Protein AF-A0A849MIK7-F1 (afdb_monomer)

Foldseek 3Di:
DDDCPWDLQAFPVCVLQVFRHQEEEDQAAQFQFLLLQLLCVVLGYAYEHNCEQNALVRVLVRLVSNVVRDPGAYEYEYEPQLYDPVRSVSNLVSCLVSVHQEYEYEDADDLVSLVVCVVSVHQYEYEAQAPVRLVSNVVSPHQEYEHADPLAWFFGRHPHGQLVHVLVSVVVDPRAYEYEHLDAAQLSQLVSVVSPHSHYHDYQNSSLAPSTQAAVVLNCLLQPDQAQQKDWDQQQCPSHPHPGIGIAHDFPQNPDDPDDDPPPPPPFDFQWDQQNHTDGQSHSDGHGNRIDGCNRRHGSIDGGPSNVNNHHYHSSVRVVRSNVSNRVNNCVVVVVDDDDDDDDDDDDDDDDDDPDPPPPDDPLLVVVLVLLLVLLLLLLLLLLLLVVLLVLDPDPVVNVLSVVSNVLSVVSNVVSCVVNVVSVHHHDSDNDCLNVVLVVPNDSLVSVVSSLVSLVVLLVSLVVCLVSHPDPVVSVSSVVSNVVSVVSSVVSVVVVVVD

pLDDT: mean 85.7, std 18.22, range [22.91, 98.88]

Radius of gyration: 25.74 Å; Cα contacts (8 Å, |Δi|>4): 883; chains: 1; bounding box: 71×44×76 Å

Secondary structure (DSSP, 8-state):
-----------HHHHHHT-SSSEEE---TTTS-HHHHHHHHHHT-EEEEE-TT--HHHHHHHHHHHHHH--S--EEEE-GGGS-HHHHHHHHHHHHHHT-SEEEEESS--HHHHHHHHHTT-EEEEEESSHHHHHHHHHHT-SEEEEE-TT-SEEE---S-HHHHHHHHHTT-SS-EEEESS--SHHHHHHHHHTT-SEEEE-HHHHTBSS--B-HHHHHHHHH--S---EEESS--BTS-TT-EEEE---TTTTS---S---TT----EEEEETTEEEETTB----BTTEEE-GGGS--B--TTGGG----B-HHHHHHHHHHHHHHHHHHHTT-------------------S----SS-HHHHHHHHHHHHHHHHHHHHHHHHHHHTTS---HHHHHHHHHHHHHHHHHHHHHHHHHHHTT--------HHHHHHHT---HHHHHHHHHHHHHHHHHHHHHHGGG---HHHHHHHHHHHHHHHHHHHHHHHHHS--

Sequence (499 aa):
MKNSTGVKLHTTACDLLGCKYPIVLAGMGGVSRSELVTAVLQAGGYAFLGMVREPPELMKSEIHKVRSNTSREFGVNIIPAATEPELLNSQIEVCIKEKVASVCLFWDVYPDLIKQLKDEGILVVHQVGSIKDAKEALAAGVHLLIAQGVEAGGHVRGILPLRELLPQILHLTDVPVLAAGGIVDGNDVAEILVSGAGGAVVGTAFLATKESFAHDFHKQRIVNTEQDDTVLTNLFHINWPFGALTRVLPNSVTHTTCTEEFQIDSKKEIIGKNDDDPVYLYSTDSPLRTTTGNVESMAIYSGCGVYRIKKVESAICRLNSMMSEAEIKLTELFGIQGYQSDNVQLYSSPCFSSIEDINESSGSDKKTIIFLEELLSAEYAGARVTLRSMLDIENSSFKEIFRSIYYDEVRWCDMLTNWLYRLGYEPSYKVGEFYMKAINIKDYKKRIDYLNKGQAWVVKKIKGMLTDIDNLALQEDLNDMLINHVANIALTKKSKDVA

Solvent-accessible surface area (backbone atoms only — not comparable to full-atom values): 26787 Å² total; per-residue (Å²): 132,84,82,83,83,66,56,79,67,62,38,72,38,13,67,76,61,72,26,60,32,36,41,29,44,41,43,40,47,67,25,24,37,35,57,30,36,42,36,29,40,74,60,26,24,31,26,20,35,10,46,48,77,54,56,55,67,58,50,52,52,37,54,51,54,26,57,76,75,41,93,72,66,44,28,38,19,44,36,64,74,51,27,60,69,72,59,41,53,48,43,53,50,48,42,60,76,69,60,42,55,26,39,37,37,37,85,67,82,53,48,68,60,49,45,53,41,44,77,73,70,27,41,36,33,39,43,24,33,46,70,67,50,45,52,52,37,52,72,41,59,52,62,30,39,30,39,32,8,47,32,23,38,34,74,41,73,14,83,43,54,35,88,64,46,44,55,60,51,56,73,73,47,90,60,39,35,26,39,26,34,46,47,66,48,11,61,47,46,31,52,44,44,76,65,65,34,27,25,35,38,33,46,55,52,54,48,28,19,68,45,23,34,38,17,66,69,56,35,48,54,44,34,68,32,82,55,75,64,55,41,80,38,56,73,44,37,51,77,46,56,88,82,46,31,28,16,18,48,72,40,79,59,73,68,55,78,86,72,81,80,84,63,93,77,65,76,85,45,72,43,31,25,49,75,88,47,79,34,42,62,39,24,64,58,56,59,28,66,60,47,46,70,52,65,71,58,43,51,44,58,26,23,42,55,40,36,74,43,70,62,76,41,49,46,40,58,53,52,54,48,25,51,52,41,17,33,52,49,44,30,64,73,71,62,66,75,76,74,94,76,83,88,78,83,92,75,82,90,80,81,91,82,75,100,77,84,86,82,83,72,56,79,66,55,58,54,49,48,57,52,43,52,56,48,34,26,49,26,53,24,49,26,51,49,28,58,58,47,51,76,79,47,85,52,66,70,63,34,50,54,36,49,53,51,24,54,50,26,49,53,48,30,53,54,38,48,54,51,31,47,75,72,75,39,85,80,72,92,56,71,54,72,64,36,63,59,44,69,69,41,81,50,66,75,60,29,51,55,53,50,42,52,51,42,52,47,51,41,52,51,46,71,74,41,51,88,76,52,90,51,64,69,59,40,52,54,52,48,52,52,36,53,49,41,55,49,52,49,49,53,58,54,58,55,58,79,76,108

Nearest PDB structures (foldseek):
  5gvj-assembly1_A-2  TM=9.289E-01  e=1.794E-21  Thermotoga maritima MSB8
  2z6i-assembly1_B  TM=8.901E-01  e=6.777E-22  Streptococcus pneumoniae
  5gvj-assembly2_B-3  TM=9.065E-01  e=2.317E-21  Thermotoga maritima MSB8
  7l00-assembly1_B  TM=8.949E-01  e=4.522E-20  Clostridioides difficile
  2z6j-assembly1_B  TM=9.024E-01  e=9.265E-20  Streptococcus pneumoniae

Mean predicted aligned error: 14.84 Å

Structure (mmCIF, N/CA/C/O backbone):
data_AF-A0A849MIK7-F1
#
_entry.id   AF-A0A849MIK7-F1
#
loop_
_atom_site.group_PDB
_atom_site.id
_atom_site.type_symbol
_atom_site.label_atom_id
_atom_site.label_alt_id
_atom_site.label_comp_id
_atom_site.label_asym_id
_atom_site.label_entity_id
_atom_site.label_seq_id
_atom_site.pdbx_PDB_ins_code
_atom_site.Cartn_x
_atom_site.Cartn_y
_atom_site.Cartn_z
_atom_site.occupancy
_atom_site.B_iso_or_equiv
_atom_site.auth_seq_id
_atom_site.auth_comp_id
_atom_site.auth_asym_id
_atom_site.auth_atom_id
_atom_site.pdbx_PDB_model_num
ATOM 1 N N . MET A 1 1 ? 1.963 2.844 37.548 1.00 31.20 1 MET A N 1
ATOM 2 C CA . MET A 1 1 ? 2.133 2.845 36.079 1.00 31.20 1 MET A CA 1
ATOM 3 C C . MET A 1 1 ? 1.252 3.949 35.521 1.00 31.20 1 MET A C 1
ATOM 5 O O . MET A 1 1 ? 0.114 4.053 35.953 1.00 31.20 1 MET A O 1
ATOM 9 N N . LYS A 1 2 ? 1.809 4.847 34.701 1.00 27.19 2 LYS A N 1
ATOM 10 C CA . LYS A 1 2 ? 1.098 6.015 34.159 1.00 27.19 2 LYS A CA 1
ATOM 11 C C . LYS A 1 2 ? -0.028 5.552 33.224 1.00 27.19 2 LYS A C 1
ATOM 13 O O . LYS A 1 2 ? 0.215 4.709 32.368 1.00 27.19 2 LYS A O 1
ATOM 18 N N . ASN A 1 3 ? -1.223 6.107 33.420 1.00 26.16 3 ASN A N 1
ATOM 19 C CA . ASN A 1 3 ? -2.413 5.912 32.592 1.00 26.16 3 ASN A CA 1
ATOM 20 C C . ASN A 1 3 ? -2.088 6.152 31.105 1.00 26.16 3 ASN A C 1
ATOM 22 O O . ASN A 1 3 ? -1.716 7.270 30.754 1.00 26.16 3 ASN A O 1
ATOM 26 N N . SER A 1 4 ? -2.239 5.151 30.229 1.00 33.47 4 SER A N 1
ATOM 27 C CA . SER A 1 4 ? -2.179 5.377 28.777 1.00 33.47 4 SER A CA 1
ATOM 28 C C . SER A 1 4 ? -3.532 5.899 28.288 1.00 33.47 4 SER A C 1
ATOM 30 O O . SER A 1 4 ? -4.393 5.145 27.844 1.00 33.47 4 SER A O 1
ATOM 32 N N . THR A 1 5 ? -3.731 7.207 28.393 1.00 36.88 5 THR A N 1
ATOM 33 C CA . THR A 1 5 ? -4.857 7.953 27.805 1.00 36.88 5 THR A CA 1
ATOM 34 C C . THR A 1 5 ? -4.645 8.221 26.304 1.00 36.88 5 THR A C 1
ATOM 36 O O . THR A 1 5 ? -4.976 9.298 25.819 1.00 36.88 5 THR A O 1
ATOM 39 N N . GLY A 1 6 ? -4.019 7.287 25.584 1.00 46.78 6 GLY A N 1
ATOM 40 C CA . GLY A 1 6 ? -3.603 7.460 24.191 1.00 46.78 6 GLY A CA 1
ATOM 41 C C . GLY A 1 6 ? -4.698 7.094 23.190 1.00 46.78 6 GLY A C 1
ATOM 42 O O . GLY A 1 6 ? -5.475 6.164 23.416 1.00 46.78 6 GLY A O 1
ATOM 43 N N . VAL A 1 7 ? -4.768 7.826 22.077 1.00 59.81 7 VAL A N 1
ATOM 44 C CA . VAL A 1 7 ? -5.671 7.515 20.958 1.00 59.81 7 VAL A CA 1
ATOM 45 C C . VAL A 1 7 ? -5.246 6.187 20.321 1.00 59.81 7 VAL A C 1
ATOM 47 O O . VAL A 1 7 ? -4.135 6.061 19.808 1.00 59.81 7 VAL A O 1
ATOM 50 N N . LYS A 1 8 ? -6.132 5.181 20.319 1.00 69.62 8 LYS A N 1
ATOM 51 C CA . LYS A 1 8 ? -5.842 3.874 19.710 1.00 69.62 8 LYS A CA 1
ATOM 52 C C . LYS A 1 8 ? -5.788 3.998 18.184 1.00 69.62 8 LYS A C 1
ATOM 54 O O . LYS A 1 8 ? -6.810 4.140 17.521 1.00 69.62 8 LYS A O 1
ATOM 59 N N . LEU A 1 9 ? -4.586 3.894 17.625 1.00 83.75 9 LEU A N 1
ATOM 60 C CA . LEU A 1 9 ? -4.336 3.930 16.184 1.00 83.75 9 LEU A CA 1
ATOM 61 C C . LEU A 1 9 ? -4.589 2.555 15.545 1.00 83.75 9 LEU A C 1
ATOM 63 O O . LEU A 1 9 ? -3.651 1.808 15.261 1.00 83.75 9 LEU A O 1
ATOM 67 N N . HIS A 1 10 ? -5.864 2.209 15.357 1.00 89.00 10 HIS A N 1
ATOM 68 C CA . HIS A 1 10 ? -6.315 0.978 14.706 1.00 89.00 10 HIS A CA 1
ATOM 69 C C . HIS A 1 10 ? -7.613 1.233 13.928 1.00 89.00 10 HIS A C 1
ATOM 71 O O . HIS A 1 10 ? -8.483 1.954 14.409 1.00 89.00 10 HIS A O 1
ATOM 77 N N . THR A 1 11 ? -7.748 0.660 12.732 1.00 92.06 11 THR A N 1
ATOM 78 C CA . THR A 1 11 ? -8.881 0.904 11.822 1.00 92.06 11 THR A CA 1
ATOM 79 C C . THR A 1 11 ? -9.422 -0.411 11.259 1.00 92.06 11 THR A C 1
ATOM 81 O O . THR A 1 11 ? -8.770 -1.448 11.346 1.00 92.06 11 THR A O 1
ATOM 84 N N . THR A 1 12 ? -10.569 -0.368 10.581 1.00 89.81 12 THR A N 1
ATOM 85 C CA . THR A 1 12 ? -11.121 -1.533 9.864 1.00 89.81 12 THR A CA 1
ATOM 86 C C . THR A 1 12 ? -10.196 -2.063 8.765 1.00 89.81 12 THR A C 1
ATOM 88 O O . THR A 1 12 ? -10.245 -3.246 8.430 1.00 89.81 12 THR A O 1
ATOM 91 N N . ALA A 1 13 ? -9.325 -1.216 8.204 1.00 93.12 13 ALA A N 1
ATOM 92 C CA . ALA A 1 13 ? -8.299 -1.670 7.272 1.00 93.12 13 ALA A CA 1
ATOM 93 C C . ALA A 1 13 ? -7.239 -2.527 7.979 1.00 93.12 13 ALA A C 1
ATOM 95 O O . ALA A 1 13 ? -6.757 -3.491 7.389 1.00 93.12 13 ALA A O 1
ATOM 96 N N . CYS A 1 14 ? -6.912 -2.220 9.240 1.00 95.12 14 CYS A N 1
ATOM 97 C CA . CYS A 1 14 ? -6.009 -3.041 10.042 1.00 95.12 14 CYS A CA 1
ATOM 98 C C . CYS A 1 14 ? -6.580 -4.440 10.283 1.00 95.12 14 CYS A C 1
ATOM 100 O O . CYS A 1 14 ? -5.862 -5.417 10.079 1.00 95.12 14 CYS A O 1
ATOM 102 N N . ASP A 1 15 ? -7.862 -4.541 10.647 1.00 93.88 15 ASP A N 1
ATOM 103 C CA . ASP A 1 15 ? -8.550 -5.827 10.826 1.00 93.88 15 ASP A CA 1
ATOM 104 C C . ASP A 1 15 ? -8.520 -6.662 9.542 1.00 93.88 15 ASP A C 1
ATOM 106 O O . ASP A 1 15 ? -8.221 -7.856 9.556 1.00 93.88 15 ASP A O 1
ATOM 110 N N . LEU A 1 16 ? -8.810 -6.012 8.413 1.00 94.12 16 LEU A N 1
ATOM 111 C CA . LEU A 1 16 ? -8.907 -6.661 7.114 1.00 94.12 16 LEU A CA 1
ATOM 112 C C . LEU A 1 16 ? -7.538 -7.120 6.578 1.00 94.12 16 LEU A C 1
ATOM 114 O O . LEU A 1 16 ? -7.453 -8.160 5.928 1.00 94.12 16 LEU A O 1
ATOM 118 N N . LEU A 1 17 ? -6.471 -6.372 6.870 1.00 95.06 17 LEU A N 1
ATOM 119 C CA . LEU A 1 17 ? -5.094 -6.713 6.496 1.00 95.06 17 LEU A CA 1
ATOM 120 C C . LEU A 1 17 ? -4.372 -7.572 7.550 1.00 95.06 17 LEU A C 1
ATOM 122 O O . LEU A 1 17 ? -3.307 -8.119 7.272 1.00 95.06 17 LEU A O 1
ATOM 126 N N . GLY A 1 18 ? -4.918 -7.698 8.761 1.00 94.69 18 GLY A N 1
ATOM 127 C CA . GLY A 1 18 ? -4.281 -8.402 9.876 1.00 94.69 18 GLY A CA 1
ATOM 128 C C . GLY A 1 18 ? -3.056 -7.679 10.455 1.00 94.69 18 GLY A C 1
ATOM 129 O O . GLY A 1 18 ? -2.142 -8.331 10.970 1.00 94.69 18 GLY A O 1
ATOM 130 N N . CYS A 1 19 ? -2.997 -6.345 10.368 1.00 94.38 19 CYS A N 1
ATOM 131 C CA . CYS A 1 19 ? -1.900 -5.544 10.922 1.00 94.38 19 CYS A CA 1
ATOM 132 C C . CYS A 1 19 ? -2.292 -4.820 12.220 1.00 94.38 19 CYS A C 1
ATOM 134 O O . CYS A 1 19 ? -3.462 -4.660 12.549 1.00 94.38 19 CYS A O 1
ATOM 136 N N . LYS A 1 20 ? -1.292 -4.405 13.006 1.00 94.44 20 LYS A N 1
ATOM 137 C CA . LYS A 1 20 ? -1.508 -3.699 14.279 1.00 94.44 20 LYS A CA 1
ATOM 138 C C . LYS A 1 20 ? -1.812 -2.223 14.039 1.00 94.44 20 LYS A C 1
ATOM 140 O O . LYS A 1 20 ? -2.715 -1.675 14.667 1.00 94.44 20 LYS A O 1
ATOM 145 N N . TYR A 1 21 ? -1.042 -1.607 13.148 1.00 97.25 21 TYR A N 1
ATOM 146 C CA . TYR A 1 21 ? -1.041 -0.174 12.896 1.00 97.25 21 TYR A CA 1
ATOM 147 C C . TYR A 1 21 ? -1.498 0.143 11.467 1.00 97.25 21 TYR A C 1
ATOM 149 O O . TYR A 1 21 ? -1.169 -0.621 10.555 1.00 97.25 21 TYR A O 1
ATOM 157 N N . PRO A 1 22 ? -2.188 1.279 11.243 1.00 97.62 22 PRO A N 1
ATOM 158 C CA . PRO A 1 22 ? -2.695 1.698 9.937 1.00 97.62 22 PRO A CA 1
ATOM 159 C C . PRO A 1 22 ? -1.586 2.318 9.069 1.00 97.62 22 PRO A C 1
ATOM 161 O O . PRO A 1 22 ? -1.771 3.364 8.451 1.00 97.62 22 PRO A O 1
ATOM 164 N N . ILE A 1 23 ? -0.413 1.683 9.039 1.00 98.50 23 ILE A N 1
ATOM 165 C CA . ILE A 1 23 ? 0.710 2.028 8.169 1.00 98.50 23 ILE A CA 1
ATOM 166 C C . ILE A 1 23 ? 1.002 0.825 7.284 1.00 98.50 23 ILE A C 1
ATOM 168 O O . ILE A 1 23 ? 1.236 -0.287 7.763 1.00 98.50 23 ILE A O 1
ATOM 172 N N . VAL A 1 24 ? 1.012 1.075 5.981 1.00 98.88 24 VAL A N 1
ATOM 173 C CA . VAL A 1 24 ? 1.234 0.081 4.944 1.00 98.88 24 VAL A CA 1
ATOM 174 C C . VAL A 1 24 ? 2.453 0.476 4.121 1.00 98.88 24 VAL A C 1
ATOM 176 O O . VAL A 1 24 ? 2.521 1.580 3.582 1.00 98.88 24 VAL A O 1
ATOM 179 N N . LEU A 1 25 ? 3.427 -0.422 3.994 1.00 98.88 25 LEU A N 1
ATOM 180 C CA . LEU A 1 25 ? 4.529 -0.246 3.052 1.00 98.88 25 LEU A CA 1
ATOM 181 C C . LEU A 1 25 ? 4.008 -0.365 1.617 1.00 98.88 25 LEU A C 1
ATOM 183 O O . LEU A 1 25 ? 3.453 -1.401 1.240 1.00 98.88 25 LEU A O 1
ATOM 187 N N . ALA A 1 26 ? 4.245 0.672 0.812 1.00 98.62 26 ALA A N 1
ATOM 188 C CA . ALA A 1 26 ? 3.954 0.658 -0.616 1.00 98.62 26 ALA A CA 1
ATOM 189 C C . ALA A 1 26 ? 4.754 -0.438 -1.339 1.00 98.62 26 ALA A C 1
ATOM 191 O O . ALA A 1 26 ? 5.950 -0.597 -1.100 1.00 98.62 26 ALA A O 1
ATOM 192 N N . GLY A 1 27 ? 4.131 -1.137 -2.289 1.00 97.88 27 GLY A N 1
ATOM 193 C CA . GLY A 1 27 ? 4.814 -2.124 -3.124 1.00 97.88 27 GLY A CA 1
ATOM 194 C C . GLY A 1 27 ? 5.692 -1.472 -4.191 1.00 97.88 27 GLY A C 1
ATOM 195 O O . GLY A 1 27 ? 5.304 -1.374 -5.351 1.00 97.88 27 GLY A O 1
ATOM 196 N N . MET A 1 28 ? 6.883 -1.012 -3.809 1.00 98.25 28 MET A N 1
ATOM 197 C CA . MET A 1 28 ? 7.808 -0.336 -4.724 1.00 98.25 28 MET A CA 1
ATOM 198 C C . MET A 1 28 ? 8.591 -1.365 -5.549 1.00 98.25 28 MET A C 1
ATOM 200 O O . MET A 1 28 ? 9.368 -2.132 -4.978 1.00 98.25 28 MET A O 1
ATOM 204 N N . GLY A 1 29 ? 8.390 -1.378 -6.873 1.00 95.12 29 GLY A N 1
ATOM 205 C CA . GLY A 1 29 ? 8.995 -2.342 -7.804 1.00 95.12 29 GLY A CA 1
ATOM 206 C C . GLY A 1 29 ? 10.512 -2.474 -7.637 1.00 95.12 29 GLY A C 1
ATOM 207 O O . GLY A 1 29 ? 11.235 -1.474 -7.692 1.00 95.12 29 GLY A O 1
ATOM 208 N N . GLY A 1 30 ? 10.973 -3.696 -7.359 1.00 93.12 30 GLY A N 1
ATOM 209 C CA . GLY A 1 30 ? 12.373 -4.047 -7.095 1.00 93.12 30 GLY A CA 1
ATOM 210 C C . GLY A 1 30 ? 12.921 -3.585 -5.736 1.00 93.12 30 GLY A C 1
ATOM 211 O O . GLY A 1 30 ? 13.798 -4.235 -5.176 1.00 93.12 30 GLY A O 1
ATOM 212 N N . VAL A 1 31 ? 12.385 -2.503 -5.164 1.00 97.44 31 VAL A N 1
ATOM 213 C CA . VAL A 1 31 ? 12.856 -1.879 -3.914 1.00 97.44 31 VAL A CA 1
ATOM 214 C C . VAL A 1 31 ? 12.281 -2.558 -2.666 1.00 97.44 31 VAL A C 1
ATOM 216 O O . VAL A 1 31 ? 12.997 -2.773 -1.684 1.00 97.44 31 VAL A O 1
ATOM 219 N N . SER A 1 32 ? 10.986 -2.888 -2.683 1.00 98.00 32 SER A N 1
ATOM 220 C CA . SER A 1 32 ? 10.276 -3.489 -1.542 1.00 98.00 32 SER A CA 1
ATOM 221 C C . SER A 1 32 ? 10.413 -5.008 -1.559 1.00 98.00 32 SER A C 1
ATOM 223 O O . SER A 1 32 ? 9.500 -5.721 -1.973 1.00 98.00 32 SER A O 1
ATOM 225 N N . ARG A 1 33 ? 11.588 -5.488 -1.145 1.00 98.44 33 ARG A N 1
ATOM 226 C CA . ARG A 1 33 ? 11.947 -6.913 -1.050 1.00 98.44 33 ARG A CA 1
ATOM 227 C C . ARG A 1 33 ? 11.793 -7.457 0.373 1.00 98.44 33 ARG A C 1
ATOM 229 O O . ARG A 1 33 ? 11.377 -6.732 1.282 1.00 98.44 33 ARG A O 1
ATOM 236 N N . SER A 1 34 ? 12.117 -8.735 0.564 1.00 98.75 34 SER A N 1
ATOM 237 C CA . SER A 1 34 ? 11.813 -9.493 1.778 1.00 98.75 34 SER A CA 1
ATOM 238 C C . SER A 1 34 ? 12.326 -8.849 3.064 1.00 98.75 34 SER A C 1
ATOM 240 O O . SER A 1 34 ? 11.629 -8.904 4.072 1.00 98.75 34 SER A O 1
ATOM 242 N N . GLU A 1 35 ? 13.508 -8.223 3.048 1.00 98.75 35 GLU A N 1
ATOM 243 C CA . GLU A 1 35 ? 14.084 -7.542 4.219 1.00 98.75 35 GLU A CA 1
ATOM 244 C C . GLU A 1 35 ? 13.188 -6.395 4.708 1.00 98.75 35 GLU A C 1
ATOM 246 O O . GLU A 1 35 ? 12.790 -6.368 5.873 1.00 98.75 35 GLU A O 1
ATOM 251 N N . LEU A 1 36 ? 12.825 -5.474 3.808 1.00 98.88 36 LEU A N 1
ATOM 252 C CA . LEU A 1 36 ? 11.992 -4.319 4.142 1.00 98.88 36 LEU A CA 1
ATOM 253 C C . LEU A 1 36 ? 10.578 -4.740 4.541 1.00 98.88 36 LEU A C 1
ATOM 255 O O . LEU A 1 36 ? 10.055 -4.265 5.548 1.00 98.88 36 LEU A O 1
ATOM 259 N N . VAL A 1 37 ? 9.981 -5.659 3.777 1.00 98.88 37 VAL A N 1
ATOM 260 C CA . VAL A 1 37 ? 8.651 -6.204 4.075 1.00 98.88 37 VAL A CA 1
ATOM 261 C C . VAL A 1 37 ? 8.636 -6.833 5.467 1.00 98.88 37 VAL A C 1
ATOM 263 O O . VAL A 1 37 ? 7.790 -6.485 6.286 1.00 98.88 37 VAL A O 1
ATOM 266 N N . THR A 1 38 ? 9.613 -7.687 5.779 1.00 98.81 38 THR A N 1
ATOM 267 C CA . THR A 1 38 ? 9.722 -8.339 7.092 1.00 98.81 38 THR A CA 1
ATOM 268 C C . THR A 1 38 ? 9.836 -7.316 8.220 1.00 98.81 38 THR A C 1
ATOM 270 O O . THR A 1 38 ? 9.122 -7.430 9.217 1.00 98.81 38 THR A O 1
ATOM 273 N N . ALA A 1 39 ? 10.685 -6.297 8.064 1.00 98.75 39 ALA A N 1
ATOM 274 C CA . ALA A 1 39 ? 10.894 -5.286 9.095 1.00 98.75 39 ALA A CA 1
ATOM 275 C C . ALA A 1 39 ? 9.622 -4.468 9.385 1.00 98.75 39 ALA A C 1
ATOM 277 O O . ALA A 1 39 ? 9.298 -4.221 10.547 1.00 98.75 39 ALA A O 1
ATOM 278 N N . VAL A 1 40 ? 8.857 -4.097 8.351 1.00 98.88 40 VAL A N 1
ATOM 279 C CA . VAL A 1 40 ? 7.583 -3.374 8.516 1.00 98.88 40 VAL A CA 1
ATOM 280 C C . VAL A 1 40 ? 6.524 -4.248 9.192 1.00 98.88 40 VAL A C 1
ATOM 282 O O . VAL A 1 40 ? 5.842 -3.785 10.109 1.00 98.88 40 VAL A O 1
ATOM 285 N N . LEU A 1 41 ? 6.422 -5.524 8.804 1.00 98.69 41 LEU A N 1
ATOM 286 C CA . LEU A 1 41 ? 5.503 -6.475 9.437 1.00 98.69 41 LEU A CA 1
ATOM 287 C C . LEU A 1 41 ? 5.837 -6.668 10.921 1.00 98.69 41 LEU A C 1
ATOM 289 O O . LEU A 1 41 ? 4.945 -6.643 11.768 1.00 98.69 41 LEU A O 1
ATOM 293 N N . GLN A 1 42 ? 7.120 -6.828 11.261 1.00 97.12 42 GLN A N 1
ATOM 294 C CA . GLN A 1 42 ? 7.578 -6.975 12.648 1.00 97.12 42 GLN A CA 1
ATOM 295 C C . GLN A 1 42 ? 7.308 -5.721 13.492 1.00 97.12 42 GLN A C 1
ATOM 297 O O . GLN A 1 42 ? 6.975 -5.845 14.670 1.00 97.12 42 GLN A O 1
ATOM 302 N N . ALA A 1 43 ? 7.370 -4.531 12.888 1.00 96.25 43 ALA A N 1
ATOM 303 C CA . ALA A 1 43 ? 6.981 -3.275 13.531 1.00 96.25 43 ALA A CA 1
ATOM 304 C C . ALA A 1 43 ? 5.458 -3.138 13.744 1.00 96.25 43 ALA A C 1
ATOM 306 O O . ALA A 1 43 ? 5.011 -2.277 14.498 1.00 96.25 43 ALA A O 1
ATOM 307 N N . GLY A 1 44 ? 4.651 -3.996 13.113 1.00 96.88 44 GLY A N 1
ATOM 308 C CA . GLY A 1 44 ? 3.197 -4.024 13.256 1.00 96.88 44 GLY A CA 1
ATOM 309 C C . GLY A 1 44 ? 2.423 -3.344 12.126 1.00 96.88 44 GLY A C 1
ATOM 310 O O . GLY A 1 44 ? 1.197 -3.278 12.216 1.00 96.88 44 GLY A O 1
ATOM 311 N N . GLY A 1 45 ? 3.091 -2.867 11.074 1.00 98.31 45 GLY A N 1
ATOM 312 C CA . GLY A 1 45 ? 2.429 -2.417 9.845 1.00 98.31 45 GLY A CA 1
ATOM 313 C C . GLY A 1 45 ? 2.010 -3.579 8.940 1.00 98.31 45 GLY A C 1
ATOM 314 O O . GLY A 1 45 ? 2.262 -4.746 9.249 1.00 98.31 45 GLY A O 1
ATOM 315 N N . TYR A 1 46 ? 1.388 -3.255 7.807 1.00 98.81 46 TYR A N 1
ATOM 316 C CA . TYR A 1 46 ? 1.216 -4.180 6.680 1.00 98.81 46 TYR A CA 1
ATOM 317 C C . TYR A 1 46 ? 2.223 -3.857 5.574 1.00 98.81 46 TYR A C 1
ATOM 319 O O . TYR A 1 46 ? 2.775 -2.757 5.530 1.00 98.81 46 TYR A O 1
ATOM 327 N N . ALA A 1 47 ? 2.482 -4.790 4.663 1.00 98.81 47 ALA A N 1
ATOM 328 C CA . ALA A 1 47 ? 3.473 -4.567 3.621 1.00 98.81 47 ALA A CA 1
ATOM 329 C C . ALA A 1 47 ? 3.168 -5.316 2.326 1.00 98.81 47 ALA A C 1
ATOM 331 O O . ALA A 1 47 ? 2.691 -6.452 2.349 1.00 98.81 47 ALA A O 1
ATOM 332 N N . PHE A 1 48 ? 3.509 -4.680 1.205 1.00 98.88 48 PHE A N 1
ATOM 333 C CA . PHE A 1 48 ? 3.486 -5.293 -0.116 1.00 98.88 48 PHE A CA 1
ATOM 334 C C . PHE A 1 48 ? 4.907 -5.544 -0.632 1.00 98.88 48 PHE A C 1
ATOM 336 O O . PHE A 1 48 ? 5.724 -4.624 -0.688 1.00 98.88 48 PHE A O 1
ATOM 343 N N . LEU A 1 49 ? 5.189 -6.771 -1.078 1.00 98.81 49 LEU A N 1
ATOM 344 C CA . LEU A 1 49 ? 6.361 -7.054 -1.910 1.00 98.81 49 LEU A CA 1
ATOM 345 C C . LEU A 1 49 ? 6.193 -6.377 -3.276 1.00 98.81 49 LEU A C 1
ATOM 347 O O . LEU A 1 49 ? 5.182 -6.570 -3.948 1.00 98.81 49 LEU A O 1
ATOM 351 N N . GLY A 1 50 ? 7.178 -5.594 -3.710 1.00 98.31 50 GLY A N 1
ATOM 352 C CA . GLY A 1 50 ? 7.142 -4.886 -4.990 1.00 98.31 50 GLY A CA 1
ATOM 353 C C . GLY A 1 50 ? 7.651 -5.746 -6.144 1.00 98.31 50 GLY A C 1
ATOM 354 O O . GLY A 1 50 ? 8.821 -5.637 -6.497 1.00 98.31 50 GLY A O 1
ATOM 355 N N . MET A 1 51 ? 6.779 -6.556 -6.753 1.00 97.62 51 MET A N 1
ATOM 356 C CA . MET A 1 51 ? 7.144 -7.556 -7.776 1.00 97.62 51 MET A CA 1
ATOM 357 C C . MET A 1 51 ? 6.770 -7.127 -9.201 1.00 97.62 51 MET A C 1
ATOM 359 O O . MET A 1 51 ? 6.435 -7.939 -10.057 1.00 97.62 51 MET A O 1
ATOM 363 N N . VAL A 1 52 ? 6.804 -5.825 -9.475 1.00 94.75 52 VAL A N 1
ATOM 364 C CA . VAL A 1 52 ? 6.442 -5.273 -10.787 1.00 94.75 52 VAL A CA 1
ATOM 365 C C . VAL A 1 52 ? 7.438 -5.747 -11.845 1.00 94.75 52 VAL A C 1
ATOM 367 O O . VAL A 1 52 ? 8.604 -5.373 -11.773 1.00 94.75 52 VAL A O 1
ATOM 370 N N . ARG A 1 53 ? 6.969 -6.535 -12.826 1.00 94.38 53 ARG A N 1
ATOM 371 C CA . ARG A 1 53 ? 7.783 -7.153 -13.895 1.00 94.38 53 ARG A CA 1
ATOM 372 C C . ARG A 1 53 ? 8.910 -8.085 -13.411 1.00 94.38 53 ARG A C 1
ATOM 374 O O . ARG A 1 53 ? 9.749 -8.479 -14.213 1.00 94.38 53 ARG A O 1
ATOM 381 N N . GLU A 1 54 ? 8.938 -8.449 -12.130 1.00 95.81 54 GLU A N 1
ATOM 382 C CA . GLU A 1 54 ? 9.963 -9.349 -11.591 1.00 95.81 54 GLU A CA 1
ATOM 383 C C . GLU A 1 54 ? 9.703 -10.807 -12.028 1.00 95.81 54 GLU A C 1
ATOM 385 O O . GLU A 1 54 ? 8.542 -11.237 -12.070 1.00 95.81 54 GLU A O 1
ATOM 390 N N . PRO A 1 55 ? 10.743 -11.610 -12.317 1.00 96.19 55 PRO A N 1
ATOM 391 C CA . PRO A 1 55 ? 10.567 -13.007 -12.701 1.00 96.19 55 PRO A CA 1
ATOM 392 C C . PRO A 1 55 ? 9.832 -13.840 -11.628 1.00 96.19 55 PRO A C 1
ATOM 394 O O . PRO A 1 55 ? 10.072 -13.644 -10.431 1.00 96.19 55 PRO A O 1
ATOM 397 N N . PRO A 1 56 ? 9.006 -14.836 -12.015 1.00 98.00 56 PRO A N 1
ATOM 398 C CA . PRO A 1 56 ? 8.252 -15.670 -11.071 1.00 98.00 56 PRO A CA 1
ATOM 399 C C . PRO A 1 56 ? 9.126 -16.372 -10.019 1.00 98.00 56 PRO A C 1
ATOM 401 O O . PRO A 1 56 ? 8.738 -16.475 -8.856 1.00 98.00 56 PRO A O 1
ATOM 404 N N . GLU A 1 57 ? 10.330 -16.809 -10.401 1.00 98.00 57 GLU A N 1
ATOM 405 C CA . GLU A 1 57 ? 11.272 -17.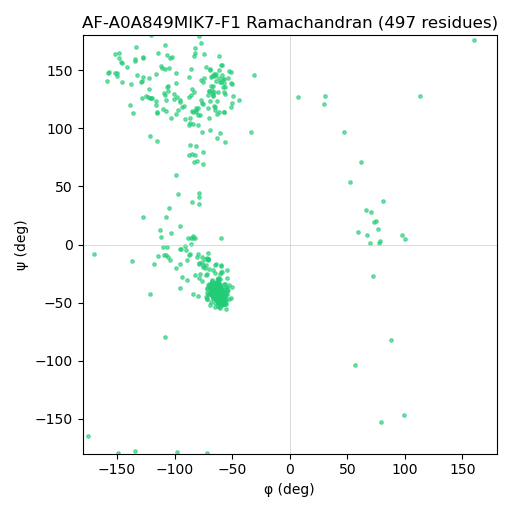468 -9.487 1.00 98.00 57 GLU A CA 1
ATOM 406 C C . GLU A 1 57 ? 11.810 -16.518 -8.411 1.00 98.00 57 GLU A C 1
ATOM 408 O O . GLU A 1 57 ? 11.904 -16.891 -7.239 1.00 98.00 57 GLU A O 1
ATOM 413 N N . LEU A 1 58 ? 12.101 -15.264 -8.777 1.00 97.06 58 LEU A N 1
ATOM 414 C CA . LEU A 1 58 ? 12.501 -14.250 -7.804 1.00 97.06 58 LEU A CA 1
ATOM 415 C C . LEU A 1 58 ? 11.345 -13.957 -6.846 1.00 97.06 58 LEU A C 1
ATOM 417 O O . LEU A 1 58 ? 11.538 -13.975 -5.632 1.00 97.06 58 LEU A O 1
ATOM 421 N N . MET A 1 59 ? 10.140 -13.758 -7.380 1.00 98.38 59 MET A N 1
ATOM 422 C CA . MET A 1 59 ? 8.938 -13.523 -6.583 1.00 98.38 59 MET A CA 1
ATOM 423 C C . MET A 1 59 ? 8.690 -14.651 -5.572 1.00 98.38 59 MET A C 1
ATOM 425 O O . MET A 1 59 ? 8.472 -14.378 -4.391 1.00 98.38 59 MET A O 1
ATOM 429 N N . LYS A 1 60 ? 8.796 -15.915 -5.997 1.00 98.62 60 LYS A N 1
ATOM 430 C CA . LYS A 1 60 ? 8.677 -17.083 -5.115 1.00 98.62 60 LYS A CA 1
ATOM 431 C C . LYS A 1 60 ? 9.748 -17.097 -4.023 1.00 98.62 60 LYS A C 1
ATOM 433 O O . LYS A 1 60 ? 9.429 -17.283 -2.849 1.00 98.62 60 LYS A O 1
ATOM 438 N N . SER A 1 61 ? 11.004 -16.845 -4.393 1.00 98.62 61 SER A N 1
ATOM 439 C CA . SER A 1 61 ? 12.114 -16.728 -3.441 1.00 98.62 61 SER A CA 1
ATOM 440 C C . SER A 1 61 ? 11.854 -15.637 -2.393 1.00 98.62 61 SER A C 1
ATOM 442 O O . SER A 1 61 ? 12.024 -15.874 -1.199 1.00 98.62 61 SER A O 1
ATOM 444 N N . GLU A 1 62 ? 11.406 -14.451 -2.806 1.00 98.75 62 GLU A N 1
ATOM 445 C CA . GLU A 1 62 ? 11.121 -13.338 -1.892 1.00 98.75 62 GLU A CA 1
ATOM 446 C C . GLU A 1 62 ? 9.933 -13.635 -0.961 1.00 98.75 62 GLU A C 1
ATOM 448 O O . GLU A 1 62 ? 10.021 -13.364 0.238 1.00 98.75 62 GLU A O 1
ATOM 453 N N . ILE A 1 63 ? 8.867 -14.276 -1.461 1.00 98.81 63 ILE A N 1
ATOM 454 C CA . ILE A 1 63 ? 7.742 -14.767 -0.642 1.00 98.81 63 ILE A CA 1
ATOM 455 C C . ILE A 1 63 ? 8.246 -15.731 0.441 1.00 98.81 63 ILE A C 1
ATOM 457 O O . ILE A 1 63 ? 7.888 -15.598 1.615 1.00 98.81 63 ILE A O 1
ATOM 461 N N . HIS A 1 64 ? 9.095 -16.696 0.073 1.00 98.69 64 HIS A N 1
ATOM 462 C CA . HIS A 1 64 ? 9.635 -17.684 1.014 1.00 98.69 64 HIS A CA 1
ATOM 463 C C . HIS A 1 64 ? 10.549 -17.045 2.060 1.00 98.69 64 HIS A C 1
ATOM 465 O O . HIS A 1 64 ? 10.442 -17.386 3.237 1.00 98.69 64 HIS A O 1
ATOM 471 N N . LYS A 1 65 ? 11.378 -16.069 1.670 1.00 98.81 65 LYS A N 1
ATOM 472 C CA . LYS A 1 65 ? 12.217 -15.306 2.608 1.00 98.81 65 LYS A CA 1
ATOM 473 C C . LYS A 1 65 ? 11.397 -14.497 3.613 1.00 98.81 65 LYS A C 1
ATOM 475 O O . LYS A 1 65 ? 11.797 -14.405 4.770 1.00 98.81 65 LYS A O 1
ATOM 480 N N . VAL A 1 66 ? 10.262 -13.909 3.222 1.00 98.69 66 VAL A N 1
ATOM 481 C CA . VAL A 1 66 ? 9.383 -13.231 4.195 1.00 98.69 66 VAL A CA 1
ATOM 482 C C . VAL A 1 66 ? 8.819 -14.255 5.183 1.00 98.69 66 VAL A C 1
ATOM 484 O O . VAL A 1 66 ? 8.973 -14.097 6.394 1.00 98.69 66 VAL A O 1
ATOM 487 N N . ARG A 1 67 ? 8.255 -15.361 4.681 1.00 98.38 67 ARG A N 1
ATOM 488 C CA . ARG A 1 67 ? 7.649 -16.419 5.512 1.00 98.38 67 ARG A CA 1
ATOM 489 C C . ARG A 1 67 ? 8.632 -17.112 6.452 1.00 98.38 67 ARG A C 1
ATOM 491 O O . ARG A 1 67 ? 8.231 -17.568 7.517 1.00 98.38 67 ARG A O 1
ATOM 498 N N . SER A 1 68 ? 9.915 -17.183 6.096 1.00 98.25 68 SER A N 1
ATOM 499 C CA . SER A 1 68 ? 10.937 -17.739 6.987 1.00 98.25 68 SER A CA 1
ATOM 500 C C . SER A 1 68 ? 11.287 -16.820 8.161 1.00 98.25 68 SER A C 1
ATOM 502 O O . SER A 1 68 ? 11.888 -17.286 9.123 1.00 98.25 68 SER A O 1
ATOM 504 N N . ASN A 1 69 ? 10.943 -15.528 8.094 1.00 97.06 69 ASN A N 1
ATOM 505 C CA . ASN A 1 69 ? 11.309 -14.527 9.103 1.00 97.06 69 ASN A CA 1
ATOM 506 C C . ASN A 1 69 ? 10.110 -13.946 9.875 1.00 97.06 69 ASN A C 1
ATOM 508 O O . ASN A 1 69 ? 10.298 -13.222 10.857 1.00 97.06 69 ASN A O 1
ATOM 512 N N . THR A 1 70 ? 8.877 -14.230 9.452 1.00 94.19 70 THR A N 1
ATOM 513 C CA . THR A 1 70 ? 7.659 -13.797 10.145 1.00 94.19 70 THR A CA 1
ATOM 514 C C . THR A 1 70 ? 6.465 -14.683 9.790 1.00 94.19 70 THR A C 1
ATOM 516 O O . THR A 1 70 ? 6.353 -15.175 8.671 1.00 94.19 70 THR A O 1
ATOM 519 N N . SER A 1 71 ? 5.549 -14.858 10.745 1.00 93.44 71 SER A N 1
ATOM 520 C CA . SER A 1 71 ? 4.247 -15.509 10.541 1.00 93.44 71 SER A CA 1
ATOM 521 C C . SER A 1 71 ? 3.132 -14.530 10.157 1.00 93.44 71 SER A C 1
ATOM 523 O O . SER A 1 71 ? 1.988 -14.944 9.989 1.00 93.44 71 SER A O 1
ATOM 525 N N . ARG A 1 72 ? 3.435 -13.229 10.066 1.00 95.50 72 ARG A N 1
ATOM 526 C CA . ARG A 1 72 ? 2.460 -12.203 9.681 1.00 95.50 72 ARG A CA 1
ATOM 527 C C . ARG A 1 72 ? 2.196 -12.251 8.181 1.00 95.50 72 ARG A C 1
ATOM 529 O O . ARG A 1 72 ? 3.126 -12.382 7.387 1.00 95.50 72 ARG A O 1
ATOM 536 N N . GLU A 1 73 ? 0.931 -12.080 7.825 1.00 97.00 73 GLU A N 1
ATOM 537 C CA . GLU A 1 73 ? 0.497 -12.011 6.437 1.00 97.00 73 GLU A CA 1
ATOM 538 C C . GLU A 1 73 ? 0.981 -10.732 5.747 1.00 97.00 73 GLU A C 1
ATOM 540 O O . GLU A 1 73 ? 1.161 -9.688 6.374 1.00 97.00 73 GLU A O 1
ATOM 545 N N . PHE A 1 74 ? 1.175 -10.823 4.435 1.00 98.81 74 PHE A N 1
ATOM 546 C CA . PHE A 1 74 ? 1.651 -9.737 3.584 1.00 98.81 74 PHE A CA 1
ATOM 547 C C . PHE A 1 74 ? 1.056 -9.855 2.186 1.00 98.81 74 PHE A C 1
ATOM 549 O O . PHE A 1 74 ? 0.512 -10.897 1.806 1.00 98.81 74 PHE A O 1
ATOM 556 N N . GLY A 1 75 ? 1.155 -8.773 1.423 1.00 98.81 75 GLY A N 1
ATOM 557 C CA . GLY A 1 75 ? 0.663 -8.731 0.059 1.00 98.81 75 GLY A CA 1
ATOM 558 C C . GLY A 1 75 ? 1.771 -8.716 -0.983 1.00 98.81 75 GLY A C 1
ATOM 559 O O . GLY A 1 75 ? 2.950 -8.523 -0.679 1.00 98.81 75 GLY A O 1
ATOM 560 N N . VAL A 1 76 ? 1.380 -8.845 -2.246 1.00 98.88 76 VAL A N 1
ATOM 561 C CA . VAL A 1 76 ? 2.264 -8.619 -3.396 1.00 98.88 76 VAL A CA 1
ATOM 562 C C . VAL A 1 76 ? 1.681 -7.536 -4.293 1.00 98.88 76 VAL A C 1
ATOM 564 O O . VAL A 1 76 ? 0.495 -7.548 -4.601 1.00 98.88 76 VAL A O 1
ATOM 567 N N . ASN A 1 77 ? 2.507 -6.588 -4.719 1.00 98.75 77 ASN A N 1
ATOM 568 C CA . ASN A 1 77 ? 2.126 -5.556 -5.672 1.00 98.75 77 ASN A CA 1
ATOM 569 C C . ASN A 1 77 ? 2.516 -5.956 -7.098 1.00 98.75 77 ASN A C 1
ATOM 571 O O . ASN A 1 77 ? 3.701 -6.164 -7.375 1.00 98.75 77 ASN A O 1
ATOM 575 N N . ILE A 1 78 ? 1.524 -5.990 -7.988 1.00 98.25 78 ILE A N 1
ATOM 576 C CA . ILE A 1 78 ? 1.637 -6.345 -9.407 1.00 98.25 78 ILE A CA 1
ATOM 577 C C . ILE A 1 78 ? 0.978 -5.240 -10.237 1.00 98.25 78 ILE A C 1
ATOM 579 O O . ILE A 1 78 ? -0.067 -4.715 -9.863 1.00 98.25 78 ILE A O 1
ATOM 583 N N . ILE A 1 79 ? 1.572 -4.878 -11.377 1.00 97.50 79 ILE A N 1
ATOM 584 C CA . ILE A 1 79 ? 1.040 -3.827 -12.261 1.00 97.50 79 ILE A CA 1
ATOM 585 C C . ILE A 1 79 ? 0.779 -4.434 -13.639 1.00 97.50 79 ILE A C 1
ATOM 587 O O . ILE A 1 79 ? 1.698 -4.475 -14.461 1.00 97.50 79 ILE A O 1
ATOM 591 N N . PRO A 1 80 ? -0.454 -4.902 -13.910 1.00 96.75 80 PRO A N 1
ATOM 592 C CA . PRO A 1 80 ? -0.806 -5.506 -15.193 1.00 96.75 80 PRO A CA 1
ATOM 593 C C . PRO A 1 80 ? -0.507 -4.597 -16.390 1.00 96.75 80 PRO A C 1
ATOM 595 O O . PRO A 1 80 ? 0.066 -5.050 -17.369 1.00 96.75 80 PRO A O 1
ATOM 598 N N . ALA A 1 81 ? -0.792 -3.296 -16.278 1.00 93.94 81 ALA A N 1
ATOM 599 C CA . ALA A 1 81 ? -0.596 -2.337 -17.370 1.00 93.94 81 ALA A CA 1
ATOM 600 C C . ALA A 1 81 ? 0.874 -2.137 -17.791 1.00 93.94 81 ALA A C 1
ATOM 602 O O . ALA A 1 81 ? 1.137 -1.602 -18.863 1.00 93.94 81 ALA A O 1
ATOM 603 N N . ALA A 1 82 ? 1.825 -2.541 -16.946 1.00 92.88 82 ALA A N 1
ATOM 604 C CA . ALA A 1 82 ? 3.257 -2.462 -17.218 1.00 92.88 82 ALA A CA 1
ATOM 605 C C . ALA A 1 82 ? 3.896 -3.852 -17.383 1.00 92.88 82 ALA A C 1
ATOM 607 O O . ALA A 1 82 ? 5.116 -3.953 -17.450 1.00 92.88 82 ALA A O 1
ATOM 608 N N . THR A 1 83 ? 3.109 -4.932 -17.393 1.00 95.19 83 THR A N 1
ATOM 609 C CA . THR A 1 83 ? 3.623 -6.306 -17.387 1.00 95.19 83 THR A CA 1
ATOM 610 C C . THR A 1 83 ? 3.082 -7.072 -18.585 1.00 95.19 83 THR A C 1
ATOM 612 O O . THR A 1 83 ? 1.872 -7.148 -18.778 1.00 95.19 83 THR A O 1
ATOM 615 N N . GLU A 1 84 ? 3.979 -7.676 -19.366 1.00 95.12 84 GLU A N 1
ATOM 616 C CA . GLU A 1 84 ? 3.595 -8.496 -20.518 1.00 95.12 84 GLU A CA 1
ATOM 617 C C . GLU A 1 84 ? 2.652 -9.644 -20.110 1.00 95.12 84 GLU A C 1
ATOM 619 O O . GLU A 1 84 ? 2.864 -10.250 -19.052 1.00 95.12 84 GLU A O 1
ATOM 624 N N . PRO A 1 85 ? 1.638 -9.995 -20.928 1.00 96.00 85 PRO A N 1
ATOM 625 C CA . PRO A 1 85 ? 0.580 -10.928 -20.530 1.00 96.00 85 PRO A CA 1
ATOM 626 C C . PRO A 1 85 ? 1.065 -12.295 -20.025 1.00 96.00 85 PRO A C 1
ATOM 628 O O . PRO A 1 85 ? 0.531 -12.815 -19.047 1.00 96.00 85 PRO A O 1
ATOM 631 N N . GLU A 1 86 ? 2.087 -12.882 -20.653 1.00 97.69 86 GLU A N 1
ATOM 632 C CA . GLU A 1 86 ? 2.634 -14.186 -20.241 1.00 97.69 86 GLU A CA 1
ATOM 633 C C . GLU A 1 86 ? 3.307 -14.122 -18.863 1.00 97.69 86 GLU A C 1
ATOM 635 O O . GLU A 1 86 ? 3.110 -14.998 -18.012 1.00 97.69 86 GLU A O 1
ATOM 640 N N . LEU A 1 87 ? 4.068 -13.051 -18.620 1.00 97.62 87 LEU A N 1
ATOM 641 C CA . LEU A 1 87 ? 4.704 -12.806 -17.332 1.00 97.62 87 LEU A CA 1
ATOM 642 C C . LEU A 1 87 ? 3.651 -12.513 -16.262 1.00 97.62 87 LEU A C 1
ATOM 644 O O . LEU A 1 87 ? 3.717 -13.090 -15.180 1.00 97.62 87 LEU A O 1
ATOM 648 N N . LEU A 1 88 ? 2.656 -11.680 -16.578 1.00 98.31 88 LEU A N 1
ATOM 649 C CA . LEU A 1 88 ? 1.547 -11.376 -15.680 1.00 98.31 88 LEU A CA 1
ATOM 650 C C . LEU A 1 88 ? 0.836 -12.661 -15.246 1.00 98.31 88 LEU A C 1
ATOM 652 O O . LEU A 1 88 ? 0.703 -12.902 -14.049 1.00 98.31 88 LEU A O 1
ATOM 656 N N . ASN A 1 89 ? 0.447 -13.518 -16.192 1.00 98.25 89 ASN A N 1
ATOM 657 C CA . ASN A 1 89 ? -0.193 -14.798 -15.883 1.00 98.25 89 ASN A CA 1
ATOM 658 C C . ASN A 1 89 ? 0.674 -15.649 -14.947 1.00 98.25 89 ASN A C 1
ATOM 660 O O . ASN A 1 89 ? 0.181 -16.169 -13.947 1.00 98.25 89 ASN A O 1
ATOM 664 N N . SER A 1 90 ? 1.980 -15.717 -15.211 1.00 98.56 90 SER A N 1
ATOM 665 C CA . SER A 1 90 ? 2.924 -16.460 -14.371 1.00 98.56 90 SER A CA 1
ATOM 666 C C . SER A 1 90 ? 3.031 -15.883 -12.951 1.00 98.56 90 SER A C 1
ATOM 668 O O . SER A 1 90 ? 3.063 -16.636 -11.979 1.00 98.56 90 SER A O 1
ATOM 670 N N . GLN A 1 91 ? 3.045 -14.555 -12.798 1.00 98.56 91 GLN A N 1
ATOM 671 C CA . GLN A 1 91 ? 3.055 -13.894 -11.487 1.00 98.56 91 GLN A CA 1
ATOM 672 C C . GLN A 1 91 ? 1.754 -14.141 -10.708 1.00 98.56 91 GLN A C 1
ATOM 674 O O . GLN A 1 91 ? 1.791 -14.421 -9.508 1.00 98.56 91 GLN A O 1
ATOM 679 N N . ILE A 1 92 ? 0.603 -14.091 -11.384 1.00 98.62 92 ILE A N 1
ATOM 680 C CA . ILE A 1 92 ? -0.702 -14.380 -10.775 1.00 98.62 92 ILE A CA 1
ATOM 681 C C . ILE A 1 92 ? -0.794 -15.846 -10.344 1.00 98.62 92 ILE A C 1
ATOM 683 O O . ILE A 1 92 ? -1.251 -16.129 -9.235 1.00 98.62 92 ILE A O 1
ATOM 687 N N . GLU A 1 93 ? -0.286 -16.781 -11.148 1.00 98.62 93 GLU A N 1
ATOM 688 C CA . GLU A 1 93 ? -0.177 -18.183 -10.742 1.00 98.62 93 GLU A CA 1
ATOM 689 C C . GLU A 1 93 ? 0.676 -18.364 -9.483 1.00 98.62 93 GLU A C 1
ATOM 691 O O . GLU A 1 93 ? 0.321 -19.175 -8.627 1.00 98.62 93 GLU A O 1
ATOM 696 N N . VAL A 1 94 ? 1.781 -17.622 -9.343 1.00 98.75 94 VAL A N 1
ATOM 697 C CA . VAL A 1 94 ? 2.594 -17.647 -8.118 1.00 98.75 94 VAL A CA 1
ATOM 698 C C . VAL A 1 94 ? 1.789 -17.129 -6.928 1.00 98.75 94 VAL A C 1
ATOM 700 O O . VAL A 1 94 ? 1.755 -17.813 -5.908 1.00 98.75 94 VAL A O 1
ATOM 703 N N . CYS A 1 95 ? 1.086 -15.996 -7.050 1.00 98.69 95 CYS A N 1
ATOM 704 C CA . CYS A 1 95 ? 0.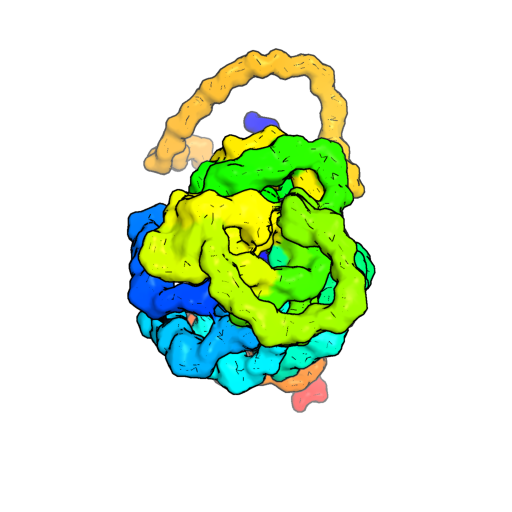210 -15.483 -5.986 1.00 98.69 95 CYS A CA 1
ATOM 705 C C . CYS A 1 95 ? -0.797 -16.539 -5.500 1.00 98.69 95 CYS A C 1
ATOM 707 O O . CYS A 1 95 ? -0.947 -16.737 -4.293 1.00 98.69 95 CYS A O 1
ATOM 709 N N . ILE A 1 96 ? -1.456 -17.230 -6.435 1.00 98.62 96 ILE A N 1
ATOM 710 C CA . ILE A 1 96 ? -2.476 -18.249 -6.147 1.00 98.62 96 ILE A CA 1
ATOM 711 C C . ILE A 1 96 ? -1.847 -19.492 -5.510 1.00 98.62 96 ILE A C 1
ATOM 713 O O . ILE A 1 96 ? -2.270 -19.918 -4.435 1.00 98.62 96 ILE A O 1
ATOM 717 N N . LYS A 1 97 ? -0.799 -20.058 -6.125 1.00 98.50 97 LYS A N 1
ATOM 718 C CA . LYS A 1 97 ? -0.123 -21.270 -5.623 1.00 98.50 97 LYS A CA 1
ATOM 719 C C . LYS A 1 97 ? 0.486 -21.049 -4.244 1.00 98.50 97 LYS A C 1
ATOM 721 O O . LYS A 1 97 ? 0.375 -21.914 -3.377 1.00 98.50 97 LYS A O 1
ATOM 726 N N . GLU A 1 98 ? 1.104 -19.890 -4.036 1.00 98.19 98 GLU A N 1
ATOM 727 C CA . GLU A 1 98 ? 1.693 -19.519 -2.755 1.00 98.19 98 GLU A CA 1
ATOM 728 C C . GLU A 1 98 ? 0.646 -19.026 -1.751 1.00 98.19 98 GLU A C 1
ATOM 730 O O . GLU A 1 98 ? 0.995 -18.875 -0.585 1.00 98.19 98 GLU A O 1
ATOM 735 N N . LYS A 1 99 ? -0.620 -18.808 -2.137 1.00 97.25 99 LYS A N 1
ATOM 736 C CA . LYS A 1 99 ? -1.693 -18.292 -1.267 1.00 97.25 99 LYS A CA 1
ATOM 737 C C . LYS A 1 99 ? -1.286 -17.003 -0.551 1.00 97.25 99 LYS A C 1
ATOM 739 O O . LYS A 1 99 ? -1.277 -16.939 0.678 1.00 97.25 99 LYS A O 1
ATOM 744 N N . VAL A 1 100 ? -0.849 -16.002 -1.311 1.00 97.75 100 VAL A N 1
ATOM 745 C CA . VAL A 1 100 ? -0.539 -14.681 -0.740 1.00 97.75 100 VAL A CA 1
ATOM 746 C C . VAL A 1 100 ? -1.817 -14.050 -0.185 1.00 97.75 100 VAL A C 1
ATOM 748 O O . VAL A 1 100 ? -2.881 -14.180 -0.787 1.00 97.75 100 VAL A O 1
ATOM 751 N N . ALA A 1 101 ? -1.733 -13.372 0.960 1.00 98.25 101 ALA A N 1
ATOM 752 C CA . ALA A 1 101 ? -2.930 -12.865 1.630 1.00 98.25 101 ALA A CA 1
ATOM 753 C C . ALA A 1 101 ? -3.630 -11.764 0.830 1.00 98.25 101 ALA A C 1
ATOM 755 O O . ALA A 1 101 ? -4.859 -11.686 0.827 1.00 98.25 101 ALA A O 1
ATOM 756 N N . SER A 1 102 ? -2.857 -10.920 0.141 1.00 98.81 102 SER A N 1
ATOM 757 C CA . SER A 1 102 ? -3.412 -9.884 -0.721 1.00 98.81 102 SER A CA 1
ATOM 758 C C . SER A 1 102 ? -2.574 -9.605 -1.966 1.00 98.81 102 SER A C 1
ATOM 760 O O . SER A 1 102 ? -1.364 -9.835 -2.003 1.00 98.81 102 SER A O 1
ATOM 762 N N . VAL A 1 103 ? -3.227 -9.068 -2.993 1.00 98.88 103 VAL A N 1
ATOM 763 C CA . VAL A 1 103 ? -2.584 -8.515 -4.185 1.00 98.88 103 VAL A CA 1
ATOM 764 C C . VAL A 1 103 ? -2.988 -7.053 -4.336 1.00 98.88 103 VAL A C 1
ATOM 766 O O . VAL A 1 103 ? -4.177 -6.731 -4.357 1.00 98.88 103 VAL A O 1
ATOM 769 N N . CYS A 1 104 ? -1.991 -6.174 -4.435 1.00 98.81 104 CYS A N 1
ATOM 770 C CA . CYS A 1 104 ? -2.167 -4.762 -4.757 1.00 98.81 104 CYS A CA 1
ATOM 771 C C . CYS A 1 104 ? -1.973 -4.548 -6.259 1.00 98.81 104 CYS A C 1
ATOM 773 O O . CYS A 1 104 ? -0.937 -4.912 -6.815 1.00 98.81 104 CYS A O 1
ATOM 775 N N . LEU A 1 105 ? -2.982 -3.968 -6.900 1.00 98.75 105 LEU A N 1
ATOM 776 C CA . LEU A 1 105 ? -3.003 -3.636 -8.320 1.00 98.75 105 LEU A CA 1
ATOM 777 C C . LEU A 1 105 ? -2.968 -2.118 -8.508 1.00 98.75 105 LEU A C 1
ATOM 779 O O . LEU A 1 105 ? -3.462 -1.365 -7.666 1.00 98.75 105 LEU A O 1
ATOM 783 N N . PHE A 1 106 ? -2.413 -1.667 -9.629 1.00 98.00 106 PHE A N 1
ATOM 784 C CA . PHE A 1 106 ? -2.325 -0.247 -9.955 1.00 98.00 106 PHE A CA 1
ATOM 785 C C . PHE A 1 106 ? -2.408 0.002 -11.467 1.00 98.00 106 PHE A C 1
ATOM 787 O O . PHE A 1 106 ? -2.108 -0.879 -12.276 1.00 98.00 106 PHE A O 1
ATOM 794 N N . TRP A 1 107 ? -2.745 1.250 -11.795 1.00 95.50 107 TRP A N 1
ATOM 795 C CA . TRP A 1 107 ? -2.905 1.865 -13.109 1.00 95.50 107 TRP A CA 1
ATOM 796 C C . TRP A 1 107 ? -4.296 1.727 -13.721 1.00 95.50 107 TRP A C 1
ATOM 798 O O . TRP A 1 107 ? -5.087 2.660 -13.596 1.00 95.50 107 TRP A O 1
ATOM 808 N N . ASP A 1 108 ? -4.594 0.594 -14.354 1.00 94.69 108 ASP A N 1
ATOM 809 C CA . ASP A 1 108 ? -5.903 0.324 -14.954 1.00 94.69 108 ASP A CA 1
ATOM 810 C C . ASP A 1 108 ? -6.624 -0.793 -14.190 1.00 94.69 108 ASP A C 1
ATOM 812 O O . ASP A 1 108 ? -5.994 -1.659 -13.575 1.00 94.69 108 ASP A O 1
ATOM 816 N N . VAL A 1 109 ? -7.956 -0.786 -14.238 1.00 97.19 109 VAL A N 1
ATOM 817 C CA . VAL A 1 109 ? -8.798 -1.784 -13.568 1.00 97.19 109 VAL A CA 1
ATOM 818 C C . VAL A 1 109 ? -9.013 -2.983 -14.492 1.00 97.19 109 VAL A C 1
ATOM 820 O O . VAL A 1 109 ? -9.487 -2.828 -15.614 1.00 97.19 109 VAL A O 1
ATOM 823 N N . TYR A 1 110 ? -8.719 -4.189 -13.997 1.00 97.81 110 TYR A N 1
ATOM 824 C CA . TYR A 1 110 ? -8.889 -5.455 -14.723 1.00 97.81 110 TYR A CA 1
ATOM 825 C C . TYR A 1 110 ? -9.948 -6.323 -14.021 1.00 97.81 110 TYR A C 1
ATOM 827 O O . TYR A 1 110 ? -9.590 -7.108 -13.139 1.00 97.81 110 TYR A O 1
ATOM 835 N N . PRO A 1 111 ? -11.249 -6.199 -14.360 1.00 98.25 111 PRO A N 1
ATOM 836 C CA . PRO A 1 111 ? -12.324 -6.876 -13.632 1.00 98.25 111 PRO A CA 1
ATOM 837 C C . PRO A 1 111 ? -12.191 -8.401 -13.592 1.00 98.25 111 PRO A C 1
ATOM 839 O O . PRO A 1 111 ? -12.403 -8.995 -12.538 1.00 98.25 111 PRO A O 1
ATOM 842 N N . ASP A 1 112 ? -11.783 -9.027 -14.699 1.00 98.19 112 ASP A N 1
ATOM 843 C CA . ASP A 1 112 ? -11.624 -10.486 -14.771 1.00 98.19 112 ASP A CA 1
ATOM 844 C C . ASP A 1 112 ? -10.487 -10.984 -13.873 1.00 98.19 112 ASP A C 1
ATOM 846 O O . ASP A 1 112 ? -10.652 -11.972 -13.157 1.00 98.19 112 ASP A O 1
ATOM 850 N N . LEU A 1 113 ? -9.367 -10.255 -13.831 1.00 98.38 113 LEU A N 1
ATOM 851 C CA . LEU A 1 113 ? -8.251 -10.560 -12.934 1.00 98.38 113 LEU A CA 1
ATOM 852 C C . LEU A 1 113 ? -8.646 -10.366 -11.464 1.00 98.38 113 LEU A C 1
ATOM 854 O O . LEU A 1 113 ? -8.338 -11.203 -10.617 1.00 98.38 113 LEU A O 1
ATOM 858 N N . ILE A 1 114 ? -9.353 -9.275 -11.154 1.00 98.69 114 ILE A N 1
ATOM 859 C CA . ILE A 1 114 ? -9.864 -9.015 -9.802 1.00 98.69 114 ILE A CA 1
ATOM 860 C C . ILE A 1 114 ? -10.800 -10.150 -9.382 1.00 98.69 114 ILE A C 1
ATOM 862 O O . ILE A 1 114 ? -10.667 -10.674 -8.278 1.00 98.69 114 ILE A O 1
ATOM 866 N N . LYS A 1 115 ? -11.711 -10.575 -10.263 1.00 98.44 115 LYS A N 1
ATOM 867 C CA . LYS A 1 115 ? -12.603 -11.708 -10.012 1.00 98.44 115 LYS A CA 1
ATOM 868 C C . LYS A 1 115 ? -11.819 -13.000 -9.772 1.00 98.44 115 LYS A C 1
ATOM 870 O O . LYS A 1 115 ? -12.089 -13.674 -8.785 1.00 98.44 115 LYS A O 1
ATOM 875 N N . GLN A 1 116 ? -10.841 -13.315 -10.619 1.00 98.50 116 GLN A N 1
ATOM 876 C CA . GLN A 1 116 ? -10.005 -14.510 -10.483 1.00 98.50 116 GLN A CA 1
ATOM 877 C C . GLN A 1 116 ? -9.298 -14.564 -9.122 1.00 98.50 116 GLN A C 1
ATOM 879 O O . GLN A 1 116 ? -9.399 -15.563 -8.419 1.00 98.50 116 GLN A O 1
ATOM 884 N N . LEU A 1 117 ? -8.622 -13.484 -8.719 1.00 98.62 117 LEU A N 1
ATOM 885 C CA . LEU A 1 117 ? -7.928 -13.415 -7.426 1.00 98.62 117 LEU A CA 1
ATOM 886 C C . LEU A 1 117 ? -8.897 -13.615 -6.252 1.00 98.62 117 LEU A C 1
ATOM 888 O O . LEU A 1 117 ? -8.595 -14.339 -5.304 1.00 98.62 117 LEU A O 1
ATOM 892 N N . LYS A 1 118 ? -10.085 -13.011 -6.331 1.00 98.19 118 LYS A N 1
ATOM 893 C CA . LYS A 1 118 ? -11.118 -13.144 -5.299 1.00 98.19 118 LYS A CA 1
ATOM 894 C C . LYS A 1 118 ? -11.688 -14.553 -5.200 1.00 98.19 118 LYS A C 1
ATOM 896 O O . LYS A 1 118 ? -11.927 -15.017 -4.087 1.00 98.19 118 LYS A O 1
ATOM 901 N N . ASP A 1 119 ? -11.920 -15.213 -6.332 1.00 98.25 119 ASP A N 1
ATOM 902 C CA . ASP A 1 119 ? -12.418 -16.592 -6.370 1.00 98.25 119 ASP A CA 1
ATOM 903 C C . ASP A 1 119 ? -11.420 -17.559 -5.700 1.00 98.25 119 ASP A C 1
ATOM 905 O O . ASP A 1 119 ? -11.832 -18.526 -5.063 1.00 98.25 119 ASP A O 1
ATOM 909 N N . GLU A 1 120 ? -10.123 -17.233 -5.743 1.00 98.25 120 GLU A N 1
ATOM 910 C CA . GLU A 1 120 ? -9.037 -17.944 -5.049 1.00 98.25 120 GLU A CA 1
ATOM 911 C C . GLU A 1 120 ? -8.844 -17.507 -3.580 1.00 98.25 120 GLU A C 1
ATOM 913 O O . GLU A 1 120 ? -7.921 -17.954 -2.897 1.00 98.25 120 GLU A O 1
ATOM 918 N N . GLY A 1 121 ? -9.716 -16.637 -3.059 1.00 97.50 121 GLY A N 1
ATOM 919 C CA . GLY A 1 121 ? -9.683 -16.167 -1.672 1.00 97.50 121 GLY A CA 1
ATOM 920 C C . GLY A 1 121 ? -8.603 -15.124 -1.372 1.00 97.50 121 GLY A C 1
ATOM 921 O O . GLY A 1 121 ? -8.349 -14.842 -0.202 1.00 97.50 121 GLY A O 1
ATOM 922 N N . ILE A 1 122 ? -7.980 -14.541 -2.399 1.00 98.56 122 ILE A N 1
ATOM 923 C CA . ILE A 1 122 ? -6.969 -13.493 -2.247 1.00 98.56 122 ILE A CA 1
ATOM 924 C C . ILE A 1 122 ? -7.668 -12.144 -2.071 1.00 98.56 122 ILE A C 1
ATOM 926 O O . ILE A 1 122 ? -8.549 -11.756 -2.847 1.00 98.56 122 ILE A O 1
ATOM 930 N N . LEU A 1 123 ? -7.251 -11.393 -1.052 1.00 98.69 123 LEU A N 1
ATOM 931 C CA . LEU A 1 123 ? -7.701 -10.022 -0.872 1.00 98.69 123 LEU A CA 1
ATOM 932 C C . LEU A 1 123 ? -7.151 -9.155 -2.013 1.00 98.69 123 LEU A C 1
ATOM 934 O O . LEU A 1 123 ? -5.973 -9.213 -2.345 1.00 98.69 123 LEU A O 1
ATOM 938 N N . VAL A 1 124 ? -7.977 -8.283 -2.582 1.00 98.81 124 VAL A N 1
ATOM 939 C CA . VAL A 1 124 ? -7.567 -7.428 -3.704 1.00 98.81 124 VAL A CA 1
ATOM 940 C C . VAL A 1 124 ? -7.619 -5.979 -3.264 1.00 98.81 124 VAL A C 1
ATOM 942 O O . VAL A 1 124 ? -8.684 -5.483 -2.891 1.00 98.81 124 VAL A O 1
ATOM 945 N N . VAL A 1 125 ? -6.467 -5.321 -3.321 1.00 98.81 125 VAL A N 1
ATOM 946 C CA . VAL A 1 125 ? -6.302 -3.886 -3.093 1.00 98.81 125 VAL A CA 1
ATOM 947 C C . VAL A 1 125 ? -6.065 -3.220 -4.440 1.00 98.81 125 VAL A C 1
ATOM 949 O O . VAL A 1 125 ? -5.304 -3.739 -5.254 1.00 98.81 125 VAL A O 1
ATOM 952 N N . HIS A 1 126 ? -6.707 -2.084 -4.700 1.00 98.81 126 HIS A N 1
ATOM 953 C CA . HIS A 1 126 ? -6.482 -1.350 -5.945 1.00 98.81 126 HIS A CA 1
ATOM 954 C C . HIS A 1 126 ? -6.157 0.115 -5.679 1.00 98.81 126 HIS A C 1
ATOM 956 O O . HIS A 1 126 ? -6.908 0.818 -5.000 1.00 98.81 126 HIS A O 1
ATOM 962 N N . GLN A 1 127 ? -5.035 0.576 -6.224 1.00 98.81 127 GLN A N 1
ATOM 963 C CA . GLN A 1 127 ? -4.629 1.970 -6.147 1.00 98.81 127 GLN A CA 1
ATOM 964 C C . GLN A 1 127 ? -5.258 2.784 -7.280 1.00 98.81 127 GLN A C 1
ATOM 966 O O . GLN A 1 127 ? -5.153 2.426 -8.449 1.00 98.81 127 GLN A O 1
ATOM 971 N N . VAL A 1 128 ? -5.896 3.895 -6.922 1.00 98.56 128 VAL A N 1
ATOM 972 C CA . VAL A 1 128 ? -6.703 4.746 -7.801 1.00 98.56 128 VAL A CA 1
ATOM 973 C C . VAL A 1 128 ? -6.242 6.200 -7.719 1.00 98.56 128 VAL A C 1
ATOM 975 O O . VAL A 1 128 ? -5.862 6.677 -6.651 1.00 98.56 128 VAL A O 1
ATOM 978 N N . GLY A 1 129 ? -6.284 6.913 -8.847 1.00 94.94 129 GLY A N 1
ATOM 979 C CA . GLY A 1 129 ? -5.920 8.337 -8.926 1.00 94.94 129 GLY A CA 1
ATOM 980 C C . GLY A 1 129 ? -7.104 9.272 -9.180 1.00 94.94 129 GLY A C 1
ATOM 981 O O . GLY A 1 129 ? -6.937 10.488 -9.250 1.00 94.94 129 GLY A O 1
ATOM 982 N N . SER A 1 130 ? -8.308 8.724 -9.353 1.00 93.44 130 SER A N 1
ATOM 983 C CA . SER A 1 130 ? -9.500 9.495 -9.692 1.00 93.44 130 SER A CA 1
ATOM 984 C C . SER A 1 130 ? -10.780 8.836 -9.180 1.00 93.44 130 SER A C 1
ATOM 986 O O . SER A 1 130 ? -10.827 7.643 -8.878 1.00 93.44 130 SER A O 1
ATOM 988 N N . ILE A 1 131 ? -11.863 9.615 -9.153 1.00 95.56 131 ILE A N 1
ATOM 989 C CA . ILE A 1 131 ? -13.212 9.122 -8.847 1.00 95.56 131 ILE A CA 1
ATOM 990 C C . ILE A 1 131 ? -13.694 8.090 -9.870 1.00 95.56 131 ILE A C 1
ATOM 992 O O . ILE A 1 131 ? -14.430 7.167 -9.519 1.00 95.56 131 ILE A O 1
ATOM 996 N N . LYS A 1 132 ? -13.277 8.231 -11.132 1.00 93.38 132 LYS A N 1
ATOM 997 C CA . LYS A 1 132 ? -13.592 7.263 -12.182 1.00 93.38 132 LYS A CA 1
ATOM 998 C C . LYS A 1 132 ? -12.939 5.913 -11.877 1.00 93.38 132 LYS A C 1
ATOM 1000 O O . LYS A 1 132 ? -13.660 4.924 -11.775 1.00 93.38 132 LYS A O 1
ATOM 1005 N N . ASP A 1 133 ? -11.624 5.901 -11.649 1.00 95.38 133 ASP A N 1
ATOM 1006 C CA . ASP A 1 133 ? -10.883 4.673 -11.328 1.00 95.38 133 ASP A CA 1
ATOM 1007 C C . ASP A 1 133 ? -11.447 4.016 -10.050 1.00 95.38 133 ASP A C 1
ATOM 1009 O O . ASP A 1 133 ? -11.630 2.802 -9.997 1.00 95.38 133 ASP A O 1
ATOM 1013 N N . ALA A 1 134 ? -11.801 4.819 -9.034 1.00 97.81 134 ALA A N 1
ATOM 1014 C CA . ALA A 1 134 ? -12.430 4.331 -7.805 1.00 97.81 134 ALA A CA 1
ATOM 1015 C C . ALA A 1 134 ? -13.757 3.608 -8.075 1.00 97.81 134 ALA A C 1
ATOM 1017 O O . ALA A 1 134 ? -13.960 2.497 -7.590 1.00 97.81 134 ALA A O 1
ATOM 1018 N N . LYS A 1 135 ? -14.652 4.196 -8.879 1.00 97.81 135 LYS A N 1
ATOM 1019 C CA . LYS A 1 135 ? -15.929 3.562 -9.245 1.00 97.81 135 LYS A CA 1
ATOM 1020 C C . LYS A 1 135 ? -15.727 2.263 -10.022 1.00 97.81 135 LYS A C 1
ATOM 1022 O O . LYS A 1 135 ? -16.431 1.294 -9.757 1.00 97.81 135 LYS A O 1
ATOM 1027 N N . GLU A 1 136 ? -14.774 2.234 -10.948 1.00 98.25 136 GLU A N 1
ATOM 1028 C CA . GLU A 1 136 ? -14.452 1.038 -11.735 1.00 98.25 136 GLU A CA 1
ATOM 1029 C C . GLU A 1 136 ? -13.894 -0.085 -10.848 1.00 98.25 136 GLU A C 1
ATOM 1031 O O . GLU A 1 136 ? -14.370 -1.220 -10.913 1.00 98.25 136 GLU A O 1
ATOM 1036 N N . ALA A 1 137 ? -12.956 0.232 -9.954 1.00 98.50 137 ALA A N 1
ATOM 1037 C CA . ALA A 1 137 ? -12.389 -0.728 -9.012 1.00 98.50 137 ALA A CA 1
ATOM 1038 C C . ALA A 1 137 ? -13.450 -1.271 -8.035 1.00 98.50 137 ALA A C 1
ATOM 1040 O O . ALA A 1 137 ? -13.515 -2.477 -7.784 1.00 98.50 137 ALA A O 1
ATOM 1041 N N . LEU A 1 138 ? -14.335 -0.409 -7.523 1.00 98.44 138 LEU A N 1
ATOM 1042 C CA . LEU A 1 138 ? -15.454 -0.818 -6.668 1.00 98.44 138 LEU A CA 1
ATOM 1043 C C . LEU A 1 138 ? -16.447 -1.716 -7.410 1.00 98.44 138 LEU A C 1
ATOM 1045 O O . LEU A 1 138 ? -16.886 -2.717 -6.849 1.00 98.44 138 LEU A O 1
ATOM 1049 N N . ALA A 1 139 ? -16.762 -1.409 -8.671 1.00 97.88 139 ALA A N 1
ATOM 1050 C CA . ALA A 1 139 ? -17.624 -2.247 -9.503 1.00 97.88 139 ALA A CA 1
ATOM 1051 C C . ALA A 1 139 ? -17.004 -3.629 -9.777 1.00 97.88 139 ALA A C 1
ATOM 1053 O O . ALA A 1 139 ? -17.720 -4.629 -9.800 1.00 97.88 139 ALA A O 1
ATOM 1054 N N . ALA A 1 140 ? -15.675 -3.709 -9.905 1.00 98.06 140 ALA A N 1
ATOM 1055 C CA . ALA A 1 140 ? -14.944 -4.978 -9.963 1.00 98.06 140 ALA A CA 1
ATOM 1056 C C . ALA A 1 140 ? -14.909 -5.721 -8.607 1.00 98.06 140 ALA A C 1
ATOM 1058 O O . ALA A 1 140 ? -14.578 -6.908 -8.534 1.00 98.06 140 ALA A O 1
ATOM 1059 N N . GLY A 1 141 ? -15.292 -5.047 -7.520 1.00 97.69 141 GLY A N 1
ATOM 1060 C CA . GLY A 1 141 ? -15.465 -5.627 -6.195 1.00 97.69 141 GLY A CA 1
ATOM 1061 C C . GLY A 1 141 ? -14.165 -5.787 -5.415 1.00 97.69 141 GLY A C 1
ATOM 1062 O O . GLY A 1 141 ? -14.004 -6.800 -4.734 1.00 97.69 141 GLY A O 1
ATOM 1063 N N . VAL A 1 142 ? -13.242 -4.831 -5.528 1.00 98.38 142 VAL A N 1
ATOM 1064 C CA . VAL A 1 142 ? -12.028 -4.774 -4.695 1.00 98.38 142 VAL A CA 1
ATOM 1065 C C . VAL A 1 142 ? -12.369 -4.698 -3.201 1.00 98.38 142 VAL A C 1
ATOM 1067 O O . VAL A 1 142 ? -13.440 -4.234 -2.814 1.00 98.38 142 VAL A O 1
ATOM 1070 N N . HIS A 1 143 ? -11.448 -5.162 -2.359 1.00 98.50 143 HIS A N 1
ATOM 1071 C CA . HIS A 1 143 ? -11.627 -5.233 -0.908 1.00 98.50 143 HIS A CA 1
ATOM 1072 C C . HIS A 1 143 ? -11.088 -4.004 -0.167 1.00 98.50 143 HIS A C 1
ATOM 1074 O O . HIS A 1 143 ? -11.576 -3.697 0.916 1.00 98.50 143 HIS A O 1
ATOM 1080 N N . LEU A 1 144 ? -10.082 -3.326 -0.729 1.00 98.56 144 LEU A N 1
ATOM 1081 C CA . LEU A 1 144 ? -9.591 -2.024 -0.271 1.00 98.56 144 LEU A CA 1
ATOM 1082 C C . LEU A 1 144 ? -9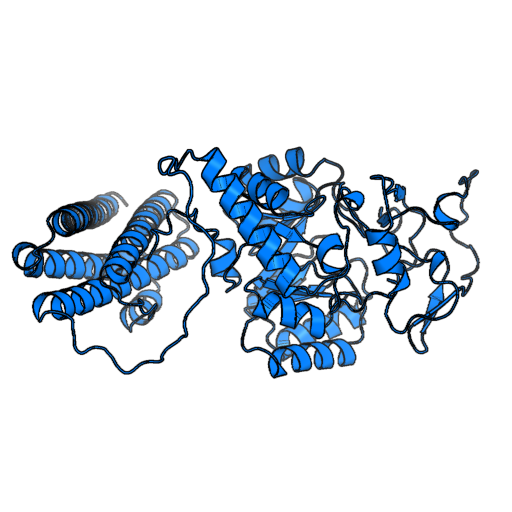.230 -1.151 -1.476 1.00 98.56 144 LEU A C 1
ATOM 1084 O O . LEU A 1 144 ? -8.818 -1.655 -2.526 1.00 98.56 144 LEU A O 1
ATOM 1088 N N . LEU A 1 145 ? -9.315 0.163 -1.288 1.00 98.88 145 LEU A N 1
ATOM 1089 C CA . LEU A 1 145 ? -8.768 1.149 -2.216 1.00 98.88 145 LEU A CA 1
ATOM 1090 C C . LEU A 1 145 ? -7.529 1.820 -1.626 1.00 98.88 145 LEU A C 1
ATOM 1092 O O . LEU A 1 145 ? -7.431 1.997 -0.415 1.00 98.88 145 LEU A O 1
ATOM 1096 N N . ILE A 1 146 ? -6.616 2.254 -2.491 1.00 98.88 146 ILE A N 1
ATOM 1097 C CA . ILE A 1 146 ? -5.567 3.219 -2.146 1.00 98.88 146 ILE A CA 1
ATOM 1098 C C . ILE A 1 146 ? -5.813 4.482 -2.974 1.00 98.88 146 ILE A C 1
ATOM 1100 O O . ILE A 1 146 ? -5.676 4.450 -4.192 1.00 98.88 146 ILE A O 1
ATOM 1104 N N . ALA A 1 147 ? -6.171 5.593 -2.338 1.00 98.81 147 ALA A N 1
ATOM 1105 C CA . ALA A 1 147 ? -6.270 6.898 -2.984 1.00 98.81 147 ALA A CA 1
ATOM 1106 C C . ALA A 1 147 ? -4.867 7.509 -3.121 1.00 98.81 147 ALA A C 1
ATOM 1108 O O . ALA A 1 147 ? -4.249 7.865 -2.117 1.00 98.81 147 ALA A O 1
ATOM 1109 N N . GLN A 1 148 ? -4.361 7.617 -4.352 1.00 98.75 148 GLN A N 1
ATOM 1110 C CA . GLN A 1 148 ? -3.046 8.188 -4.642 1.00 98.75 148 GLN A CA 1
ATOM 1111 C C . GLN A 1 148 ? -3.180 9.648 -5.089 1.00 98.75 148 GLN A C 1
ATOM 1113 O O . GLN A 1 148 ? -3.681 9.920 -6.180 1.00 98.75 148 GLN A O 1
ATOM 1118 N N . GLY A 1 149 ? -2.699 10.578 -4.266 1.00 97.50 149 GLY A N 1
ATOM 1119 C CA . GLY A 1 149 ? -2.569 11.984 -4.647 1.00 97.50 149 GLY A CA 1
ATOM 1120 C C . GLY A 1 149 ? -1.397 12.239 -5.597 1.00 97.50 149 GLY A C 1
ATOM 1121 O O . GLY A 1 149 ? -0.485 11.417 -5.740 1.00 97.50 149 GLY A O 1
ATOM 1122 N N . VAL A 1 150 ? -1.406 13.410 -6.237 1.00 94.88 150 VAL A N 1
ATOM 1123 C CA . VAL A 1 150 ? -0.355 13.863 -7.169 1.00 94.88 150 VAL A CA 1
ATOM 1124 C C . VAL A 1 150 ? 1.035 13.956 -6.514 1.00 94.88 150 VAL A C 1
ATOM 1126 O O . VAL A 1 150 ? 2.059 13.967 -7.199 1.00 94.88 150 VAL A O 1
ATOM 1129 N N . GLU A 1 151 ? 1.090 14.004 -5.184 1.00 97.31 151 GLU A N 1
ATOM 1130 C CA . GLU A 1 151 ? 2.288 14.086 -4.346 1.00 97.31 151 GLU A CA 1
ATOM 1131 C C . GLU A 1 151 ? 3.084 12.772 -4.276 1.00 97.31 151 GLU A C 1
ATOM 1133 O O . GLU A 1 151 ? 4.207 12.755 -3.768 1.00 97.31 151 GLU A O 1
ATOM 1138 N N . ALA A 1 152 ? 2.519 11.650 -4.730 1.00 98.00 152 ALA A N 1
ATOM 1139 C CA . ALA A 1 152 ? 3.177 10.348 -4.667 1.00 98.00 152 ALA A CA 1
ATOM 1140 C C . ALA A 1 152 ? 4.450 10.278 -5.526 1.00 98.00 152 ALA A C 1
ATOM 1142 O O . ALA A 1 152 ? 4.535 10.891 -6.585 1.00 98.00 152 ALA A O 1
ATOM 1143 N N . GLY A 1 153 ? 5.436 9.505 -5.062 1.00 96.88 153 GLY A N 1
ATOM 1144 C CA . GLY A 1 153 ? 6.634 9.161 -5.830 1.00 96.88 153 GLY A CA 1
ATOM 1145 C C . GLY A 1 153 ? 6.396 7.985 -6.775 1.00 96.88 153 GLY A C 1
ATOM 1146 O O . GLY A 1 153 ? 5.469 7.202 -6.566 1.00 96.88 153 GLY A O 1
ATOM 1147 N N . GLY A 1 154 ? 7.265 7.809 -7.773 1.00 96.38 154 GLY A N 1
ATOM 1148 C CA . GLY A 1 154 ? 7.065 6.750 -8.767 1.00 96.38 154 GLY A CA 1
ATOM 1149 C C . GLY A 1 154 ? 6.038 7.162 -9.811 1.00 96.38 154 GLY A C 1
ATOM 1150 O O . GLY A 1 154 ? 5.872 8.349 -10.068 1.00 96.38 154 GLY A O 1
ATOM 1151 N N . HIS A 1 155 ? 5.348 6.197 -10.414 1.00 96.38 155 HIS A N 1
ATOM 1152 C CA . HIS A 1 155 ? 4.266 6.499 -11.348 1.00 96.38 155 HIS A CA 1
ATOM 1153 C C . HIS A 1 155 ? 3.051 7.081 -10.623 1.00 96.38 155 HIS A C 1
ATOM 1155 O O 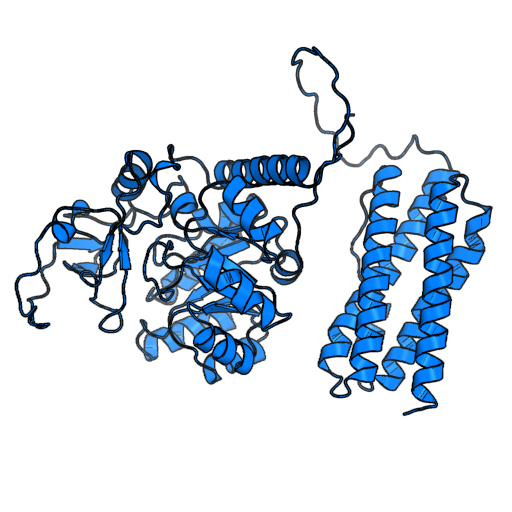. HIS A 1 155 ? 2.583 6.533 -9.620 1.00 96.38 155 HIS A O 1
ATOM 1161 N N . VAL A 1 156 ? 2.530 8.182 -11.156 1.00 93.62 156 VAL A N 1
ATOM 1162 C CA . VAL A 1 156 ? 1.465 8.977 -10.549 1.00 93.62 156 VAL A CA 1
ATOM 1163 C C . VAL A 1 156 ? 0.231 8.926 -11.441 1.00 93.62 156 VAL A C 1
ATOM 1165 O O . VAL A 1 156 ? 0.237 9.432 -12.561 1.00 93.62 156 VAL A O 1
ATOM 1168 N N . ARG A 1 157 ? -0.838 8.303 -10.936 1.00 91.88 157 ARG A N 1
ATOM 1169 C CA . ARG A 1 157 ? -2.159 8.276 -11.586 1.00 91.88 157 ARG A CA 1
ATOM 1170 C C . ARG A 1 157 ? -3.018 9.464 -11.153 1.00 91.88 157 ARG A C 1
ATOM 1172 O O . ARG A 1 157 ? -3.863 9.920 -11.917 1.00 91.88 157 ARG A O 1
ATOM 1179 N N . GLY A 1 158 ? -2.818 9.941 -9.923 1.00 86.19 158 GLY A N 1
ATOM 1180 C CA . GLY A 1 158 ? -3.541 11.075 -9.357 1.00 86.19 158 GLY A CA 1
ATOM 1181 C C . GLY A 1 158 ? -3.165 12.405 -10.001 1.00 86.19 158 GLY A C 1
ATOM 1182 O O . GLY A 1 158 ? -1.990 12.733 -10.124 1.00 86.19 158 GLY A O 1
ATOM 1183 N N . ILE A 1 159 ? -4.169 13.201 -10.369 1.00 82.75 159 ILE A N 1
ATOM 1184 C CA . ILE A 1 159 ? -3.976 14.577 -10.870 1.00 82.75 159 ILE A CA 1
ATOM 1185 C C . ILE A 1 159 ? -4.359 15.645 -9.838 1.00 82.75 159 ILE A C 1
ATOM 1187 O O . ILE A 1 159 ? -4.084 16.824 -10.039 1.00 82.75 159 ILE A O 1
ATOM 1191 N N . LEU A 1 160 ? -5.010 15.233 -8.747 1.00 83.88 160 LEU A N 1
ATOM 1192 C CA . LEU A 1 160 ? -5.419 16.098 -7.646 1.00 83.88 160 LEU A CA 1
ATOM 1193 C C . LEU A 1 160 ? -4.509 15.884 -6.430 1.00 83.88 160 LEU A C 1
ATOM 1195 O O . LEU A 1 160 ? -4.019 14.766 -6.231 1.00 83.88 160 LEU A O 1
ATOM 1199 N N . PRO A 1 161 ? -4.328 16.913 -5.586 1.00 93.12 161 PRO A N 1
ATOM 1200 C CA . PRO A 1 161 ? -3.747 16.748 -4.260 1.00 93.12 161 PRO A CA 1
ATOM 1201 C C . PRO A 1 161 ? -4.482 15.685 -3.438 1.00 93.12 161 PRO A C 1
ATOM 1203 O O . PRO A 1 161 ? -5.714 15.600 -3.488 1.00 93.12 161 PRO A O 1
ATOM 1206 N N . LEU A 1 162 ? -3.753 14.904 -2.637 1.00 97.19 162 LEU A N 1
ATOM 1207 C CA . LEU A 1 162 ? -4.330 13.840 -1.804 1.00 97.19 162 LEU A CA 1
ATOM 1208 C C . LEU A 1 162 ? -5.453 14.368 -0.902 1.00 97.19 162 LEU A C 1
ATOM 1210 O O . LEU A 1 162 ? -6.514 13.753 -0.819 1.00 97.19 162 LEU A O 1
ATOM 1214 N N . ARG A 1 163 ? -5.250 15.543 -0.295 1.00 90.12 163 ARG A N 1
ATOM 1215 C CA . ARG A 1 163 ? -6.234 16.212 0.575 1.00 90.12 163 ARG A CA 1
ATOM 1216 C C . ARG A 1 163 ? -7.561 16.539 -0.126 1.00 90.12 163 ARG A C 1
ATOM 1218 O O . ARG A 1 163 ? -8.579 16.700 0.535 1.00 90.12 163 ARG A O 1
ATOM 1225 N N . GLU A 1 164 ? -7.553 16.657 -1.454 1.00 88.62 164 GLU A N 1
ATOM 1226 C CA . GLU A 1 164 ? -8.745 16.926 -2.268 1.00 88.62 164 GLU A CA 1
ATOM 1227 C C . GLU A 1 164 ? -9.352 15.635 -2.821 1.00 88.62 164 GLU A C 1
ATOM 1229 O O . GLU A 1 164 ? -10.575 15.512 -2.896 1.00 88.62 164 GLU A O 1
ATOM 1234 N N . LEU A 1 165 ? -8.516 14.663 -3.199 1.00 93.44 165 LEU A N 1
ATOM 1235 C CA . LEU A 1 165 ? -8.956 13.381 -3.747 1.00 93.44 165 LEU A CA 1
ATOM 1236 C C . LEU A 1 165 ? -9.574 12.472 -2.676 1.00 93.44 165 LEU A C 1
ATOM 1238 O O . LEU A 1 165 ? -10.626 11.871 -2.905 1.00 93.44 165 LEU A O 1
ATOM 1242 N N . LEU A 1 166 ? -8.924 12.366 -1.515 1.00 96.81 166 LEU A N 1
ATOM 1243 C CA . LEU A 1 166 ? -9.287 11.425 -0.457 1.00 96.81 166 LEU A CA 1
ATOM 1244 C C . LEU A 1 166 ? -10.735 11.621 0.035 1.00 96.81 166 LEU A C 1
ATOM 1246 O O . LEU A 1 166 ? -11.481 10.638 -0.001 1.00 96.81 166 LEU A O 1
ATOM 1250 N N . PRO A 1 167 ? -11.200 12.837 0.402 1.00 90.88 167 PRO A N 1
ATOM 1251 C CA . PRO A 1 167 ? -12.578 13.025 0.861 1.00 90.88 167 PRO A CA 1
ATOM 1252 C C . PRO A 1 167 ? -13.621 12.661 -0.199 1.00 90.88 167 PRO A C 1
ATOM 1254 O O . PRO A 1 167 ? -14.683 12.136 0.131 1.00 90.88 167 PRO A O 1
ATOM 1257 N N . GLN A 1 168 ? -13.318 12.902 -1.479 1.00 91.12 168 GLN A N 1
ATOM 1258 C CA . GLN A 1 168 ? -14.231 12.564 -2.568 1.00 91.12 168 GLN A CA 1
ATOM 1259 C C . GLN A 1 168 ? -14.378 11.048 -2.726 1.00 91.12 168 GLN A C 1
ATOM 1261 O O . GLN A 1 168 ? -15.490 10.581 -2.937 1.00 91.12 168 GLN A O 1
ATOM 1266 N N . ILE A 1 169 ? -13.291 10.275 -2.607 1.00 96.56 169 ILE A N 1
ATOM 1267 C CA . ILE A 1 169 ? -13.352 8.806 -2.683 1.00 96.56 169 ILE A CA 1
ATOM 1268 C C . ILE A 1 169 ? -14.038 8.223 -1.444 1.00 96.56 169 ILE A C 1
ATOM 1270 O O . ILE A 1 169 ? -14.880 7.338 -1.589 1.00 96.56 169 ILE A O 1
ATOM 1274 N N . LEU A 1 170 ? -13.740 8.743 -0.249 1.00 95.25 170 LEU A N 1
ATOM 1275 C CA . LEU A 1 170 ? -14.388 8.316 0.998 1.00 95.25 170 LEU A CA 1
ATOM 1276 C C . LEU A 1 170 ? -15.914 8.483 0.948 1.00 95.25 170 LEU A C 1
ATOM 1278 O O . LEU A 1 170 ? -16.640 7.652 1.477 1.00 95.25 170 LEU A O 1
ATOM 1282 N N . HIS A 1 171 ? -16.423 9.508 0.256 1.00 91.62 171 HIS A N 1
ATOM 1283 C CA . HIS A 1 171 ? -17.867 9.723 0.101 1.00 91.62 171 HIS A CA 1
ATOM 1284 C C . HIS A 1 171 ? -18.568 8.718 -0.831 1.00 91.62 171 HIS A C 1
ATOM 1286 O O . HIS A 1 171 ? -19.797 8.705 -0.906 1.00 91.62 171 HIS A O 1
ATOM 1292 N N . LEU A 1 172 ? -17.818 7.909 -1.586 1.00 89.06 172 LEU A N 1
ATOM 1293 C CA . LEU A 1 172 ? -18.376 6.982 -2.575 1.00 89.06 172 LEU A CA 1
ATOM 1294 C C . LEU A 1 172 ? -18.582 5.569 -2.043 1.00 89.06 172 LEU A C 1
ATOM 1296 O O . LEU A 1 172 ? -19.249 4.779 -2.713 1.00 89.06 172 LEU A O 1
ATOM 1300 N N . THR A 1 173 ? -17.956 5.207 -0.922 1.00 92.62 173 THR A N 1
ATOM 1301 C CA . THR A 1 173 ? -17.841 3.803 -0.534 1.00 92.62 173 THR A CA 1
ATOM 1302 C C . THR A 1 173 ? -17.621 3.596 0.957 1.00 92.62 173 THR A C 1
ATOM 1304 O O . THR A 1 173 ? -16.945 4.378 1.612 1.00 92.62 173 THR A O 1
ATOM 1307 N N . ASP A 1 174 ? -18.137 2.471 1.454 1.00 90.19 174 ASP A N 1
ATOM 1308 C CA . ASP A 1 174 ? -17.831 1.935 2.785 1.00 90.19 174 ASP A CA 1
ATOM 1309 C C . ASP A 1 174 ? -16.580 1.026 2.766 1.00 90.19 174 ASP A C 1
ATOM 1311 O O . ASP A 1 174 ? -16.106 0.584 3.814 1.00 90.19 174 ASP A O 1
ATOM 1315 N N . VAL A 1 175 ? -16.054 0.692 1.578 1.00 95.81 175 VAL A N 1
ATOM 1316 C CA . VAL A 1 175 ? -14.799 -0.064 1.435 1.00 95.81 175 VAL A CA 1
ATOM 1317 C C . VAL A 1 175 ? -13.658 0.760 2.040 1.00 95.81 175 VAL A C 1
ATOM 1319 O O . VAL A 1 175 ? -13.532 1.931 1.679 1.00 95.81 175 VAL A O 1
ATOM 1322 N N . PRO A 1 176 ? -12.793 0.189 2.904 1.00 97.88 176 PRO A N 1
ATOM 1323 C CA . PRO A 1 176 ? -11.692 0.942 3.489 1.00 97.88 176 PRO A CA 1
ATOM 1324 C C . PRO A 1 176 ? -10.789 1.574 2.420 1.00 97.88 176 PRO A C 1
ATOM 1326 O O . PRO A 1 176 ? -10.318 0.897 1.500 1.00 97.88 176 PRO A O 1
ATOM 1329 N N . VAL A 1 177 ? -10.533 2.877 2.566 1.00 98.81 177 VAL A N 1
ATOM 1330 C CA . VAL A 1 177 ? -9.675 3.660 1.667 1.00 98.81 177 VAL A CA 1
ATOM 1331 C C . VAL A 1 177 ? -8.397 4.027 2.402 1.00 98.81 177 VAL A C 1
ATOM 1333 O O . VAL A 1 177 ? -8.431 4.749 3.396 1.00 98.81 177 VAL A O 1
ATOM 1336 N N . LEU A 1 178 ? -7.263 3.540 1.919 1.00 98.88 178 LEU A N 1
ATOM 1337 C CA . LEU A 1 178 ? -5.947 3.973 2.371 1.00 98.88 178 LEU A CA 1
ATOM 1338 C C . LEU A 1 178 ? -5.509 5.213 1.584 1.00 98.88 178 LEU A C 1
ATOM 1340 O O . LEU A 1 178 ? -5.881 5.382 0.425 1.00 98.88 178 LEU A O 1
ATOM 1344 N N . ALA A 1 179 ? -4.701 6.069 2.193 1.00 98.88 179 ALA A N 1
ATOM 1345 C CA . ALA A 1 179 ? -4.217 7.309 1.601 1.00 98.88 179 ALA A CA 1
ATOM 1346 C C . ALA A 1 179 ? -2.736 7.183 1.213 1.00 98.88 179 ALA A C 1
ATOM 1348 O O . ALA A 1 179 ? -1.941 6.661 1.993 1.00 98.88 179 ALA A O 1
ATOM 1349 N N . ALA A 1 180 ? -2.355 7.650 0.022 1.00 98.75 180 ALA A N 1
ATOM 1350 C CA . ALA A 1 180 ? -0.986 7.582 -0.486 1.00 98.75 180 ALA A CA 1
ATOM 1351 C C . ALA A 1 180 ? -0.563 8.886 -1.174 1.00 98.75 180 ALA A C 1
ATOM 1353 O O . ALA A 1 180 ? -1.304 9.444 -1.981 1.00 98.75 180 ALA A O 1
ATOM 1354 N N . GLY A 1 181 ? 0.675 9.312 -0.921 1.00 97.88 181 GLY A N 1
ATOM 1355 C CA . GLY A 1 181 ? 1.281 10.503 -1.526 1.00 97.88 181 GLY A CA 1
ATOM 1356 C C . GLY A 1 181 ? 1.532 11.615 -0.511 1.00 97.88 181 GLY A C 1
ATOM 1357 O O . GLY A 1 181 ? 0.646 11.976 0.248 1.00 97.88 181 GLY A O 1
ATOM 1358 N N . GLY A 1 182 ? 2.765 12.127 -0.459 1.00 95.62 182 GLY A N 1
ATOM 1359 C CA . GLY A 1 182 ? 3.147 13.203 0.468 1.00 95.62 182 GLY A CA 1
ATOM 1360 C C . GLY A 1 182 ? 3.198 12.832 1.959 1.00 95.62 182 GLY A C 1
ATOM 1361 O O . GLY A 1 182 ? 3.508 13.698 2.769 1.00 95.62 182 GLY A O 1
ATOM 1362 N N . ILE A 1 183 ? 2.931 11.571 2.324 1.00 98.44 183 ILE A N 1
ATOM 1363 C CA . ILE A 1 183 ? 2.966 11.088 3.713 1.00 98.44 183 ILE A CA 1
ATOM 1364 C C . ILE A 1 183 ? 4.400 10.714 4.088 1.00 98.44 183 ILE A C 1
ATOM 1366 O O . ILE A 1 183 ? 4.969 9.762 3.538 1.00 98.44 183 ILE A O 1
ATOM 1370 N N . VAL A 1 184 ? 4.976 11.453 5.032 1.00 96.69 184 VAL A N 1
ATOM 1371 C CA . VAL A 1 184 ? 6.386 11.347 5.416 1.00 96.69 184 VAL A CA 1
ATOM 1372 C C . VAL A 1 184 ? 6.559 10.998 6.888 1.00 96.69 184 VAL A C 1
ATOM 1374 O O . VAL A 1 184 ? 7.403 10.159 7.209 1.00 96.69 184 VAL A O 1
ATOM 1377 N N . ASP A 1 185 ? 5.773 11.623 7.761 1.00 97.31 185 ASP A N 1
ATOM 1378 C CA . ASP A 1 185 ? 5.906 11.521 9.215 1.00 97.31 185 ASP A CA 1
ATOM 1379 C C . ASP A 1 185 ? 4.551 11.288 9.909 1.00 97.31 185 ASP A C 1
ATOM 1381 O O . ASP A 1 185 ? 3.524 11.084 9.253 1.00 97.31 185 ASP A O 1
ATOM 1385 N N . GLY A 1 186 ? 4.536 11.227 11.244 1.00 95.88 186 GLY A N 1
ATOM 1386 C CA . GLY A 1 186 ? 3.309 10.920 11.976 1.00 95.88 186 GLY A CA 1
ATOM 1387 C C . GLY A 1 186 ? 2.253 12.021 11.950 1.00 95.88 186 GLY A C 1
ATOM 1388 O O . GLY A 1 186 ? 1.075 11.719 12.136 1.00 95.88 186 GLY A O 1
ATOM 1389 N N . ASN A 1 187 ? 2.618 13.277 11.669 1.00 95.44 187 ASN A N 1
ATOM 1390 C CA . ASN A 1 187 ? 1.620 14.337 11.508 1.00 95.44 187 ASN A CA 1
ATOM 1391 C C . ASN A 1 187 ? 0.780 14.095 10.256 1.00 95.44 187 ASN A C 1
ATOM 1393 O O . ASN A 1 187 ? -0.444 14.206 10.313 1.00 95.44 187 ASN A O 1
ATOM 1397 N N . ASP A 1 188 ? 1.430 13.691 9.161 1.00 97.81 188 ASP A N 1
ATOM 1398 C CA . ASP A 1 188 ? 0.749 13.341 7.914 1.00 97.81 188 ASP A CA 1
ATOM 1399 C C . ASP A 1 188 ? -0.177 12.125 8.121 1.00 97.81 188 ASP A C 1
ATOM 1401 O O . ASP A 1 188 ? -1.304 12.090 7.624 1.00 97.81 188 ASP A O 1
ATOM 1405 N N . VAL A 1 189 ? 0.270 11.132 8.907 1.00 97.94 189 VAL A N 1
ATOM 1406 C CA . VAL A 1 189 ? -0.557 9.972 9.288 1.00 97.94 189 VAL A CA 1
ATOM 1407 C C . VAL A 1 189 ? -1.770 10.407 10.114 1.00 97.94 189 VAL A C 1
ATOM 1409 O O . VAL A 1 189 ? -2.881 9.947 9.860 1.00 97.94 189 VAL A O 1
ATOM 1412 N N . ALA A 1 190 ? -1.599 11.302 11.085 1.00 94.94 190 ALA A N 1
ATOM 1413 C CA . ALA A 1 190 ? -2.720 11.820 11.861 1.00 94.94 190 ALA A CA 1
ATOM 1414 C C . ALA A 1 190 ? -3.732 12.571 10.977 1.00 94.94 190 ALA A C 1
ATOM 1416 O O . ALA A 1 190 ? -4.935 12.361 11.118 1.00 94.94 190 ALA A O 1
ATOM 1417 N N . GLU A 1 191 ? -3.267 13.397 10.035 1.00 91.75 191 GLU A N 1
ATOM 1418 C CA . GLU A 1 191 ? -4.129 14.177 9.139 1.00 91.75 191 GLU A CA 1
ATOM 1419 C C . GLU A 1 191 ? -5.014 13.290 8.251 1.00 91.75 191 GLU A C 1
ATOM 1421 O O . GLU A 1 191 ? -6.228 13.510 8.156 1.00 91.75 191 GLU A O 1
ATOM 1426 N N . ILE A 1 192 ? -4.444 12.248 7.637 1.00 95.38 192 ILE A N 1
ATOM 1427 C CA . ILE A 1 192 ? -5.228 11.336 6.791 1.00 95.38 192 ILE A CA 1
ATOM 1428 C C . ILE A 1 192 ? -6.212 10.501 7.614 1.00 95.38 192 ILE A C 1
ATOM 1430 O O . ILE A 1 192 ? -7.319 10.236 7.143 1.00 95.38 192 ILE A O 1
ATOM 1434 N N . LEU A 1 193 ? -5.857 10.135 8.853 1.00 94.94 193 LEU A N 1
ATOM 1435 C CA . LEU A 1 193 ? -6.753 9.391 9.741 1.00 94.94 193 LEU A CA 1
ATOM 1436 C C . LEU A 1 193 ? -7.930 10.268 10.187 1.00 94.94 193 LEU A C 1
ATOM 1438 O O . LEU A 1 193 ? -9.072 9.819 10.139 1.00 94.94 193 LEU A O 1
ATOM 1442 N N . VAL A 1 194 ? -7.679 11.536 10.535 1.00 89.44 194 VAL A N 1
ATOM 1443 C CA . VAL A 1 194 ? -8.738 12.525 10.828 1.00 89.44 194 VAL A CA 1
ATOM 1444 C C . VAL A 1 194 ? -9.645 12.739 9.618 1.00 89.44 194 VAL A C 1
ATOM 1446 O O . VAL A 1 194 ? -10.854 12.894 9.774 1.00 89.44 194 VAL A O 1
ATOM 1449 N N . SER A 1 195 ? -9.082 12.694 8.410 1.00 84.56 195 SER A N 1
ATOM 1450 C CA . SER A 1 195 ? -9.841 12.802 7.161 1.00 84.56 195 SER A CA 1
ATOM 1451 C C . SER A 1 195 ? -10.698 11.565 6.856 1.00 84.56 195 SER A C 1
ATOM 1453 O O . SER A 1 195 ? -11.481 11.604 5.912 1.00 84.56 195 SER A O 1
ATOM 1455 N N . GLY A 1 196 ? -10.573 10.486 7.640 1.00 91.31 196 GLY A N 1
ATOM 1456 C CA . GLY A 1 196 ? -11.360 9.258 7.516 1.00 91.31 196 GLY A CA 1
ATOM 1457 C C . GLY A 1 196 ? -10.680 8.129 6.737 1.00 91.31 196 GLY A C 1
ATOM 1458 O O . GLY A 1 196 ? -11.326 7.121 6.455 1.00 91.31 196 GLY A O 1
ATOM 1459 N N . ALA A 1 197 ? -9.397 8.260 6.379 1.00 97.31 197 ALA A N 1
ATOM 1460 C CA . ALA A 1 197 ? -8.668 7.162 5.750 1.00 97.31 197 ALA A CA 1
ATOM 1461 C C . ALA A 1 197 ? -8.525 5.970 6.710 1.00 97.31 197 ALA A C 1
ATOM 1463 O O . ALA A 1 197 ? -8.288 6.125 7.905 1.00 97.31 197 ALA A O 1
ATOM 1464 N N . GLY A 1 198 ? -8.571 4.758 6.160 1.00 97.38 198 GLY A N 1
ATOM 1465 C CA . GLY A 1 198 ? -8.269 3.526 6.888 1.00 97.38 198 GLY A CA 1
ATOM 1466 C C . GLY A 1 198 ? -6.782 3.370 7.224 1.00 97.38 198 GLY A C 1
ATOM 1467 O O . GLY A 1 198 ? -6.427 2.506 8.017 1.00 97.38 198 GLY A O 1
ATOM 1468 N N . GLY A 1 199 ? -5.901 4.182 6.645 1.00 98.25 199 GLY A N 1
ATOM 1469 C CA . GLY A 1 199 ? -4.476 4.171 6.950 1.00 98.25 199 GLY A CA 1
ATOM 1470 C C . GLY A 1 199 ? -3.621 4.802 5.867 1.00 98.25 199 GLY A C 1
ATOM 1471 O O . GLY A 1 199 ? -4.121 5.209 4.819 1.00 98.25 199 GLY A O 1
ATOM 1472 N N . ALA A 1 200 ? -2.325 4.884 6.134 1.00 98.69 200 ALA A N 1
ATOM 1473 C CA . ALA A 1 200 ? -1.334 5.488 5.260 1.00 98.69 200 ALA A CA 1
ATOM 1474 C C . ALA A 1 200 ? -0.564 4.424 4.472 1.00 98.69 200 ALA A C 1
ATOM 1476 O O . ALA A 1 200 ? 0.002 3.503 5.060 1.00 98.69 200 ALA A O 1
ATOM 1477 N N . VAL A 1 201 ? -0.470 4.589 3.154 1.00 98.88 201 VAL A N 1
ATOM 1478 C CA . VAL A 1 201 ? 0.464 3.846 2.302 1.00 98.88 201 VAL A CA 1
ATOM 1479 C C . VAL A 1 201 ? 1.702 4.703 2.079 1.00 98.88 201 VAL A C 1
ATOM 1481 O O . VAL A 1 201 ? 1.644 5.777 1.480 1.00 98.88 201 VAL A O 1
ATOM 1484 N N . VAL A 1 202 ? 2.839 4.220 2.569 1.00 98.81 202 VAL A N 1
ATOM 1485 C CA . VAL A 1 202 ? 4.070 5.001 2.679 1.00 98.81 202 VAL A CA 1
ATOM 1486 C C . VAL A 1 202 ? 5.148 4.387 1.785 1.00 98.81 202 VAL A C 1
ATOM 1488 O O . VAL A 1 202 ? 5.475 3.206 1.898 1.00 98.81 202 VAL A O 1
ATOM 1491 N N . GLY A 1 203 ? 5.696 5.201 0.878 1.00 98.44 203 GLY A N 1
ATOM 1492 C CA . GLY A 1 203 ? 6.745 4.805 -0.071 1.00 98.44 203 GLY A CA 1
ATOM 1493 C C . GLY A 1 203 ? 8.101 5.418 0.270 1.00 98.44 203 GLY A C 1
ATOM 1494 O O . GLY A 1 203 ? 8.949 4.769 0.876 1.00 98.44 203 GLY A O 1
ATOM 1495 N N . THR A 1 204 ? 8.306 6.688 -0.094 1.00 98.25 204 THR A N 1
ATOM 1496 C CA . THR A 1 204 ? 9.603 7.390 -0.015 1.00 98.25 204 THR A CA 1
ATOM 1497 C C . THR A 1 204 ? 10.255 7.341 1.365 1.00 98.25 204 THR A C 1
ATOM 1499 O O . THR A 1 204 ? 11.462 7.116 1.447 1.00 98.25 204 THR A O 1
ATOM 1502 N N . ALA A 1 205 ? 9.484 7.464 2.452 1.00 98.25 205 ALA A N 1
ATOM 1503 C CA . ALA A 1 205 ? 10.036 7.284 3.791 1.00 98.25 205 ALA A CA 1
ATOM 1504 C C . ALA A 1 205 ? 10.618 5.865 3.952 1.00 98.25 205 ALA A C 1
ATOM 1506 O O . ALA A 1 205 ? 11.811 5.718 4.210 1.00 98.25 205 ALA A O 1
ATOM 1507 N N . PHE A 1 206 ? 9.858 4.801 3.693 1.00 98.75 206 PHE A N 1
ATOM 1508 C CA . PHE A 1 206 ? 10.399 3.442 3.795 1.00 98.75 206 PHE A CA 1
ATOM 1509 C C . PHE A 1 206 ? 11.501 3.118 2.777 1.00 98.75 206 PHE A C 1
ATOM 1511 O O . PHE A 1 206 ? 12.360 2.290 3.073 1.00 98.75 206 PHE A O 1
ATOM 1518 N N . LEU A 1 207 ? 11.552 3.794 1.625 1.00 98.50 207 LEU A N 1
ATOM 1519 C CA . LEU A 1 207 ? 12.657 3.650 0.674 1.00 98.50 207 LEU A CA 1
ATOM 1520 C C . LEU A 1 207 ? 13.991 4.062 1.313 1.00 98.50 207 LEU A C 1
ATOM 1522 O O . LEU A 1 207 ? 14.986 3.351 1.167 1.00 98.50 207 LEU A O 1
ATOM 1526 N N . ALA A 1 208 ? 13.998 5.151 2.083 1.00 97.75 208 ALA A N 1
ATOM 1527 C CA . ALA A 1 208 ? 15.161 5.642 2.819 1.00 97.75 208 ALA A CA 1
ATOM 1528 C C . ALA A 1 208 ? 15.416 4.868 4.129 1.00 97.75 208 ALA A C 1
ATOM 1530 O O . ALA A 1 208 ? 15.721 5.468 5.158 1.00 97.75 208 ALA A O 1
ATOM 1531 N N . THR A 1 209 ? 15.271 3.542 4.128 1.00 98.75 209 THR A N 1
ATOM 1532 C CA . THR A 1 209 ? 15.592 2.674 5.275 1.00 98.75 209 THR A CA 1
ATOM 1533 C C . THR A 1 209 ? 16.752 1.729 4.971 1.00 98.75 209 THR A C 1
ATOM 1535 O O . THR A 1 209 ? 17.149 1.540 3.816 1.00 98.75 209 THR A O 1
ATOM 1538 N N . LYS A 1 210 ? 17.327 1.125 6.015 1.00 98.44 210 LYS A N 1
ATOM 1539 C CA . LYS A 1 210 ? 18.430 0.162 5.876 1.00 98.44 210 LYS A CA 1
ATOM 1540 C C . LYS A 1 210 ? 17.992 -1.068 5.074 1.00 98.44 210 LYS A C 1
ATOM 1542 O O . LYS A 1 210 ? 18.686 -1.465 4.144 1.00 98.44 210 LYS A O 1
ATOM 1547 N N . GLU A 1 211 ? 16.808 -1.586 5.372 1.00 98.69 211 GLU A N 1
ATOM 1548 C CA . GLU A 1 211 ? 16.236 -2.824 4.839 1.00 98.69 211 GLU A CA 1
ATOM 1549 C C . GLU A 1 211 ? 15.727 -2.686 3.396 1.00 98.69 211 GLU A C 1
ATOM 1551 O O . GLU A 1 211 ? 15.599 -3.676 2.680 1.00 98.69 211 GLU A O 1
ATOM 1556 N N . SER A 1 212 ? 15.481 -1.460 2.930 1.00 98.69 212 SER A N 1
ATOM 1557 C CA . SER A 1 212 ? 15.137 -1.181 1.532 1.00 98.69 212 SER A CA 1
ATOM 1558 C C . SER A 1 212 ? 16.202 -1.704 0.564 1.00 98.69 212 SER A C 1
ATOM 1560 O O . SER A 1 212 ? 17.407 -1.505 0.781 1.00 98.69 212 SER A O 1
ATOM 1562 N N . PHE A 1 213 ? 15.764 -2.345 -0.524 1.00 98.50 213 PHE A N 1
ATOM 1563 C CA . PHE A 1 213 ? 16.646 -2.839 -1.586 1.00 98.50 213 PHE A CA 1
ATOM 1564 C C . PHE A 1 213 ? 17.037 -1.750 -2.599 1.00 98.50 213 PHE A C 1
ATOM 1566 O O . PHE A 1 213 ? 17.716 -2.032 -3.583 1.00 98.50 213 PHE A O 1
ATOM 1573 N N . ALA A 1 214 ? 16.646 -0.495 -2.355 1.00 98.50 214 ALA A N 1
ATOM 1574 C CA . ALA A 1 214 ? 17.121 0.636 -3.143 1.00 98.50 214 ALA A CA 1
ATOM 1575 C C . ALA A 1 214 ? 18.647 0.791 -3.044 1.00 98.50 214 ALA A C 1
ATOM 1577 O O . ALA A 1 214 ? 19.252 0.484 -2.012 1.00 98.50 214 ALA A O 1
ATOM 1578 N N . HIS A 1 215 ? 19.250 1.318 -4.107 1.00 98.62 215 HIS A N 1
ATOM 1579 C CA . HIS A 1 215 ? 20.663 1.675 -4.141 1.00 98.62 215 HIS A CA 1
ATOM 1580 C C . HIS A 1 215 ? 20.982 2.747 -3.084 1.00 98.62 215 HIS A C 1
ATOM 1582 O O . HIS A 1 215 ? 20.202 3.684 -2.881 1.00 98.62 215 HIS A O 1
ATOM 1588 N N . ASP A 1 216 ? 22.153 2.674 -2.446 1.00 98.25 216 ASP A N 1
ATOM 1589 C CA . ASP A 1 216 ? 22.532 3.624 -1.391 1.00 98.25 216 ASP A CA 1
ATOM 1590 C C . ASP A 1 216 ? 22.590 5.069 -1.900 1.00 98.25 216 ASP A C 1
ATOM 1592 O O . ASP A 1 216 ? 22.149 5.978 -1.205 1.00 98.25 216 ASP A O 1
ATOM 1596 N N . PHE A 1 217 ? 23.027 5.284 -3.146 1.00 98.19 217 PHE A N 1
ATOM 1597 C CA . PHE A 1 217 ? 22.936 6.590 -3.819 1.00 98.19 217 PHE A CA 1
ATOM 1598 C C . PHE A 1 217 ? 21.522 7.192 -3.758 1.00 98.19 217 PHE A C 1
ATOM 1600 O O . PHE A 1 217 ? 21.371 8.362 -3.418 1.00 98.19 217 PHE A O 1
ATOM 1607 N N . HIS A 1 218 ? 20.478 6.403 -4.036 1.00 98.19 218 HIS A N 1
ATOM 1608 C CA . HIS A 1 218 ? 19.090 6.878 -4.014 1.00 98.19 218 HIS A CA 1
ATOM 1609 C C . HIS A 1 218 ? 18.660 7.237 -2.589 1.00 98.19 218 HIS A C 1
ATOM 1611 O O . HIS A 1 218 ? 18.127 8.322 -2.355 1.00 98.19 218 HIS A O 1
ATOM 1617 N N . LYS A 1 219 ? 18.982 6.382 -1.612 1.00 98.38 219 LYS A N 1
ATOM 1618 C CA . LYS A 1 219 ? 18.723 6.667 -0.191 1.00 98.38 219 LYS A CA 1
ATOM 1619 C C . LYS A 1 219 ? 19.416 7.955 0.260 1.00 98.38 219 LYS A C 1
ATOM 1621 O O . LYS A 1 219 ? 18.802 8.767 0.948 1.00 98.38 219 LYS A O 1
ATOM 1626 N N . GLN A 1 220 ? 20.668 8.163 -0.154 1.00 97.81 220 GLN A N 1
ATOM 1627 C CA . GLN A 1 220 ? 21.434 9.365 0.177 1.00 97.81 220 GLN A CA 1
ATOM 1628 C C . GLN A 1 220 ? 20.884 10.619 -0.513 1.00 97.81 220 GLN A C 1
ATOM 1630 O O . GLN A 1 220 ? 20.817 11.675 0.108 1.00 97.81 220 GLN A O 1
ATOM 1635 N N . ARG A 1 221 ? 20.423 10.518 -1.768 1.00 96.62 221 ARG A N 1
ATOM 1636 C CA . ARG A 1 221 ? 19.745 11.632 -2.452 1.00 96.62 221 ARG A CA 1
ATOM 1637 C C . ARG A 1 221 ? 18.506 12.094 -1.689 1.00 96.62 221 ARG A C 1
ATOM 1639 O O . ARG A 1 221 ? 18.347 13.294 -1.523 1.00 96.62 221 ARG A O 1
ATOM 1646 N N . ILE A 1 222 ? 17.695 11.165 -1.175 1.00 96.50 222 ILE A N 1
ATOM 1647 C CA . ILE A 1 222 ? 16.517 11.495 -0.359 1.00 96.50 222 ILE A CA 1
ATOM 1648 C C . ILE A 1 222 ? 16.908 12.270 0.903 1.00 96.50 222 ILE A C 1
ATOM 1650 O O . ILE A 1 222 ? 16.348 13.332 1.151 1.00 96.50 222 ILE A O 1
ATOM 1654 N N . VAL A 1 223 ? 17.879 11.779 1.681 1.00 96.69 223 VAL A N 1
ATOM 1655 C CA . VAL A 1 223 ? 18.215 12.413 2.973 1.00 96.69 223 VAL A CA 1
ATOM 1656 C C . VAL A 1 223 ? 18.957 13.742 2.838 1.00 96.69 223 VAL A C 1
ATOM 1658 O O . VAL A 1 223 ? 18.857 14.590 3.724 1.00 96.69 223 VAL A O 1
ATOM 1661 N N . ASN A 1 224 ? 19.683 13.928 1.733 1.00 95.06 224 ASN A N 1
ATOM 1662 C CA . ASN A 1 224 ? 20.464 15.136 1.468 1.00 95.06 224 ASN A CA 1
ATOM 1663 C C . ASN A 1 224 ? 19.646 16.246 0.796 1.00 95.06 224 ASN A C 1
ATOM 1665 O O . ASN A 1 224 ? 20.149 17.355 0.641 1.00 95.06 224 ASN A O 1
ATOM 1669 N N . THR A 1 225 ? 18.408 15.975 0.381 1.00 91.31 225 THR A N 1
ATOM 1670 C CA . THR A 1 225 ? 17.545 17.002 -0.201 1.00 91.31 225 THR A CA 1
ATOM 1671 C C . THR A 1 225 ? 17.080 17.995 0.877 1.00 91.31 225 THR A C 1
ATOM 1673 O O . THR A 1 225 ? 16.561 17.631 1.939 1.00 91.31 225 THR A O 1
ATOM 1676 N N . GLU A 1 226 ? 17.273 19.288 0.602 1.00 87.06 226 GLU A N 1
ATOM 1677 C CA . GLU A 1 226 ? 16.922 20.387 1.514 1.00 87.06 226 GLU A CA 1
ATOM 1678 C C . GLU A 1 226 ? 15.579 21.056 1.187 1.00 87.06 226 GLU A C 1
ATOM 1680 O O . GLU A 1 226 ? 14.991 21.685 2.063 1.00 87.06 226 GLU A O 1
ATOM 1685 N N . GLN A 1 227 ? 15.076 20.901 -0.040 1.00 82.44 227 GLN A N 1
ATOM 1686 C CA . GLN A 1 227 ? 13.844 21.526 -0.535 1.00 82.44 227 GLN A CA 1
ATOM 1687 C C . GLN A 1 227 ? 12.901 20.480 -1.131 1.00 82.44 227 GLN A C 1
ATOM 1689 O O . GLN A 1 227 ? 13.324 19.381 -1.463 1.00 82.44 227 GLN A O 1
ATOM 1694 N N . ASP A 1 228 ? 11.618 20.798 -1.280 1.00 75.06 228 ASP A N 1
ATOM 1695 C CA . ASP A 1 228 ? 10.686 19.909 -1.981 1.00 75.06 228 ASP A CA 1
ATOM 1696 C C . ASP A 1 228 ? 10.771 20.117 -3.501 1.00 75.06 228 ASP A C 1
ATOM 1698 O O . ASP A 1 228 ? 9.900 20.727 -4.116 1.00 75.06 228 ASP A O 1
ATOM 1702 N N . ASP A 1 229 ? 11.875 19.671 -4.098 1.00 77.50 229 ASP A N 1
ATOM 1703 C CA . ASP A 1 229 ? 12.237 19.923 -5.497 1.00 77.50 229 ASP A CA 1
ATOM 1704 C C . ASP A 1 229 ? 11.826 18.795 -6.455 1.00 77.50 229 ASP A C 1
ATOM 1706 O O . ASP A 1 229 ? 12.300 18.739 -7.591 1.00 77.50 229 ASP A O 1
ATOM 1710 N N . THR A 1 230 ? 10.935 17.894 -6.026 1.00 92.25 230 THR A N 1
ATOM 1711 C CA . THR A 1 230 ? 10.497 16.782 -6.880 1.00 92.25 230 THR A CA 1
ATOM 1712 C C . THR A 1 230 ? 9.846 17.267 -8.175 1.00 92.25 230 THR A C 1
ATOM 1714 O O . THR A 1 230 ? 9.033 18.192 -8.193 1.00 92.25 230 THR A O 1
ATOM 1717 N N . VAL A 1 231 ? 10.156 16.580 -9.271 1.00 90.62 231 VAL A N 1
ATOM 1718 C CA . VAL A 1 231 ? 9.646 16.887 -10.608 1.00 90.62 231 VAL A CA 1
ATOM 1719 C C . VAL A 1 231 ? 8.658 15.806 -11.024 1.00 90.62 231 VAL A C 1
ATOM 1721 O O . VAL A 1 231 ? 8.964 14.618 -10.931 1.00 90.62 231 VAL A O 1
ATOM 1724 N N . LEU A 1 232 ? 7.480 16.219 -11.498 1.00 88.81 232 LEU A N 1
ATOM 1725 C CA . LEU A 1 232 ? 6.524 15.346 -12.179 1.00 88.81 232 LEU A CA 1
ATOM 1726 C C . LEU A 1 232 ? 6.803 15.401 -13.686 1.00 88.81 232 LEU A C 1
ATOM 1728 O O . LEU A 1 232 ? 6.750 16.475 -14.281 1.00 88.81 232 LEU A O 1
ATOM 1732 N N . THR A 1 233 ? 7.131 14.266 -14.296 1.00 85.69 233 THR A N 1
ATOM 1733 C CA . THR A 1 233 ? 7.656 14.199 -15.665 1.00 85.69 233 THR A CA 1
ATOM 1734 C C . THR A 1 233 ? 7.214 12.933 -16.398 1.00 85.69 233 THR A C 1
ATOM 1736 O O . THR A 1 233 ? 6.903 11.924 -15.776 1.00 85.69 233 THR A O 1
ATOM 1739 N N . ASN A 1 234 ? 7.208 12.963 -17.728 1.00 84.62 234 ASN A N 1
ATOM 1740 C CA . ASN A 1 234 ? 7.033 11.794 -18.598 1.00 84.62 234 ASN A CA 1
ATOM 1741 C C . ASN A 1 234 ? 8.360 11.312 -19.220 1.00 84.62 234 ASN A C 1
ATOM 1743 O O . ASN A 1 234 ? 8.336 10.480 -20.123 1.00 84.62 234 ASN A O 1
ATOM 1747 N N . LEU A 1 235 ? 9.508 11.838 -18.770 1.00 87.25 235 LEU A N 1
ATOM 1748 C CA . LEU A 1 235 ? 10.823 11.480 -19.316 1.00 87.25 235 LEU A CA 1
ATOM 1749 C C . LEU A 1 235 ? 11.127 9.984 -19.172 1.00 87.25 235 LEU A C 1
ATOM 1751 O O . LEU A 1 235 ? 11.604 9.367 -20.120 1.00 87.25 235 LEU A O 1
ATOM 1755 N N . PHE A 1 236 ? 10.845 9.397 -18.008 1.00 90.00 236 PHE A N 1
ATOM 1756 C CA . PHE A 1 236 ? 11.050 7.970 -17.751 1.00 90.00 236 PHE A CA 1
ATOM 1757 C C . PHE A 1 236 ? 9.814 7.183 -18.194 1.00 90.00 236 PHE A C 1
ATOM 1759 O O . PHE A 1 236 ? 8.787 7.229 -17.525 1.00 90.00 236 PHE A O 1
ATOM 1766 N N . HIS A 1 237 ? 9.907 6.495 -19.332 1.00 85.75 237 HIS A N 1
ATOM 1767 C CA . HIS A 1 237 ? 8.753 5.898 -20.015 1.00 85.75 237 HIS A CA 1
ATOM 1768 C C . HIS A 1 237 ? 8.998 4.482 -20.555 1.00 85.75 237 HIS A C 1
ATOM 1770 O O . HIS A 1 237 ? 8.042 3.794 -20.912 1.00 85.75 237 HIS A O 1
ATOM 1776 N N . ILE A 1 238 ? 10.250 4.012 -20.640 1.00 87.94 238 ILE A N 1
ATOM 1777 C CA . ILE A 1 238 ? 10.513 2.671 -21.182 1.00 87.94 238 ILE A CA 1
ATOM 1778 C C . ILE A 1 238 ? 9.947 1.626 -20.214 1.00 87.94 238 ILE A C 1
ATOM 1780 O O . ILE A 1 238 ? 10.279 1.642 -19.029 1.00 87.94 238 ILE A O 1
ATOM 1784 N N . ASN A 1 239 ? 9.169 0.683 -20.761 1.00 86.12 239 ASN A N 1
ATOM 1785 C CA . ASN A 1 239 ? 8.449 -0.392 -20.061 1.00 86.12 239 ASN A CA 1
ATOM 1786 C C . ASN A 1 239 ? 7.195 0.050 -19.289 1.00 86.12 239 ASN A C 1
ATOM 1788 O O . ASN A 1 239 ? 6.729 -0.671 -18.405 1.00 86.12 239 ASN A O 1
ATOM 1792 N N . TRP A 1 240 ? 6.642 1.212 -19.632 1.00 87.38 240 TRP A N 1
ATOM 1793 C CA . TRP A 1 240 ? 5.378 1.705 -19.098 1.00 87.38 240 TRP A CA 1
ATOM 1794 C C . TRP A 1 240 ? 4.478 2.267 -20.206 1.00 87.38 240 TRP A C 1
ATOM 1796 O O . TRP A 1 240 ? 4.976 2.648 -21.269 1.00 87.38 240 TRP A O 1
ATOM 1806 N N . PRO A 1 241 ? 3.150 2.334 -19.985 1.00 79.75 241 PRO A N 1
ATOM 1807 C CA . PRO A 1 241 ? 2.234 3.006 -20.896 1.00 79.75 241 PRO A CA 1
ATOM 1808 C C . PRO A 1 241 ? 2.687 4.423 -21.261 1.00 79.75 241 PRO A C 1
ATOM 1810 O O . PRO A 1 241 ? 3.118 5.203 -20.409 1.00 79.75 241 PRO A O 1
ATOM 1813 N N . PHE A 1 242 ? 2.540 4.775 -22.538 1.00 74.81 242 PHE A N 1
ATOM 1814 C CA . PHE A 1 242 ? 2.902 6.099 -23.031 1.00 74.81 242 PHE A CA 1
ATOM 1815 C C . PHE A 1 242 ? 2.142 7.206 -22.284 1.00 74.81 242 PHE A C 1
ATOM 1817 O O . PHE A 1 242 ? 0.933 7.112 -22.068 1.00 74.81 242 PHE A O 1
ATOM 1824 N N . GLY A 1 243 ? 2.853 8.271 -21.910 1.00 72.69 243 GLY A N 1
ATOM 1825 C CA . GLY A 1 243 ? 2.281 9.405 -21.179 1.00 72.69 243 GLY A CA 1
ATOM 1826 C C . GLY A 1 243 ? 2.083 9.166 -19.680 1.00 72.69 243 GLY A C 1
ATOM 1827 O O . GLY A 1 243 ? 1.579 10.059 -18.999 1.00 72.69 243 GLY A O 1
ATOM 1828 N N . ALA A 1 244 ? 2.487 8.009 -19.146 1.00 84.69 244 ALA A N 1
ATOM 1829 C CA . ALA A 1 244 ? 2.478 7.778 -17.711 1.00 84.69 244 ALA A CA 1
ATOM 1830 C C . ALA A 1 244 ? 3.464 8.720 -17.004 1.00 84.69 244 ALA A C 1
ATOM 1832 O O . ALA A 1 244 ? 4.668 8.697 -17.257 1.00 84.69 244 ALA A O 1
ATOM 1833 N N . LEU A 1 245 ? 2.938 9.572 -16.125 1.00 89.00 245 LEU A N 1
ATOM 1834 C CA . LEU A 1 245 ? 3.753 10.514 -15.369 1.00 89.00 245 LEU A CA 1
ATOM 1835 C C . LEU A 1 245 ? 4.464 9.802 -14.222 1.00 89.00 245 LEU A C 1
ATOM 1837 O O . LEU A 1 245 ? 3.884 8.962 -13.534 1.00 89.00 245 LEU A O 1
ATOM 1841 N N . THR A 1 246 ? 5.706 10.199 -13.981 1.00 93.94 246 THR A N 1
ATOM 1842 C CA . THR A 1 246 ? 6.535 9.766 -12.862 1.00 93.94 246 THR A CA 1
ATOM 1843 C C . THR A 1 246 ? 6.983 10.960 -12.037 1.00 93.94 246 THR A C 1
ATOM 1845 O O . THR A 1 246 ? 7.276 12.025 -12.578 1.00 93.94 246 THR A O 1
ATOM 1848 N N . ARG A 1 247 ? 7.059 10.789 -10.716 1.00 96.12 247 ARG A N 1
ATOM 1849 C CA . ARG A 1 247 ? 7.646 11.770 -9.807 1.00 96.12 247 ARG A CA 1
ATOM 1850 C C . ARG A 1 247 ? 8.987 11.288 -9.273 1.00 96.12 247 ARG A C 1
ATOM 1852 O O . ARG A 1 247 ? 9.097 10.205 -8.682 1.00 96.12 247 ARG A O 1
ATOM 1859 N N . VAL A 1 248 ? 9.997 12.122 -9.479 1.00 96.94 248 VAL A N 1
ATOM 1860 C CA . VAL A 1 248 ? 11.400 11.854 -9.153 1.00 96.94 248 VAL A CA 1
ATOM 1861 C C . VAL A 1 248 ? 12.035 13.057 -8.459 1.00 96.94 248 VAL A C 1
ATOM 1863 O O . VAL A 1 248 ? 11.559 14.184 -8.587 1.00 96.94 248 VAL A O 1
ATOM 1866 N N . LEU A 1 249 ? 13.132 12.824 -7.745 1.00 95.56 249 LEU A N 1
ATOM 1867 C CA . LEU A 1 249 ? 14.090 13.881 -7.440 1.00 95.56 249 LEU A CA 1
ATOM 1868 C C . LEU A 1 249 ? 14.778 14.332 -8.733 1.00 95.56 249 LEU A C 1
ATOM 1870 O O . LEU A 1 249 ? 15.062 13.492 -9.594 1.00 95.56 249 LEU A O 1
ATOM 1874 N N . PRO A 1 250 ? 15.098 15.627 -8.858 1.00 92.88 250 PRO A N 1
ATOM 1875 C CA . PRO A 1 250 ? 15.816 16.122 -10.011 1.00 92.88 250 PRO A CA 1
ATOM 1876 C C . PRO A 1 250 ? 17.240 15.550 -10.057 1.00 92.88 250 PRO A C 1
ATOM 1878 O O . PRO A 1 250 ? 17.893 15.299 -9.035 1.00 92.88 250 PRO A O 1
ATOM 1881 N N . ASN A 1 251 ? 17.698 15.327 -11.279 1.00 92.38 251 ASN A N 1
ATOM 1882 C CA . ASN A 1 251 ? 19.023 14.859 -11.665 1.00 92.38 251 ASN A CA 1
ATOM 1883 C C . ASN A 1 251 ? 19.409 15.440 -13.039 1.00 92.38 251 ASN A C 1
ATOM 1885 O O . ASN A 1 251 ? 18.626 16.167 -13.665 1.00 92.38 251 ASN A O 1
ATOM 1889 N N . SER A 1 252 ? 20.597 15.090 -13.532 1.00 91.12 252 SER A N 1
ATOM 1890 C CA . SER A 1 252 ? 21.122 15.542 -14.826 1.00 91.12 252 SER A CA 1
ATOM 1891 C C . SER A 1 252 ? 20.145 15.351 -15.996 1.00 91.12 252 SER A C 1
ATOM 1893 O O . SER A 1 252 ? 20.045 16.226 -16.855 1.00 91.12 252 SER A O 1
ATOM 1895 N N . VAL A 1 253 ? 19.364 14.265 -15.994 1.00 89.81 253 VAL A N 1
ATOM 1896 C CA . VAL A 1 253 ? 18.382 13.945 -17.040 1.00 89.81 253 VAL A CA 1
ATOM 1897 C C . VAL A 1 253 ? 17.176 14.877 -16.968 1.00 89.81 253 VAL A C 1
ATOM 1899 O O . VAL A 1 253 ? 16.778 15.451 -17.979 1.00 89.81 253 VAL A O 1
ATOM 1902 N N . THR A 1 254 ? 16.616 15.099 -15.779 1.00 86.00 254 THR A N 1
ATOM 1903 C CA . THR A 1 254 ? 15.433 15.967 -15.610 1.00 86.00 254 THR A CA 1
ATOM 1904 C C . THR A 1 254 ? 15.691 17.447 -15.913 1.00 86.00 254 THR A C 1
ATOM 1906 O O . THR A 1 254 ? 14.748 18.175 -16.211 1.00 86.00 254 THR A O 1
ATOM 1909 N N . HIS A 1 255 ? 16.948 17.901 -15.853 1.00 78.56 255 HIS A N 1
ATOM 1910 C CA . HIS A 1 255 ? 17.328 19.284 -16.162 1.00 78.56 255 HIS A CA 1
ATOM 1911 C C . HIS A 1 255 ? 17.466 19.567 -17.661 1.00 78.56 255 HIS A C 1
ATOM 1913 O O . HIS A 1 255 ? 17.576 20.729 -18.056 1.00 78.56 255 HIS A O 1
ATOM 1919 N N . THR A 1 256 ? 17.459 18.535 -18.506 1.00 63.50 256 THR A N 1
ATOM 1920 C CA . THR A 1 256 ? 17.492 18.739 -19.954 1.00 63.50 256 THR A CA 1
ATOM 1921 C C . THR A 1 256 ? 16.151 19.300 -20.434 1.00 63.50 256 THR A C 1
ATOM 1923 O O . THR A 1 256 ? 15.096 18.684 -20.286 1.00 63.50 256 THR A O 1
ATOM 1926 N N . THR A 1 257 ? 16.174 20.514 -20.992 1.00 48.06 257 THR A N 1
ATOM 1927 C CA . THR A 1 257 ? 15.011 21.119 -21.651 1.00 48.06 257 THR A CA 1
ATOM 1928 C C . THR A 1 257 ? 14.599 20.248 -22.831 1.00 48.06 257 THR A C 1
ATOM 1930 O O . THR A 1 257 ? 15.342 20.148 -23.806 1.00 48.06 257 THR A O 1
ATOM 1933 N N . CYS A 1 258 ? 13.415 19.639 -22.756 1.00 46.03 258 CYS A N 1
ATOM 1934 C CA . CYS A 1 258 ? 12.762 19.017 -23.903 1.00 46.03 258 CYS A CA 1
ATOM 1935 C C . CYS A 1 258 ? 12.443 20.095 -24.950 1.00 46.03 258 CYS A C 1
ATOM 1937 O O . CYS A 1 258 ? 11.392 20.730 -24.894 1.00 46.03 258 CYS A O 1
ATOM 1939 N N . THR A 1 259 ? 13.352 20.332 -25.891 1.00 39.31 259 THR A N 1
ATOM 1940 C CA . THR A 1 259 ? 13.035 21.029 -27.139 1.00 39.31 259 THR A CA 1
ATOM 1941 C C . THR A 1 259 ? 12.372 20.027 -28.078 1.00 39.31 259 THR A C 1
ATOM 1943 O O . THR A 1 259 ? 12.992 19.020 -28.391 1.00 39.31 259 THR A O 1
ATOM 1946 N N . GLU A 1 260 ? 11.114 20.309 -28.427 1.00 38.91 260 GLU A N 1
ATOM 1947 C CA . GLU A 1 260 ? 10.322 19.850 -29.584 1.00 38.91 260 GLU A CA 1
ATOM 1948 C C . GLU A 1 260 ? 10.628 18.456 -30.180 1.00 38.91 260 GLU A C 1
ATOM 1950 O O . GLU A 1 260 ? 11.707 18.187 -30.693 1.00 38.91 260 GLU A O 1
ATOM 1955 N N . GLU A 1 261 ? 9.596 17.600 -30.183 1.00 42.00 261 GLU A N 1
ATOM 1956 C CA . GLU A 1 261 ? 9.547 16.292 -30.856 1.00 42.00 261 GLU A CA 1
ATOM 1957 C C . GLU A 1 261 ? 10.585 15.267 -30.363 1.00 42.00 261 GLU A C 1
ATOM 1959 O O . GLU A 1 261 ? 11.494 14.857 -31.084 1.00 42.00 261 GLU A O 1
ATOM 1964 N N . PHE A 1 262 ? 10.391 14.750 -29.141 1.00 48.44 262 PHE A N 1
ATOM 1965 C CA . PHE A 1 262 ? 10.990 13.469 -28.754 1.00 48.44 262 PHE A CA 1
ATOM 1966 C C . PHE A 1 262 ? 10.459 12.383 -29.700 1.00 48.44 262 PHE A C 1
ATOM 1968 O O . PHE A 1 262 ? 9.368 11.840 -29.513 1.00 48.44 262 PHE A O 1
ATOM 1975 N N . GLN A 1 263 ? 11.228 12.080 -30.746 1.00 46.16 263 GLN A N 1
ATOM 1976 C CA . GLN A 1 263 ? 11.067 10.850 -31.501 1.00 46.16 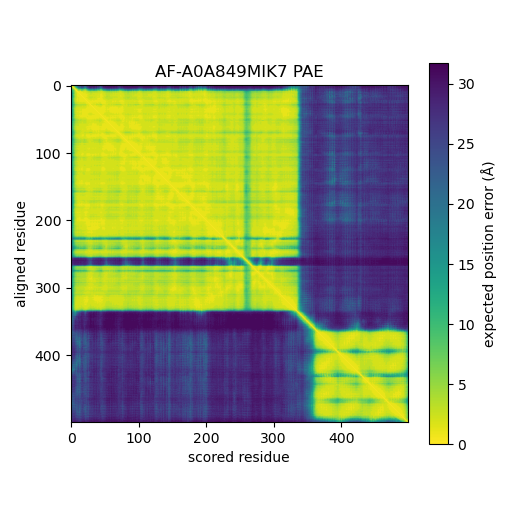263 GLN A CA 1
ATOM 1977 C C . GLN A 1 263 ? 11.218 9.700 -30.502 1.00 46.16 263 GLN A C 1
ATOM 1979 O O . GLN A 1 263 ? 12.293 9.476 -29.951 1.00 46.16 263 GLN A O 1
ATOM 1984 N N . ILE A 1 264 ? 10.124 8.968 -30.295 1.00 50.69 264 ILE A N 1
ATOM 1985 C CA . ILE A 1 264 ? 9.977 7.753 -29.466 1.00 50.69 264 ILE A CA 1
ATOM 1986 C C . ILE A 1 264 ? 10.912 6.605 -29.940 1.00 50.69 264 ILE A C 1
ATOM 1988 O O . ILE A 1 264 ? 10.884 5.497 -29.420 1.00 50.69 264 ILE A O 1
ATOM 1992 N N . ASP A 1 265 ? 11.784 6.885 -30.909 1.00 46.81 265 ASP A N 1
ATOM 1993 C CA . ASP A 1 265 ? 12.753 5.983 -31.527 1.00 46.81 265 ASP A CA 1
ATOM 1994 C C . ASP A 1 265 ? 14.202 6.287 -31.086 1.00 46.81 265 ASP A C 1
ATOM 1996 O O . ASP A 1 265 ? 15.175 6.005 -31.793 1.00 46.81 265 ASP A O 1
ATOM 2000 N N . SER A 1 266 ? 14.382 6.913 -29.916 1.00 54.72 266 SER A N 1
ATOM 2001 C CA . SER A 1 266 ? 15.714 7.119 -29.353 1.00 54.72 266 SER A CA 1
ATOM 2002 C C . SER A 1 266 ? 16.353 5.758 -29.057 1.00 54.72 266 SER A C 1
ATOM 2004 O O . SER A 1 266 ? 15.801 4.905 -28.360 1.00 54.72 266 SER A O 1
ATOM 2006 N N . LYS A 1 267 ? 17.534 5.526 -29.647 1.00 60.69 267 LYS A N 1
ATOM 2007 C CA . LYS A 1 267 ? 18.356 4.333 -29.412 1.00 60.69 267 LYS A CA 1
ATOM 2008 C C . LYS A 1 267 ? 18.396 4.043 -27.915 1.00 60.69 267 LYS A C 1
ATOM 2010 O O . LYS A 1 267 ? 18.810 4.906 -27.149 1.00 60.69 267 LYS A O 1
ATOM 2015 N N . LYS A 1 268 ? 18.000 2.827 -27.526 1.00 82.06 268 LYS A N 1
ATOM 2016 C CA . LYS A 1 268 ? 18.106 2.311 -26.157 1.00 82.06 268 LYS A CA 1
ATOM 2017 C C . LYS A 1 268 ? 19.562 2.386 -25.679 1.00 82.06 268 LYS A C 1
ATOM 2019 O O . LYS A 1 268 ? 20.339 1.453 -25.876 1.00 82.06 268 LYS A O 1
ATOM 2024 N N . GLU A 1 269 ? 19.938 3.516 -25.093 1.00 91.88 269 GLU A N 1
ATOM 2025 C CA . GLU A 1 269 ? 21.262 3.745 -24.530 1.00 91.88 269 GLU A CA 1
ATOM 2026 C C . GLU A 1 269 ? 21.363 3.007 -23.200 1.00 91.88 269 GLU A C 1
ATOM 2028 O O . GLU A 1 269 ? 20.564 3.239 -22.295 1.00 91.88 269 GLU A O 1
ATOM 2033 N N . ILE A 1 270 ? 22.333 2.102 -23.087 1.00 95.50 270 ILE A N 1
ATOM 2034 C CA . ILE A 1 270 ? 22.608 1.383 -21.844 1.00 95.50 270 ILE A CA 1
ATOM 2035 C C . ILE A 1 270 ? 23.447 2.294 -20.952 1.00 95.50 270 ILE A C 1
ATOM 2037 O O . ILE A 1 270 ? 24.578 2.627 -21.298 1.00 95.50 270 ILE A O 1
ATOM 2041 N N . ILE A 1 271 ? 22.904 2.657 -19.793 1.00 95.75 271 ILE A N 1
ATOM 2042 C CA . ILE A 1 271 ? 23.583 3.501 -18.797 1.00 95.75 271 ILE A CA 1
ATOM 2043 C C . ILE A 1 271 ? 24.097 2.696 -17.606 1.00 95.75 271 ILE A C 1
ATOM 2045 O O . ILE A 1 271 ? 24.903 3.189 -16.820 1.00 95.75 271 ILE A O 1
ATOM 2049 N N . GLY A 1 272 ? 23.651 1.451 -17.468 1.00 96.31 272 GLY A N 1
ATOM 2050 C CA . GLY A 1 272 ? 24.022 0.591 -16.361 1.00 96.31 272 GLY A CA 1
ATOM 2051 C C . GLY A 1 272 ? 23.469 -0.814 -16.511 1.00 96.31 272 GLY A C 1
ATOM 2052 O O . GLY A 1 272 ? 23.030 -1.215 -17.590 1.00 96.31 272 GLY A O 1
ATOM 2053 N N . LYS A 1 273 ? 23.486 -1.559 -15.412 1.00 96.44 273 LYS A N 1
ATOM 2054 C CA . LYS A 1 273 ? 22.895 -2.894 -15.327 1.00 96.44 273 LYS A CA 1
ATOM 2055 C C . LYS A 1 273 ? 22.408 -3.201 -13.919 1.00 96.44 273 LYS A C 1
ATOM 2057 O O . LYS A 1 273 ? 23.038 -2.758 -12.957 1.00 96.44 273 LYS A O 1
ATOM 2062 N N . ASN A 1 274 ? 21.336 -3.976 -13.822 1.00 92.56 274 ASN A N 1
ATOM 2063 C CA . ASN A 1 274 ? 20.851 -4.600 -12.597 1.00 92.56 274 ASN A CA 1
ATOM 2064 C C . ASN A 1 274 ? 21.244 -6.068 -12.658 1.00 92.56 274 ASN A C 1
ATOM 2066 O O . ASN A 1 274 ? 20.706 -6.807 -13.476 1.00 92.56 274 ASN A O 1
ATOM 2070 N N . ASP A 1 275 ? 22.216 -6.467 -11.838 1.00 89.19 275 ASP A N 1
ATOM 2071 C CA . ASP A 1 275 ? 22.861 -7.774 -11.969 1.00 89.19 275 ASP A CA 1
ATOM 2072 C C . ASP A 1 275 ? 23.470 -7.950 -13.381 1.00 89.19 275 ASP A C 1
ATOM 2074 O O . ASP A 1 275 ? 24.507 -7.337 -13.685 1.00 89.19 275 ASP A O 1
ATOM 2078 N N . ASP A 1 276 ? 22.815 -8.725 -14.248 1.00 88.06 276 ASP A N 1
ATOM 2079 C CA . ASP A 1 276 ? 23.210 -8.952 -15.644 1.00 88.06 276 ASP A CA 1
ATOM 2080 C C . ASP A 1 276 ? 22.277 -8.276 -16.668 1.00 88.06 276 ASP A C 1
ATOM 2082 O O . ASP A 1 276 ? 22.630 -8.188 -17.847 1.00 88.06 276 ASP A O 1
ATOM 2086 N N . ASP A 1 277 ? 21.134 -7.734 -16.235 1.00 91.94 277 ASP A N 1
ATOM 2087 C CA . ASP A 1 277 ? 20.150 -7.108 -17.119 1.00 91.94 277 ASP A CA 1
ATOM 2088 C C . ASP A 1 277 ? 20.494 -5.637 -17.402 1.00 91.94 277 ASP A C 1
ATOM 2090 O O . ASP A 1 277 ? 20.806 -4.881 -16.474 1.00 91.94 277 ASP A O 1
ATOM 2094 N N . PRO A 1 278 ? 20.432 -5.179 -18.666 1.00 95.19 278 PRO A N 1
ATOM 2095 C CA . PRO A 1 278 ? 20.768 -3.806 -19.020 1.00 95.19 278 PRO A CA 1
ATOM 2096 C C . PRO A 1 278 ? 19.742 -2.808 -18.473 1.00 95.19 278 PRO A C 1
ATOM 2098 O O . PRO A 1 278 ? 18.535 -2.981 -18.624 1.00 95.19 278 PRO A O 1
ATOM 2101 N N . VAL A 1 279 ? 20.240 -1.705 -17.916 1.00 95.25 279 VAL A N 1
ATOM 2102 C CA . VAL A 1 279 ? 19.441 -0.533 -17.541 1.00 95.25 279 VAL A CA 1
ATOM 2103 C C . VAL A 1 279 ? 19.604 0.527 -18.618 1.00 95.25 279 VAL A C 1
ATOM 2105 O O . VAL A 1 279 ? 20.724 0.944 -18.934 1.00 95.25 279 VAL A O 1
ATOM 2108 N N . TYR A 1 280 ? 18.479 0.984 -19.161 1.00 94.56 280 TYR A N 1
ATOM 2109 C CA . TYR A 1 280 ? 18.455 1.967 -20.239 1.00 94.56 280 TYR A CA 1
ATOM 2110 C C . TYR A 1 280 ? 18.192 3.383 -19.721 1.00 94.56 280 TYR A C 1
ATOM 2112 O O . TYR A 1 280 ? 17.442 3.572 -18.758 1.00 94.56 280 TYR A O 1
ATOM 2120 N N . LEU A 1 281 ? 18.762 4.391 -20.382 1.00 92.75 281 LEU A N 1
ATOM 2121 C CA . LEU A 1 281 ? 18.360 5.782 -20.178 1.00 92.75 281 LEU A CA 1
ATOM 2122 C C . LEU A 1 281 ? 16.856 5.916 -20.456 1.00 92.75 281 LEU A C 1
ATOM 2124 O O . LEU A 1 281 ? 16.352 5.299 -21.391 1.00 92.75 281 LEU A O 1
ATOM 2128 N N . TYR A 1 282 ? 16.141 6.695 -19.639 1.00 91.25 282 TYR A N 1
ATOM 2129 C CA . TYR A 1 282 ? 14.674 6.836 -19.683 1.00 91.25 282 TYR A CA 1
ATOM 2130 C C . TYR A 1 282 ? 13.871 5.582 -19.301 1.00 91.25 282 TYR A C 1
ATOM 2132 O O . TYR A 1 282 ? 12.643 5.575 -19.429 1.00 91.25 282 TYR A O 1
ATOM 2140 N N . SER A 1 283 ? 14.524 4.529 -18.802 1.00 92.38 283 SER A N 1
ATOM 2141 C CA . SER A 1 283 ? 13.812 3.392 -18.221 1.00 92.38 283 SER A CA 1
ATOM 2142 C C . SER A 1 283 ? 13.191 3.707 -16.873 1.00 92.38 283 SER A C 1
ATOM 2144 O O . SER A 1 283 ? 13.656 4.564 -16.120 1.00 92.38 283 SER A O 1
ATOM 2146 N N . THR A 1 284 ? 12.117 2.984 -16.572 1.00 92.75 284 THR A N 1
ATOM 2147 C CA . THR A 1 284 ? 11.429 3.063 -15.286 1.00 92.75 284 THR A CA 1
ATOM 2148 C C . THR A 1 284 ? 12.058 2.176 -14.211 1.00 92.75 284 THR A C 1
ATOM 2150 O O . THR A 1 284 ? 11.461 1.999 -13.145 1.00 92.75 284 THR A O 1
ATOM 2153 N N . ASP A 1 285 ? 13.211 1.565 -14.487 1.00 94.44 285 ASP A N 1
ATOM 2154 C CA . ASP A 1 285 ? 13.892 0.666 -13.563 1.00 94.44 285 ASP A CA 1
ATOM 2155 C C . ASP A 1 285 ? 14.384 1.436 -12.332 1.00 94.44 285 ASP A C 1
ATOM 2157 O O . ASP A 1 285 ? 15.040 2.474 -12.430 1.00 94.44 285 ASP A O 1
ATOM 2161 N N . SER A 1 286 ? 14.035 0.929 -11.149 1.00 95.50 286 SER A N 1
ATOM 2162 C CA . SER A 1 286 ? 14.468 1.515 -9.883 1.00 95.50 286 SER A CA 1
ATOM 2163 C C . SER A 1 286 ? 15.979 1.320 -9.696 1.00 95.50 286 SER A C 1
ATOM 2165 O O . SER A 1 286 ? 16.489 0.243 -10.010 1.00 95.50 286 SER A O 1
ATOM 2167 N N . PRO A 1 287 ? 16.698 2.286 -9.103 1.00 97.19 287 PRO A N 1
ATOM 2168 C CA . PRO A 1 287 ? 18.043 2.051 -8.588 1.00 97.19 287 PRO A CA 1
ATOM 2169 C C . PRO A 1 287 ? 18.017 1.013 -7.459 1.00 97.19 287 PRO A C 1
ATOM 2171 O O . PRO A 1 287 ? 17.494 1.280 -6.375 1.00 97.19 287 PRO A O 1
ATOM 2174 N N . LEU A 1 288 ? 18.596 -0.163 -7.681 1.00 97.62 288 LEU A N 1
ATOM 2175 C CA . LEU A 1 288 ? 18.675 -1.272 -6.726 1.00 97.62 288 LEU A CA 1
ATOM 2176 C C . LEU A 1 288 ? 20.090 -1.418 -6.155 1.00 97.62 288 LEU A C 1
ATOM 2178 O O . LEU A 1 288 ? 21.057 -0.932 -6.730 1.00 97.62 288 LEU A O 1
ATOM 2182 N N . ARG A 1 289 ? 20.249 -2.138 -5.039 1.00 96.81 289 ARG A N 1
ATOM 2183 C CA . ARG A 1 289 ? 21.579 -2.430 -4.456 1.00 96.81 289 ARG A CA 1
ATOM 2184 C C . ARG A 1 289 ? 22.554 -3.087 -5.444 1.00 96.81 289 ARG A C 1
ATOM 2186 O O . ARG A 1 289 ? 23.758 -2.930 -5.286 1.00 96.81 289 ARG A O 1
ATOM 2193 N N . THR A 1 290 ? 22.040 -3.831 -6.424 1.00 96.31 290 THR A N 1
ATOM 2194 C CA . THR A 1 290 ? 22.831 -4.534 -7.448 1.00 96.31 290 THR A CA 1
ATOM 2195 C C . THR A 1 290 ? 23.088 -3.692 -8.696 1.00 96.31 290 THR A C 1
ATOM 2197 O O . THR A 1 290 ? 23.818 -4.122 -9.589 1.00 96.31 290 THR A O 1
ATOM 2200 N N . THR A 1 291 ? 22.513 -2.489 -8.770 1.00 97.88 291 THR A N 1
ATOM 2201 C CA . THR A 1 291 ? 22.694 -1.602 -9.913 1.00 97.88 291 THR A CA 1
ATOM 2202 C C . THR A 1 291 ? 24.133 -1.111 -9.997 1.00 97.88 291 THR A C 1
ATOM 2204 O O . THR A 1 291 ? 24.699 -0.617 -9.025 1.00 97.88 291 THR A O 1
ATOM 2207 N N . THR A 1 292 ? 24.712 -1.183 -11.192 1.00 97.44 292 THR A N 1
ATOM 2208 C CA . THR A 1 292 ? 26.027 -0.609 -11.507 1.00 97.44 292 THR A CA 1
ATOM 2209 C C . THR A 1 292 ? 25.942 0.286 -12.741 1.00 97.44 292 THR A C 1
ATOM 2211 O O . THR A 1 292 ? 25.004 0.177 -13.528 1.00 97.44 292 THR A O 1
ATOM 2214 N N . GLY A 1 293 ? 26.925 1.171 -12.920 1.00 96.88 293 GLY A N 1
ATOM 2215 C CA . GLY A 1 293 ? 26.945 2.159 -14.002 1.00 96.88 293 GLY A CA 1
ATOM 2216 C C . GLY A 1 293 ? 26.485 3.539 -13.536 1.00 96.88 293 GLY A C 1
ATOM 2217 O O . GLY A 1 293 ? 26.743 3.940 -12.400 1.00 96.88 293 GLY A O 1
ATOM 2218 N N . ASN A 1 294 ? 25.828 4.284 -14.420 1.00 96.94 294 ASN A N 1
ATOM 2219 C CA . ASN A 1 294 ? 25.372 5.643 -14.164 1.00 96.94 294 ASN A CA 1
ATOM 2220 C C . ASN A 1 294 ? 24.007 5.660 -13.450 1.00 96.94 294 ASN A C 1
ATOM 2222 O O . ASN A 1 294 ? 22.965 5.922 -14.049 1.00 96.94 294 ASN A O 1
ATOM 2226 N N . VAL A 1 295 ? 24.037 5.392 -12.142 1.00 97.31 295 VAL A N 1
ATOM 2227 C CA . VAL A 1 295 ? 22.849 5.418 -11.269 1.00 97.31 295 VAL A CA 1
ATOM 2228 C C . VAL A 1 295 ? 22.230 6.815 -11.171 1.00 97.31 295 VAL A C 1
ATOM 2230 O O . VAL A 1 295 ? 21.022 6.941 -10.999 1.00 97.31 295 VAL A O 1
ATOM 2233 N N . GLU A 1 296 ? 23.038 7.872 -11.288 1.00 96.38 296 GLU A N 1
ATOM 2234 C CA . GLU A 1 296 ? 22.574 9.258 -11.159 1.00 96.38 296 GLU A CA 1
ATOM 2235 C C . GLU A 1 296 ? 21.505 9.603 -12.196 1.00 96.38 296 GLU A C 1
ATOM 2237 O O . GLU A 1 296 ? 20.532 10.273 -11.856 1.00 96.38 296 GLU A O 1
ATOM 2242 N N . SER A 1 297 ? 21.647 9.084 -13.416 1.00 95.31 297 SER A N 1
ATOM 2243 C CA . SER A 1 297 ? 20.753 9.358 -14.545 1.00 95.31 297 SER A CA 1
ATOM 2244 C C . SER A 1 297 ? 19.510 8.455 -14.600 1.00 95.31 297 SER A C 1
ATOM 2246 O O . SER A 1 297 ? 18.686 8.589 -15.504 1.00 95.31 297 SER A O 1
ATOM 2248 N N . MET A 1 298 ? 19.344 7.535 -13.646 1.00 96.88 298 MET A N 1
ATOM 2249 C CA . MET A 1 298 ? 18.137 6.707 -13.527 1.00 96.88 298 MET A CA 1
ATOM 2250 C C . MET A 1 298 ? 16.966 7.484 -12.906 1.00 96.88 298 MET A C 1
ATOM 2252 O O . MET A 1 298 ? 17.121 8.602 -12.417 1.00 96.88 298 MET A O 1
ATOM 2256 N N . ALA A 1 299 ? 15.778 6.877 -12.881 1.00 95.75 299 ALA A N 1
ATOM 2257 C CA . ALA A 1 299 ? 14.614 7.445 -12.213 1.00 95.75 299 ALA A CA 1
ATOM 2258 C C . ALA A 1 299 ? 14.789 7.429 -10.680 1.00 95.75 299 ALA A C 1
ATOM 2260 O O . ALA A 1 299 ? 14.543 6.424 -10.009 1.00 95.75 299 ALA A O 1
ATOM 2261 N N . ILE A 1 300 ? 15.201 8.560 -10.099 1.00 97.12 300 ILE A N 1
ATOM 2262 C CA . ILE A 1 300 ? 15.362 8.715 -8.645 1.00 97.12 300 ILE A CA 1
ATOM 2263 C C . ILE A 1 300 ? 13.990 8.977 -8.006 1.00 97.12 300 ILE A C 1
ATOM 2265 O O . ILE A 1 300 ? 13.673 10.095 -7.608 1.00 97.12 300 ILE A O 1
ATOM 2269 N N . TYR A 1 301 ? 13.130 7.957 -7.946 1.00 97.81 301 TYR A N 1
ATOM 2270 C CA . TYR A 1 301 ? 11.744 8.106 -7.489 1.00 97.81 301 TYR A CA 1
ATOM 2271 C C . TYR A 1 301 ? 11.622 8.691 -6.080 1.00 97.81 301 TYR A C 1
ATOM 2273 O O . TYR A 1 301 ? 12.242 8.213 -5.129 1.00 97.81 301 TYR A O 1
ATOM 2281 N N . SER A 1 302 ? 10.767 9.700 -5.929 1.00 97.44 302 SER A N 1
ATOM 2282 C CA . SER A 1 302 ? 10.486 10.321 -4.637 1.00 97.44 302 SER A CA 1
ATOM 2283 C C . SER A 1 302 ? 9.154 11.052 -4.669 1.00 97.44 302 SER A C 1
ATOM 2285 O O . SER A 1 302 ? 8.824 11.674 -5.671 1.00 97.44 302 SER A O 1
ATOM 2287 N N . GLY A 1 303 ? 8.390 10.977 -3.583 1.00 97.44 303 GLY A N 1
ATOM 2288 C CA . GLY A 1 303 ? 7.208 11.805 -3.377 1.00 97.44 303 GLY A CA 1
ATOM 2289 C C . GLY A 1 303 ? 7.570 13.189 -2.848 1.00 97.44 303 GLY A C 1
ATOM 2290 O O . GLY A 1 303 ? 8.707 13.417 -2.425 1.00 97.44 303 GLY A O 1
ATOM 2291 N N . CYS A 1 304 ? 6.588 14.087 -2.847 1.00 95.69 304 CYS A N 1
ATOM 2292 C CA . CYS A 1 304 ? 6.688 15.375 -2.165 1.00 95.69 304 CYS A CA 1
ATOM 2293 C C . CYS A 1 304 ? 6.890 15.190 -0.651 1.00 95.69 304 CYS A C 1
ATOM 2295 O O . CYS A 1 304 ? 6.641 14.118 -0.095 1.00 95.69 304 CYS A O 1
ATOM 2297 N N . GLY A 1 305 ? 7.357 16.237 0.024 1.00 94.19 305 GLY A N 1
ATOM 2298 C CA . GLY A 1 305 ? 7.706 16.218 1.447 1.00 94.19 305 GLY A CA 1
ATOM 2299 C C . GLY A 1 305 ? 9.048 15.546 1.756 1.00 94.19 305 GLY A C 1
ATOM 2300 O O . GLY A 1 305 ? 9.452 15.487 2.917 1.00 94.19 305 GLY A O 1
ATOM 2301 N N . VAL A 1 306 ? 9.772 15.077 0.733 1.00 95.69 306 VAL A N 1
ATOM 2302 C CA . VAL A 1 306 ? 11.035 14.327 0.857 1.00 95.69 306 VAL A CA 1
ATOM 2303 C C . VAL A 1 306 ? 12.078 15.028 1.727 1.00 95.69 306 VAL A C 1
ATOM 2305 O O . VAL A 1 306 ? 12.767 14.366 2.498 1.00 95.69 306 VAL A O 1
ATOM 2308 N N . TYR A 1 307 ? 12.134 16.362 1.694 1.00 95.00 307 TYR A N 1
ATOM 2309 C CA . TYR A 1 307 ? 13.053 17.158 2.507 1.00 95.00 307 TYR A CA 1
ATOM 2310 C C . TYR A 1 307 ? 12.870 16.959 4.021 1.00 95.00 307 TYR A C 1
ATOM 2312 O O . TYR A 1 307 ? 13.778 17.302 4.772 1.00 95.00 307 TYR A O 1
ATOM 2320 N N . ARG A 1 308 ? 11.741 16.419 4.503 1.00 96.25 308 ARG A N 1
ATOM 2321 C CA . ARG A 1 308 ? 11.545 16.083 5.927 1.00 96.25 308 ARG A CA 1
ATOM 2322 C C . ARG A 1 308 ? 12.228 14.767 6.330 1.00 96.25 308 ARG A C 1
ATOM 2324 O O . ARG A 1 308 ? 12.457 14.531 7.513 1.00 96.25 308 ARG A O 1
ATOM 2331 N N . ILE A 1 309 ? 12.627 13.929 5.371 1.00 96.56 309 ILE A N 1
ATOM 2332 C CA . ILE A 1 309 ? 13.340 12.671 5.623 1.00 96.56 309 ILE A CA 1
ATOM 2333 C C . ILE A 1 309 ? 14.830 12.978 5.776 1.00 96.56 309 ILE A C 1
ATOM 2335 O O . ILE A 1 309 ? 15.515 13.209 4.791 1.00 96.56 309 ILE A O 1
ATOM 2339 N N . LYS A 1 310 ? 15.359 12.973 7.005 1.00 95.00 310 LYS A N 1
ATOM 2340 C CA . LYS A 1 310 ? 16.746 13.415 7.279 1.00 95.00 310 LYS A CA 1
ATOM 2341 C C . LYS A 1 310 ? 17.757 12.314 7.590 1.00 95.00 310 LYS A C 1
ATOM 2343 O O . LYS A 1 310 ? 18.926 12.605 7.825 1.00 95.00 310 LYS A O 1
ATOM 2348 N N . LYS A 1 311 ? 17.340 11.048 7.632 1.00 94.75 311 LYS A N 1
ATOM 2349 C CA . LYS A 1 311 ? 18.231 9.935 7.989 1.00 94.75 311 LYS A CA 1
ATOM 2350 C C . LYS A 1 311 ? 17.814 8.617 7.352 1.00 94.75 311 LYS A C 1
ATOM 2352 O O . LYS A 1 311 ? 16.628 8.324 7.219 1.00 94.75 311 LYS A O 1
ATOM 2357 N N . VAL A 1 312 ? 18.816 7.793 7.050 1.00 97.56 312 VAL A N 1
ATOM 2358 C CA . VAL A 1 312 ? 18.627 6.373 6.742 1.00 97.56 312 VAL A CA 1
ATOM 2359 C C . VAL A 1 312 ? 18.655 5.587 8.054 1.00 97.56 312 VAL A C 1
ATOM 2361 O O . VAL A 1 312 ? 19.709 5.357 8.645 1.00 97.56 312 VAL A O 1
ATOM 2364 N N . GLU A 1 313 ? 17.484 5.180 8.528 1.00 95.44 313 GLU A N 1
ATOM 2365 C CA . GLU A 1 313 ? 17.308 4.378 9.751 1.00 95.44 313 GLU A CA 1
ATOM 2366 C C . GLU A 1 313 ? 16.615 3.039 9.463 1.00 95.44 313 GLU A C 1
ATOM 2368 O O .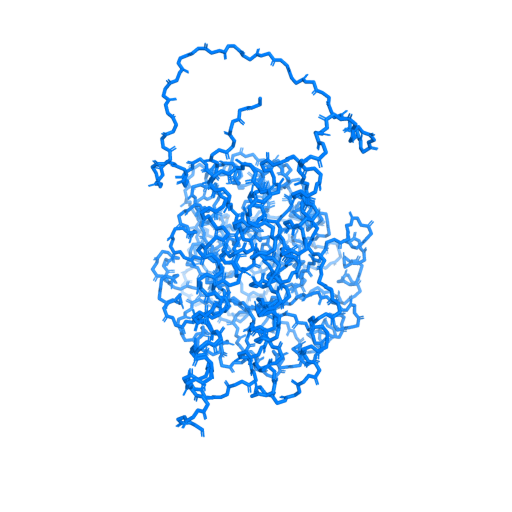 GLU A 1 313 ? 16.309 2.740 8.311 1.00 95.44 313 GLU A O 1
ATOM 2373 N N . SER A 1 314 ? 16.392 2.208 10.484 1.00 98.25 314 SER A N 1
ATOM 2374 C CA . SER A 1 314 ? 15.618 0.975 10.298 1.00 98.25 314 SER A CA 1
ATOM 2375 C C . SER A 1 314 ? 14.145 1.282 10.028 1.00 98.25 314 SER A C 1
ATOM 2377 O O . SER A 1 314 ? 13.596 2.271 10.525 1.00 98.25 314 SER A O 1
ATOM 2379 N N . ALA A 1 315 ? 13.483 0.407 9.276 1.00 98.31 315 ALA A N 1
ATOM 2380 C CA . ALA A 1 315 ? 12.050 0.509 9.017 1.00 98.31 315 ALA A CA 1
ATOM 2381 C C . ALA A 1 315 ? 11.220 0.424 10.311 1.00 98.31 315 ALA A C 1
ATOM 2383 O O . ALA A 1 315 ? 10.219 1.124 10.444 1.00 98.31 315 ALA A O 1
ATOM 2384 N N . ILE A 1 316 ? 11.678 -0.356 11.298 1.00 96.50 316 ILE A N 1
ATOM 2385 C CA . ILE A 1 316 ? 11.045 -0.439 12.623 1.00 96.50 316 ILE A CA 1
ATOM 2386 C C . ILE A 1 316 ? 11.081 0.918 13.338 1.00 96.50 316 ILE A C 1
ATOM 2388 O O . ILE A 1 316 ? 10.052 1.379 13.828 1.00 96.50 316 ILE A O 1
ATOM 2392 N N . CYS A 1 317 ? 12.243 1.581 13.382 1.00 95.94 317 CYS A N 1
ATOM 2393 C CA . CYS A 1 317 ? 12.359 2.904 14.002 1.00 95.94 317 CYS A CA 1
ATOM 2394 C C . CYS A 1 317 ? 11.492 3.937 13.278 1.00 95.94 317 CYS A C 1
ATOM 2396 O O . CYS A 1 317 ? 10.791 4.699 13.940 1.00 95.94 317 CYS A O 1
ATOM 2398 N N . ARG A 1 318 ? 11.487 3.908 11.937 1.00 97.88 318 ARG A N 1
ATOM 2399 C CA . ARG A 1 318 ? 10.646 4.780 11.106 1.00 97.88 318 ARG A CA 1
ATOM 2400 C C . ARG A 1 318 ? 9.172 4.643 11.474 1.00 97.88 318 ARG A C 1
ATOM 2402 O O . ARG A 1 318 ? 8.536 5.633 11.812 1.00 97.88 318 ARG A O 1
ATOM 2409 N N . LEU A 1 319 ? 8.654 3.413 11.442 1.00 98.12 319 LEU A N 1
ATOM 2410 C CA . LEU A 1 319 ? 7.245 3.139 11.710 1.00 98.12 319 LEU A CA 1
ATOM 2411 C C . LEU A 1 319 ? 6.872 3.552 13.135 1.00 98.12 319 LEU A C 1
ATOM 2413 O O . LEU A 1 319 ? 5.877 4.243 13.325 1.00 98.12 319 LEU A O 1
ATOM 2417 N N . ASN A 1 320 ? 7.686 3.185 14.127 1.00 93.94 320 ASN A N 1
ATOM 2418 C CA . ASN A 1 320 ? 7.421 3.537 15.521 1.00 93.94 320 ASN A CA 1
ATOM 2419 C C . ASN A 1 320 ? 7.411 5.057 15.750 1.00 93.94 320 ASN A C 1
ATOM 2421 O O . ASN A 1 320 ? 6.569 5.535 16.506 1.00 93.94 320 ASN A O 1
ATOM 2425 N N . SER A 1 321 ? 8.296 5.814 15.085 1.00 93.88 321 SER A N 1
ATOM 2426 C CA . SER A 1 321 ? 8.293 7.287 15.144 1.00 93.88 321 SER A CA 1
ATOM 2427 C C . SER A 1 321 ? 6.997 7.848 14.572 1.00 93.88 321 SER A C 1
ATOM 2429 O O . SER A 1 321 ? 6.307 8.594 15.260 1.00 93.88 321 SER A O 1
ATOM 2431 N N . MET A 1 322 ? 6.611 7.403 13.369 1.00 97.19 322 MET A N 1
ATOM 2432 C CA . MET A 1 322 ? 5.366 7.835 12.723 1.00 97.19 322 MET A CA 1
ATOM 2433 C C . MET A 1 322 ? 4.145 7.539 13.599 1.00 97.19 322 MET A C 1
ATOM 2435 O O . MET A 1 322 ? 3.278 8.392 13.753 1.00 97.19 322 MET A O 1
ATOM 2439 N N . MET A 1 323 ? 4.082 6.358 14.219 1.00 94.88 323 MET A N 1
ATOM 2440 C CA . MET A 1 323 ? 2.977 6.009 15.114 1.00 94.88 323 MET A CA 1
ATOM 2441 C C . MET A 1 323 ? 2.960 6.862 16.384 1.00 94.88 323 MET A C 1
ATOM 2443 O O . MET A 1 323 ? 1.901 7.349 16.765 1.00 94.88 323 MET A O 1
ATOM 2447 N N . SER A 1 324 ? 4.115 7.074 17.021 1.00 90.38 324 SER A N 1
ATOM 2448 C CA . SER A 1 324 ? 4.206 7.894 18.235 1.00 90.38 324 SER A CA 1
ATOM 2449 C C . SER A 1 324 ? 3.838 9.353 17.966 1.00 90.38 324 SER A C 1
ATOM 2451 O O . SER A 1 324 ? 3.126 9.965 18.755 1.00 90.38 324 SER A O 1
ATOM 2453 N N . GLU A 1 325 ? 4.318 9.920 16.862 1.00 93.94 325 GLU A N 1
ATOM 2454 C CA . GLU A 1 325 ? 4.000 11.285 16.437 1.00 93.94 325 GLU A CA 1
ATOM 2455 C C . GLU A 1 325 ? 2.512 11.429 16.088 1.00 93.94 325 GLU A C 1
ATOM 2457 O O . GLU A 1 325 ? 1.875 12.391 16.518 1.00 93.94 325 GLU A O 1
ATOM 2462 N N . ALA A 1 326 ? 1.933 10.450 15.383 1.00 93.56 326 ALA A N 1
ATOM 2463 C CA . ALA A 1 326 ? 0.506 10.438 15.078 1.00 93.56 326 ALA A CA 1
ATOM 2464 C C . ALA A 1 326 ? -0.349 10.372 16.352 1.00 93.56 326 ALA A C 1
ATOM 2466 O O . ALA A 1 326 ? -1.330 11.099 16.475 1.00 93.56 326 ALA A O 1
ATOM 2467 N N . GLU A 1 327 ? 0.031 9.538 17.323 1.00 89.44 327 GLU A N 1
ATOM 2468 C CA . GLU A 1 327 ? -0.690 9.400 18.592 1.00 89.44 327 GLU A CA 1
ATOM 2469 C C . GLU A 1 327 ? -0.684 10.711 19.380 1.00 89.44 327 GLU A C 1
ATOM 2471 O O . GLU A 1 327 ? -1.738 11.154 19.842 1.00 89.44 327 GLU A O 1
ATOM 2476 N N . ILE A 1 328 ? 0.478 11.368 19.474 1.00 86.56 328 ILE A N 1
ATOM 2477 C CA . ILE A 1 328 ? 0.609 12.693 20.092 1.00 86.56 328 ILE A CA 1
ATOM 2478 C C . ILE A 1 328 ? -0.309 13.684 19.375 1.00 86.56 328 ILE A C 1
ATOM 2480 O O . ILE A 1 328 ? -1.134 14.335 20.018 1.00 86.56 328 ILE A O 1
ATOM 2484 N N . LYS A 1 329 ? -0.234 13.742 18.041 1.00 86.88 329 LYS A N 1
ATOM 2485 C CA . LYS A 1 329 ? -1.004 14.696 17.244 1.00 86.88 329 LYS A CA 1
ATOM 2486 C C . LYS A 1 329 ? -2.513 14.508 17.388 1.00 86.88 329 LYS A C 1
ATOM 2488 O O . LYS A 1 329 ? -3.242 15.488 17.532 1.00 86.88 329 LYS A O 1
ATOM 2493 N N . LEU A 1 330 ? -2.997 13.269 17.370 1.00 83.75 330 LEU A N 1
ATOM 2494 C CA . LEU A 1 330 ? -4.420 12.985 17.562 1.00 83.75 330 LEU A CA 1
ATOM 2495 C C . LEU A 1 330 ? -4.868 13.284 18.994 1.00 83.75 330 LEU A C 1
ATOM 2497 O O . LEU A 1 330 ? -5.952 13.828 19.188 1.00 83.75 330 LEU A O 1
ATOM 2501 N N . THR A 1 331 ? -4.038 12.980 19.993 1.00 81.31 331 THR A N 1
ATOM 2502 C CA . THR A 1 331 ? -4.337 13.287 21.401 1.00 81.31 331 THR A CA 1
ATOM 2503 C C . THR A 1 331 ? -4.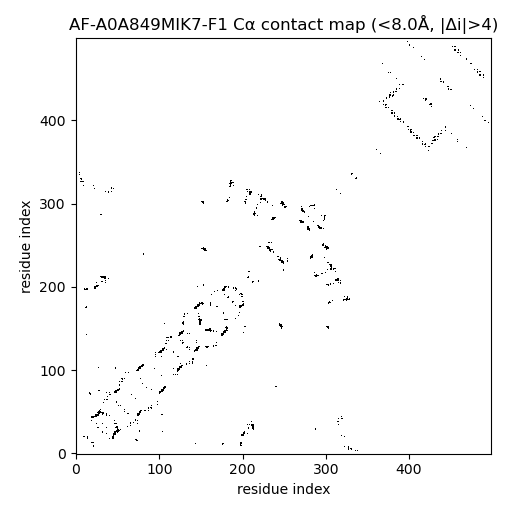493 14.797 21.613 1.00 81.31 331 THR A C 1
ATOM 2505 O O . THR A 1 331 ? -5.439 15.231 22.275 1.00 81.31 331 THR A O 1
ATOM 2508 N N . GLU A 1 332 ? -3.617 15.602 20.999 1.00 80.81 332 GLU A N 1
ATOM 2509 C CA . GLU A 1 332 ? -3.713 17.067 20.994 1.00 80.81 332 GLU A CA 1
ATOM 2510 C C . GLU A 1 332 ? -4.991 17.564 20.302 1.00 80.81 332 GLU A C 1
ATOM 2512 O O . GLU A 1 332 ? -5.683 18.429 20.838 1.00 80.81 332 GLU A O 1
ATOM 2517 N N . LEU A 1 333 ? -5.323 17.013 19.128 1.00 74.38 333 LEU A N 1
ATOM 2518 C CA . LEU A 1 333 ? -6.487 17.428 18.337 1.00 74.38 333 LEU A CA 1
ATOM 2519 C C . LEU A 1 333 ? -7.824 17.090 19.009 1.00 74.38 333 LEU A C 1
ATOM 2521 O O . LEU A 1 333 ? -8.750 17.897 18.961 1.00 74.38 333 LEU A O 1
ATOM 2525 N N . PHE A 1 334 ? -7.932 15.920 19.641 1.00 73.44 334 PHE A N 1
ATOM 2526 C CA . PHE A 1 334 ? -9.163 15.470 20.300 1.00 73.44 334 PHE A CA 1
ATOM 2527 C C . PHE A 1 334 ? -9.282 15.922 21.762 1.00 73.44 334 PHE A C 1
ATOM 2529 O O . PHE A 1 334 ? -10.236 15.550 22.444 1.00 73.44 334 PHE A O 1
ATOM 2536 N N . GLY A 1 335 ? -8.353 16.754 22.247 1.00 51.84 335 GLY A N 1
ATOM 2537 C CA . GLY A 1 335 ? -8.492 17.432 23.533 1.00 51.84 335 GLY A CA 1
ATOM 2538 C C . GLY A 1 335 ? -8.481 16.499 24.745 1.00 51.84 335 GLY A C 1
ATOM 2539 O O . GLY A 1 335 ? -9.071 16.842 25.770 1.00 51.84 335 GLY A O 1
ATOM 2540 N N . ILE A 1 336 ? -7.793 15.352 24.674 1.00 48.44 336 ILE A N 1
ATOM 2541 C CA . ILE A 1 336 ? -7.539 14.504 25.850 1.00 48.44 336 ILE A CA 1
ATOM 2542 C C . ILE A 1 336 ? -6.443 15.190 26.689 1.00 48.44 336 ILE A C 1
ATOM 2544 O O . ILE A 1 336 ? -5.291 14.765 26.747 1.00 48.44 336 ILE A O 1
ATOM 2548 N N . GLN A 1 337 ? -6.784 16.322 27.308 1.00 34.62 337 GLN A N 1
ATOM 2549 C CA . GLN A 1 337 ? -5.920 17.025 28.250 1.00 34.62 337 GLN A CA 1
ATOM 2550 C C . GLN A 1 337 ? -5.917 16.286 29.591 1.00 34.62 337 GLN A C 1
ATOM 2552 O O . GLN A 1 337 ? -6.773 16.494 30.449 1.00 34.62 337 GLN A O 1
ATOM 2557 N N . GLY A 1 338 ? -4.907 15.446 29.798 1.00 33.12 338 GLY A N 1
ATOM 2558 C CA . GLY A 1 338 ? -4.428 15.131 31.137 1.00 33.12 338 GLY A CA 1
ATOM 2559 C C . GLY A 1 338 ? -3.560 16.283 31.648 1.00 33.12 338 GLY A C 1
ATOM 2560 O O . GLY A 1 338 ? -2.492 16.528 31.101 1.00 33.12 338 GLY A O 1
ATOM 2561 N N . TYR A 1 339 ? -4.064 16.993 32.657 1.00 25.95 339 TYR A N 1
ATOM 2562 C CA . TYR A 1 339 ? -3.362 17.792 33.671 1.00 25.95 339 TYR A CA 1
ATOM 2563 C C . TYR A 1 339 ? -1.837 17.994 33.517 1.00 25.95 339 TYR A C 1
ATOM 2565 O O . TYR A 1 339 ? -1.056 17.042 33.529 1.00 25.95 339 TYR A O 1
ATOM 2573 N N . GLN A 1 340 ? -1.413 19.264 33.545 1.00 29.84 340 GLN A N 1
ATOM 2574 C CA . GLN A 1 340 ? -0.046 19.655 33.898 1.00 29.84 340 GLN A CA 1
ATOM 2575 C C . GLN A 1 340 ? 0.387 18.975 35.209 1.00 29.84 340 GLN A C 1
ATOM 2577 O O . GLN A 1 340 ? -0.263 19.134 36.243 1.00 29.84 340 GLN A O 1
ATOM 2582 N N . SER A 1 341 ? 1.535 18.299 35.193 1.00 29.08 341 SER A N 1
ATOM 2583 C CA . SER A 1 341 ? 2.377 18.187 36.383 1.00 29.08 341 SER A CA 1
ATOM 2584 C C . SER A 1 341 ? 3.830 18.404 35.983 1.00 29.08 341 SER A C 1
ATOM 2586 O O . SER A 1 341 ? 4.415 17.598 35.254 1.00 29.08 341 SER A O 1
ATOM 2588 N N . ASP A 1 342 ? 4.378 19.512 36.463 1.00 27.58 342 ASP A N 1
ATOM 2589 C CA . ASP A 1 342 ? 5.785 19.873 36.399 1.00 27.58 342 ASP A CA 1
ATOM 2590 C C . ASP A 1 342 ? 6.708 18.766 36.943 1.00 27.58 342 ASP A C 1
ATOM 2592 O O . ASP A 1 342 ? 6.364 18.046 37.877 1.00 27.58 342 ASP A O 1
ATOM 2596 N N . ASN A 1 343 ? 7.917 18.704 36.373 1.00 31.23 343 ASN A N 1
ATOM 2597 C CA . ASN A 1 343 ? 9.133 18.092 36.920 1.00 31.23 343 ASN A CA 1
ATOM 2598 C C . ASN A 1 343 ? 9.023 16.684 37.532 1.00 31.23 343 ASN A C 1
ATOM 2600 O O . ASN A 1 343 ? 8.872 16.540 38.742 1.00 31.23 343 ASN A O 1
ATOM 2604 N N . VAL A 1 344 ? 9.347 15.646 36.750 1.00 26.64 344 VAL A N 1
ATOM 2605 C CA . VAL A 1 344 ? 9.982 14.438 37.310 1.00 26.64 344 VAL A CA 1
ATOM 2606 C C . VAL A 1 344 ? 11.082 13.932 36.374 1.00 26.64 344 VAL A C 1
ATOM 2608 O O . VAL A 1 344 ? 10.837 13.612 35.213 1.00 26.64 344 VAL A O 1
ATOM 2611 N N . GLN A 1 345 ? 12.300 13.883 36.917 1.00 25.34 345 GLN A N 1
ATOM 2612 C CA . GLN A 1 345 ? 13.516 13.339 36.316 1.00 25.34 345 GLN A CA 1
ATOM 2613 C C . GLN A 1 345 ? 13.321 11.922 35.756 1.00 25.34 345 GLN A C 1
ATOM 2615 O O . GLN A 1 345 ? 12.726 11.056 36.397 1.00 25.34 345 GLN A O 1
ATOM 2620 N N . LEU A 1 346 ? 13.911 11.688 34.582 1.00 27.14 346 LEU A N 1
ATOM 2621 C CA . LEU A 1 346 ? 14.146 10.368 34.003 1.00 27.14 346 LEU A CA 1
ATOM 2622 C C . LEU A 1 346 ? 14.980 9.511 34.966 1.00 27.14 346 LEU A C 1
ATOM 2624 O O . LEU A 1 346 ? 16.160 9.787 35.164 1.00 27.14 346 LEU A O 1
ATOM 2628 N N . TYR A 1 347 ? 14.388 8.442 35.496 1.00 22.91 347 TYR A N 1
ATOM 2629 C CA . TYR A 1 347 ? 15.136 7.293 35.999 1.00 22.91 347 TYR A CA 1
ATOM 2630 C C . TYR A 1 347 ? 14.583 5.992 35.402 1.00 22.91 347 TYR A C 1
ATOM 2632 O O . TYR A 1 347 ? 13.385 5.829 35.186 1.00 22.91 347 TYR A O 1
ATOM 2640 N N . SER A 1 348 ? 15.543 5.132 35.076 1.00 25.08 348 SER A N 1
ATOM 2641 C CA . SER A 1 348 ? 15.546 3.845 34.370 1.00 25.08 348 SER A CA 1
ATOM 2642 C C . SER A 1 348 ? 14.325 2.918 34.477 1.00 25.08 348 SER A C 1
ATOM 2644 O O . SER A 1 348 ? 13.741 2.737 35.542 1.00 25.08 348 SER A O 1
ATOM 2646 N N . SER A 1 349 ? 14.065 2.214 33.363 1.00 35.22 349 SER A N 1
ATOM 2647 C CA . SER A 1 349 ? 13.268 0.976 33.283 1.00 35.22 349 SER A CA 1
ATOM 2648 C C . SER A 1 349 ? 13.706 -0.086 34.295 1.00 35.22 349 SER A C 1
ATOM 2650 O O . SER A 1 349 ? 14.908 -0.264 34.501 1.00 35.22 349 SER A O 1
ATOM 2652 N N . PRO A 1 350 ? 12.755 -0.907 34.768 1.00 29.70 350 PRO A N 1
ATOM 2653 C CA . PRO A 1 350 ? 13.045 -2.297 35.087 1.00 29.70 350 PRO A CA 1
ATOM 2654 C C . PRO A 1 350 ? 12.116 -3.291 34.362 1.00 29.70 350 PRO A C 1
ATOM 2656 O O . PRO A 1 350 ? 10.896 -3.183 34.406 1.00 29.70 350 PRO A O 1
ATOM 2659 N N . CYS A 1 351 ? 12.786 -4.238 33.702 1.00 24.03 351 CYS A N 1
ATOM 2660 C CA . CYS A 1 351 ? 12.490 -5.648 33.423 1.00 24.03 351 CYS A CA 1
ATOM 2661 C C . CYS A 1 351 ? 11.047 -6.169 33.262 1.00 24.03 351 CYS A C 1
ATOM 2663 O O . CYS A 1 351 ? 10.217 -6.109 34.160 1.00 24.03 351 CYS A O 1
ATOM 2665 N N . PHE A 1 352 ? 10.867 -6.869 32.136 1.00 27.62 352 PHE A N 1
ATOM 2666 C CA . PHE A 1 352 ? 9.878 -7.921 31.901 1.00 27.62 352 PHE A CA 1
ATOM 2667 C C . PHE A 1 352 ? 10.017 -9.084 32.900 1.00 27.62 352 PHE A C 1
ATOM 2669 O O . PHE A 1 352 ? 11.133 -9.541 33.158 1.00 27.62 352 PHE A O 1
ATOM 2676 N N . SER A 1 353 ? 8.887 -9.652 33.324 1.00 25.19 353 SER A N 1
ATOM 2677 C CA . SER A 1 353 ? 8.786 -11.062 33.717 1.00 25.19 353 SER A CA 1
ATOM 2678 C C . SER A 1 353 ? 7.558 -11.714 33.075 1.00 25.19 353 SER A C 1
ATOM 2680 O O . SER A 1 353 ? 6.550 -11.070 32.787 1.00 25.19 353 SER A O 1
ATOM 2682 N N . SER A 1 354 ? 7.722 -12.993 32.755 1.00 28.86 354 SER A N 1
ATOM 2683 C CA . SER A 1 354 ? 6.813 -13.872 32.029 1.00 28.86 354 SER A CA 1
ATOM 2684 C C . SER A 1 354 ? 5.716 -14.479 32.909 1.00 28.86 354 SER A C 1
ATOM 2686 O O . SER A 1 354 ? 5.817 -14.512 34.129 1.00 28.86 354 SER A O 1
ATOM 2688 N N . ILE A 1 355 ? 4.708 -15.011 32.216 1.00 31.41 355 ILE A N 1
ATOM 2689 C CA . ILE A 1 355 ? 3.597 -15.876 32.639 1.00 31.41 355 ILE A CA 1
ATOM 2690 C C . ILE A 1 355 ? 4.001 -16.841 33.772 1.00 31.41 355 ILE A C 1
ATOM 2692 O O . ILE A 1 355 ? 4.553 -17.893 33.482 1.00 31.41 355 ILE A O 1
ATOM 2696 N N . GLU A 1 356 ? 3.715 -16.486 35.030 1.00 34.12 356 GLU A N 1
ATOM 2697 C CA . GLU A 1 356 ? 3.506 -17.421 36.160 1.00 34.12 356 GLU A CA 1
ATOM 2698 C C . GLU A 1 356 ? 2.941 -16.755 37.445 1.00 34.12 356 GLU A C 1
ATOM 2700 O O . GLU A 1 356 ? 2.448 -17.460 38.322 1.00 34.12 356 GLU A O 1
ATOM 2705 N N . ASP A 1 357 ? 2.840 -15.420 37.533 1.00 35.31 357 ASP A N 1
ATOM 2706 C CA . ASP A 1 357 ? 2.381 -14.723 38.755 1.00 35.31 357 ASP A CA 1
ATOM 2707 C C . ASP A 1 357 ? 0.888 -14.286 38.758 1.00 35.31 357 ASP A C 1
ATOM 2709 O O . ASP A 1 357 ? 0.572 -13.111 38.924 1.00 35.31 357 ASP A O 1
ATOM 2713 N N . ILE A 1 358 ? -0.077 -15.217 38.634 1.00 41.91 358 ILE A N 1
ATOM 2714 C CA . ILE A 1 358 ? -1.530 -14.937 38.855 1.00 41.91 358 ILE A CA 1
ATOM 2715 C C . ILE A 1 358 ? -1.988 -15.331 40.280 1.00 41.91 358 ILE A C 1
ATOM 2717 O O . ILE A 1 358 ? -3.054 -15.931 40.482 1.00 41.91 358 ILE A O 1
ATOM 2721 N N . ASN A 1 359 ? -1.197 -15.008 41.306 1.00 37.91 359 ASN A N 1
ATOM 2722 C CA . ASN A 1 359 ? -1.507 -15.383 42.696 1.00 37.91 359 ASN A CA 1
ATOM 2723 C C . ASN A 1 359 ? -1.850 -14.231 43.655 1.00 37.91 359 ASN A C 1
ATOM 2725 O O . ASN A 1 359 ? -2.014 -14.491 44.842 1.00 37.91 359 ASN A O 1
ATOM 2729 N N . GLU A 1 360 ? -2.101 -13.012 43.164 1.00 43.75 360 GLU A N 1
ATOM 2730 C CA . GLU A 1 360 ? -2.515 -11.884 44.027 1.00 43.75 360 GLU A CA 1
ATOM 2731 C C . GLU A 1 360 ? -3.797 -11.145 43.586 1.00 43.75 360 GLU A C 1
ATOM 2733 O O . GLU A 1 360 ? -4.013 -10.001 43.973 1.00 43.75 360 GLU A O 1
ATOM 2738 N N . SER A 1 361 ? -4.701 -11.777 42.824 1.00 49.12 361 SER A N 1
ATOM 2739 C CA . SER A 1 361 ? -6.056 -11.231 42.613 1.00 49.12 361 SER A CA 1
ATOM 2740 C C . SER A 1 361 ? -7.088 -11.897 43.525 1.00 49.12 361 SER A C 1
ATOM 2742 O O . SER A 1 361 ? -7.060 -13.114 43.746 1.00 49.12 361 SER A O 1
ATOM 2744 N N . SER A 1 362 ? -7.997 -11.087 44.078 1.00 56.22 362 SER A N 1
ATOM 2745 C CA . SER A 1 362 ? -9.072 -11.549 44.956 1.00 56.22 362 SER A CA 1
ATOM 2746 C C . SER A 1 362 ? -9.977 -12.558 44.227 1.00 56.22 362 SER A C 1
ATOM 2748 O O . SER A 1 362 ? -10.091 -12.552 42.999 1.00 56.22 362 SER A O 1
ATOM 2750 N N . GLY A 1 363 ? -10.657 -13.446 44.963 1.00 59.19 363 GLY A N 1
ATOM 2751 C CA . GLY A 1 363 ? -11.566 -14.432 44.357 1.00 59.19 363 GLY A CA 1
ATOM 2752 C C . GLY A 1 363 ? -12.710 -13.813 43.531 1.00 59.19 363 GLY A C 1
ATOM 2753 O O . GLY A 1 363 ? -13.218 -14.467 42.620 1.00 59.19 363 GLY A O 1
ATOM 2754 N N . SER A 1 364 ? -13.077 -12.556 43.816 1.00 62.81 364 SER A N 1
ATOM 2755 C CA . SER A 1 364 ? -14.098 -11.779 43.091 1.00 62.81 364 SER A CA 1
ATOM 2756 C C . SER A 1 364 ? -13.606 -11.347 41.699 1.00 62.81 364 SER A C 1
ATOM 2758 O O . SER A 1 364 ? -14.310 -11.522 40.698 1.00 62.81 364 SER A O 1
ATOM 2760 N N . ASP A 1 365 ? -12.348 -10.906 41.593 1.00 74.62 365 ASP A N 1
ATOM 2761 C CA . ASP A 1 365 ? -11.767 -10.416 40.335 1.00 74.62 365 ASP A CA 1
ATOM 2762 C C . ASP A 1 365 ? -11.599 -11.539 39.309 1.00 74.62 365 ASP A C 1
ATOM 2764 O O . ASP A 1 365 ? -11.946 -11.377 38.140 1.00 74.62 365 ASP A O 1
ATOM 2768 N N . LYS A 1 366 ? -11.157 -12.729 39.744 1.00 82.62 366 LYS A N 1
ATOM 2769 C CA . LYS A 1 366 ? -11.026 -13.899 38.854 1.00 82.62 366 LYS A CA 1
ATOM 2770 C C . LYS A 1 366 ? -12.372 -14.325 38.261 1.00 82.62 366 LYS A C 1
ATOM 2772 O O . LYS A 1 366 ? -12.446 -14.652 37.077 1.00 82.62 366 LYS A O 1
ATOM 2777 N N . LYS A 1 367 ? -13.443 -14.305 39.065 1.00 87.00 367 LYS A N 1
ATOM 2778 C CA . LYS A 1 367 ? -14.803 -14.640 38.609 1.00 87.00 367 LYS A CA 1
ATOM 2779 C C . LYS A 1 367 ? -15.312 -13.606 37.598 1.00 87.00 367 LYS A C 1
ATOM 2781 O O . LYS A 1 367 ? -15.914 -13.986 36.597 1.00 87.00 367 LYS A O 1
ATOM 2786 N N . THR A 1 368 ? -15.024 -12.326 37.835 1.00 89.94 368 THR A N 1
ATOM 2787 C CA . THR A 1 368 ? -15.389 -11.221 36.935 1.00 89.94 368 THR A CA 1
ATOM 2788 C C . THR A 1 368 ? -14.637 -11.305 35.608 1.00 89.94 368 THR A C 1
ATOM 2790 O O . THR A 1 368 ? -15.261 -11.211 34.558 1.00 89.94 368 THR A O 1
ATOM 2793 N N . ILE A 1 369 ? -13.331 -11.582 35.627 1.00 89.62 369 ILE A N 1
ATOM 2794 C CA . ILE A 1 369 ? -12.517 -11.759 34.414 1.00 89.62 369 ILE A CA 1
ATOM 2795 C C . ILE A 1 369 ? -13.071 -12.884 33.531 1.00 89.62 369 ILE A C 1
ATOM 2797 O O . ILE A 1 369 ? -13.323 -12.663 32.351 1.00 89.62 369 ILE A O 1
ATOM 2801 N N . ILE A 1 370 ? -13.318 -14.073 34.096 1.00 89.75 370 ILE A N 1
ATOM 2802 C CA . ILE A 1 370 ? -13.862 -15.214 33.334 1.00 89.75 370 ILE A CA 1
ATOM 2803 C C . ILE A 1 370 ? -15.215 -14.853 32.713 1.00 89.75 370 ILE A C 1
ATOM 2805 O O . ILE A 1 370 ? -15.487 -15.183 31.561 1.00 89.75 370 ILE A O 1
ATOM 2809 N N . PHE A 1 371 ? -16.061 -14.159 33.473 1.00 93.81 371 PHE A N 1
ATOM 2810 C CA . PHE A 1 371 ? -17.361 -13.711 32.999 1.00 93.81 371 PHE A CA 1
ATOM 2811 C C . PHE A 1 371 ? -17.252 -12.722 31.827 1.00 93.81 371 PHE A C 1
ATOM 2813 O O . PHE A 1 371 ? -17.930 -12.906 30.817 1.00 93.81 371 PHE A O 1
ATOM 2820 N N . LEU A 1 372 ? -16.391 -11.707 31.928 1.00 92.44 372 LEU A N 1
ATOM 2821 C CA . LEU A 1 372 ? -16.200 -10.718 30.864 1.00 92.44 372 LEU A CA 1
ATOM 2822 C C . LEU A 1 372 ? -15.576 -11.334 29.606 1.00 92.44 372 LEU A C 1
ATOM 2824 O O . LEU A 1 372 ? -15.971 -10.977 28.501 1.00 92.44 372 LEU A O 1
ATOM 2828 N N . GLU A 1 373 ? -14.670 -12.298 29.760 1.00 88.50 373 GLU A N 1
ATOM 2829 C CA . GLU A 1 373 ? -14.065 -13.043 28.649 1.00 88.50 373 GLU A CA 1
ATOM 2830 C C . GLU A 1 373 ? -15.104 -13.891 27.887 1.00 88.50 373 GLU A C 1
ATOM 2832 O O . GLU A 1 373 ? -15.103 -13.946 26.651 1.00 88.50 373 GLU A O 1
ATOM 2837 N N . GLU A 1 374 ? -16.039 -14.523 28.609 1.00 91.44 374 GLU A N 1
ATOM 2838 C CA . GLU A 1 374 ? -17.168 -15.243 28.008 1.00 91.44 374 GLU A CA 1
ATOM 2839 C C . GLU A 1 374 ? -18.092 -14.306 27.217 1.00 91.44 374 GLU A C 1
ATOM 2841 O O . GLU A 1 374 ? -18.544 -14.672 26.128 1.00 91.44 374 GLU A O 1
ATOM 2846 N N . LEU A 1 375 ? -18.371 -13.109 27.748 1.00 93.12 375 LEU A N 1
ATOM 2847 C CA . LEU A 1 375 ? -19.163 -12.103 27.040 1.00 93.12 375 LEU A CA 1
ATOM 2848 C C . LEU A 1 375 ? -18.424 -11.584 25.805 1.00 93.12 375 LEU A C 1
ATOM 2850 O O . LEU A 1 375 ? -19.005 -11.561 24.725 1.00 93.12 375 LEU A O 1
ATOM 2854 N N . LEU A 1 376 ? -17.137 -11.250 25.928 1.00 86.06 376 LEU A N 1
ATOM 2855 C CA . LEU A 1 376 ? -16.336 -10.729 24.821 1.00 86.06 376 LEU A CA 1
ATOM 2856 C C . LEU A 1 376 ? -16.292 -11.725 23.660 1.00 86.06 376 LEU A C 1
ATOM 2858 O O . LEU A 1 376 ? -16.486 -11.353 22.506 1.00 86.06 376 LEU A O 1
ATOM 2862 N N . SER A 1 377 ? -16.112 -13.010 23.968 1.00 81.81 377 SER A N 1
ATOM 2863 C CA . SER A 1 377 ? -16.147 -14.077 22.964 1.00 81.81 377 SER A CA 1
ATOM 2864 C C . SER A 1 377 ? -17.501 -14.163 22.241 1.00 81.81 377 SER A C 1
ATOM 2866 O O . SER A 1 377 ? -17.547 -14.492 21.051 1.00 81.81 377 SER A O 1
ATOM 2868 N N . ALA A 1 378 ? -18.606 -13.888 22.943 1.00 86.69 378 ALA A N 1
ATOM 2869 C CA . ALA A 1 378 ? -19.948 -13.885 22.368 1.00 86.69 378 ALA A CA 1
ATOM 2870 C C . ALA A 1 378 ? -20.174 -12.674 21.450 1.00 86.69 378 ALA A C 1
ATOM 2872 O O . ALA A 1 378 ? -20.592 -12.880 20.309 1.00 86.69 378 ALA A O 1
ATOM 2873 N N . GLU A 1 379 ? -19.811 -11.467 21.893 1.00 87.44 379 GLU A N 1
ATOM 2874 C CA . GLU A 1 379 ? -19.927 -10.233 21.098 1.00 87.44 379 GLU A CA 1
ATOM 2875 C C . GLU A 1 379 ? -19.052 -10.289 19.841 1.00 87.44 379 GLU A C 1
ATOM 2877 O O . GLU A 1 379 ? -19.475 -9.965 18.731 1.00 87.44 379 GLU A O 1
ATOM 2882 N N . TYR A 1 380 ? -17.833 -10.814 19.975 1.00 78.12 380 TYR A N 1
ATOM 2883 C CA . TYR A 1 380 ? -16.918 -10.959 18.847 1.00 78.12 380 TYR A CA 1
ATOM 2884 C C . TYR A 1 380 ? -17.464 -11.950 17.807 1.00 78.12 380 TYR A C 1
ATOM 2886 O O . TYR A 1 380 ? -17.345 -11.752 16.593 1.00 78.12 380 TYR A O 1
ATOM 2894 N N . ALA A 1 381 ? -18.122 -13.022 18.261 1.00 77.38 381 ALA A N 1
ATOM 2895 C CA . ALA A 1 381 ? -18.817 -13.939 17.369 1.00 77.38 381 ALA A CA 1
ATOM 2896 C C . ALA A 1 381 ? -20.042 -13.276 16.712 1.00 77.38 381 ALA A C 1
ATOM 2898 O O . ALA A 1 381 ? -20.243 -13.461 15.509 1.00 77.38 381 ALA A O 1
ATOM 2899 N N . GLY A 1 382 ? -20.828 -12.494 17.457 1.00 79.06 382 GLY A N 1
ATOM 2900 C CA . GLY A 1 382 ? -21.992 -11.763 16.954 1.00 79.06 382 GLY A CA 1
ATOM 2901 C C . GLY A 1 382 ? -21.632 -10.738 15.878 1.00 79.06 382 GLY A C 1
ATOM 2902 O O . GLY A 1 382 ? -22.189 -10.801 14.777 1.00 79.06 382 GLY A O 1
ATOM 2903 N N . ALA A 1 383 ? -20.619 -9.902 16.123 1.00 74.00 383 ALA A N 1
ATOM 2904 C CA . ALA A 1 383 ? -20.085 -8.927 15.167 1.00 74.00 383 ALA A CA 1
ATOM 2905 C C . ALA A 1 383 ? -19.618 -9.582 13.852 1.00 74.00 383 ALA A C 1
ATOM 2907 O O . ALA A 1 383 ? -19.919 -9.118 12.749 1.00 74.00 383 ALA A O 1
ATOM 2908 N N . ARG A 1 384 ? -18.924 -10.725 13.921 1.00 77.00 384 ARG A N 1
ATOM 2909 C CA . ARG A 1 384 ? -18.493 -11.435 12.704 1.00 77.00 384 ARG A CA 1
ATOM 2910 C C . ARG A 1 384 ? -19.659 -12.067 11.945 1.00 77.00 384 ARG A C 1
ATOM 2912 O O . ARG A 1 384 ? -19.636 -12.098 10.710 1.00 77.00 384 ARG A O 1
ATOM 2919 N N . VAL A 1 385 ? -20.668 -12.589 12.650 1.00 80.94 385 VAL A N 1
ATOM 2920 C CA . VAL A 1 385 ? -21.885 -13.122 12.016 1.00 80.94 385 VAL A CA 1
ATOM 2921 C C . VAL A 1 385 ? -22.631 -12.007 11.296 1.00 80.94 385 VAL A C 1
ATOM 2923 O O . VAL A 1 385 ? -23.038 -12.211 10.151 1.00 80.94 385 VAL A O 1
ATOM 2926 N N . THR A 1 386 ? -22.805 -10.840 11.916 1.00 77.94 386 THR A N 1
ATOM 2927 C CA . THR A 1 386 ? -23.546 -9.730 11.307 1.00 77.94 386 THR A CA 1
ATOM 2928 C C . THR A 1 386 ? -22.831 -9.168 10.088 1.00 77.94 386 THR A C 1
ATOM 2930 O O . THR A 1 386 ? -23.454 -9.069 9.028 1.00 77.94 386 THR A O 1
ATOM 2933 N N . LEU A 1 387 ? -21.520 -8.925 10.185 1.00 74.94 387 LEU A N 1
ATOM 2934 C CA . LEU A 1 387 ? -20.701 -8.436 9.075 1.00 74.94 387 LEU A CA 1
ATOM 2935 C C . LEU A 1 387 ? -20.778 -9.353 7.853 1.00 74.94 387 LEU A C 1
ATOM 2937 O O . LEU A 1 387 ? -21.082 -8.904 6.748 1.00 74.94 387 LEU A O 1
ATOM 2941 N N . ARG A 1 388 ? -20.565 -10.660 8.050 1.00 74.69 388 ARG A N 1
ATOM 2942 C CA . ARG A 1 388 ? -20.644 -11.623 6.947 1.00 74.69 388 ARG A CA 1
ATOM 2943 C C . ARG A 1 388 ? -22.061 -11.732 6.389 1.00 74.69 388 ARG A C 1
ATOM 2945 O O . ARG A 1 388 ? -22.222 -11.886 5.185 1.00 74.69 388 ARG A O 1
ATOM 2952 N N . SER A 1 389 ? -23.082 -11.620 7.237 1.00 78.25 389 SER A N 1
ATOM 2953 C CA . SER A 1 389 ? -24.478 -11.719 6.799 1.00 78.25 389 SER A CA 1
ATOM 2954 C C . SER A 1 389 ? -24.924 -10.570 5.914 1.00 78.25 389 SER A C 1
ATOM 2956 O O . SER A 1 389 ? -25.733 -10.792 5.021 1.00 78.25 389 SER A O 1
ATOM 2958 N N . MET A 1 390 ? -24.369 -9.372 6.097 1.00 78.81 390 MET A N 1
ATOM 2959 C CA . MET A 1 390 ? -24.664 -8.224 5.235 1.00 78.81 390 MET A CA 1
ATOM 2960 C C . MET A 1 390 ? -24.208 -8.412 3.779 1.00 78.81 390 MET A C 1
ATOM 2962 O O . MET A 1 390 ? -24.682 -7.678 2.910 1.00 78.81 390 MET A O 1
ATOM 2966 N N . LEU A 1 391 ? -23.320 -9.376 3.504 1.00 71.19 391 LEU A N 1
ATOM 2967 C CA . LEU A 1 391 ? -22.909 -9.741 2.143 1.00 71.19 391 LEU A CA 1
ATOM 2968 C C . LEU A 1 391 ? -23.952 -10.609 1.423 1.00 71.19 391 LEU A C 1
ATOM 2970 O O . LEU A 1 391 ? -24.017 -10.572 0.200 1.00 71.19 391 LEU A O 1
ATOM 2974 N N . ASP A 1 392 ? -24.782 -11.342 2.172 1.00 70.75 392 ASP A N 1
ATOM 2975 C CA . ASP A 1 392 ? -25.791 -12.261 1.625 1.00 70.75 392 ASP A CA 1
ATOM 2976 C C . ASP A 1 392 ? -27.182 -11.602 1.481 1.00 70.75 392 ASP A C 1
ATOM 2978 O O . ASP A 1 392 ? -28.130 -12.242 1.027 1.00 70.75 392 ASP A O 1
ATOM 2982 N N . ILE A 1 393 ? -27.344 -10.348 1.927 1.00 76.38 393 ILE A N 1
ATOM 2983 C CA . ILE A 1 393 ? -28.637 -9.653 2.011 1.00 76.38 393 ILE A CA 1
ATOM 2984 C C . ILE A 1 393 ? -28.733 -8.580 0.921 1.00 76.38 393 ILE A C 1
ATOM 2986 O O . ILE A 1 393 ? -28.042 -7.562 0.967 1.00 76.38 393 ILE A O 1
ATOM 2990 N N . GLU A 1 394 ? -29.662 -8.777 -0.014 1.00 70.69 394 GLU A N 1
ATOM 2991 C CA . GLU A 1 394 ? -30.012 -7.786 -1.044 1.00 70.69 394 GLU A CA 1
ATOM 2992 C C . GLU A 1 394 ? -30.998 -6.719 -0.528 1.00 70.69 394 GLU A C 1
ATOM 2994 O O . GLU A 1 394 ? -31.017 -5.589 -1.010 1.00 70.69 394 GLU A O 1
ATOM 2999 N N . ASN A 1 395 ? -31.812 -7.054 0.481 1.00 73.69 395 ASN A N 1
ATOM 3000 C CA . ASN A 1 395 ? -32.832 -6.164 1.037 1.00 73.69 395 ASN A CA 1
ATOM 3001 C C . ASN A 1 395 ? -32.216 -5.063 1.930 1.00 73.69 395 ASN A C 1
ATOM 3003 O O . ASN A 1 395 ? -31.598 -5.357 2.955 1.00 73.69 395 ASN A O 1
ATOM 3007 N N . SER A 1 396 ? -32.438 -3.794 1.573 1.00 68.75 396 SER A N 1
ATOM 3008 C CA . SER A 1 396 ? -31.839 -2.634 2.248 1.00 68.75 396 SER A CA 1
ATOM 3009 C C . SER A 1 396 ? -32.243 -2.483 3.719 1.00 68.75 396 SER A C 1
ATOM 3011 O O . SER A 1 396 ? -31.372 -2.228 4.548 1.00 68.75 396 SER A O 1
ATOM 3013 N N . SER A 1 397 ? -33.512 -2.709 4.077 1.00 72.31 397 SER A N 1
ATOM 3014 C CA . SER A 1 397 ? -33.979 -2.532 5.461 1.00 72.31 397 SER A CA 1
ATOM 3015 C C . SER A 1 397 ? -33.458 -3.627 6.394 1.00 72.31 397 SER A C 1
ATOM 3017 O O . SER A 1 397 ? -33.054 -3.352 7.522 1.00 72.31 397 SER A O 1
ATOM 3019 N N . PHE A 1 398 ? -33.365 -4.874 5.920 1.00 77.12 398 PHE A N 1
ATOM 3020 C CA . PHE A 1 398 ? -32.714 -5.940 6.688 1.00 77.12 398 PHE A CA 1
ATOM 3021 C C . PHE A 1 398 ? -31.210 -5.700 6.838 1.00 77.12 398 PHE A C 1
ATOM 3023 O O . PHE A 1 398 ? -30.647 -5.982 7.896 1.00 77.12 398 PHE A O 1
ATOM 3030 N N . LYS A 1 399 ? -30.557 -5.149 5.811 1.00 77.00 399 LYS A N 1
ATOM 3031 C CA . LYS A 1 399 ? -29.136 -4.799 5.868 1.00 77.00 399 LYS A CA 1
ATOM 3032 C C . LYS A 1 399 ? -28.861 -3.709 6.908 1.00 77.00 399 LYS A C 1
ATOM 3034 O O . LYS A 1 399 ? -27.873 -3.810 7.627 1.00 77.00 399 LYS A O 1
ATOM 3039 N N . GLU A 1 400 ? -29.752 -2.729 7.053 1.00 75.44 400 GLU A N 1
ATOM 3040 C CA . GLU A 1 400 ? -29.684 -1.715 8.116 1.00 75.44 400 GLU A CA 1
ATOM 3041 C C . GLU A 1 400 ? -29.815 -2.317 9.519 1.00 75.44 400 GLU A C 1
ATOM 3043 O O . GLU A 1 400 ? -29.043 -1.959 10.405 1.00 75.44 400 GLU A O 1
ATOM 3048 N N . ILE A 1 401 ? -30.716 -3.285 9.717 1.00 82.62 401 ILE A N 1
ATOM 3049 C CA . ILE A 1 401 ? -30.859 -3.985 11.006 1.00 82.62 401 ILE A CA 1
ATOM 3050 C C . ILE A 1 401 ? -29.569 -4.729 11.364 1.00 82.62 401 ILE A C 1
ATOM 3052 O O . ILE A 1 401 ? -29.063 -4.599 12.476 1.00 82.62 401 ILE A O 1
ATOM 3056 N N . PHE A 1 402 ? -29.005 -5.487 10.420 1.00 80.62 402 PHE A N 1
ATOM 3057 C CA . PHE A 1 402 ? -27.738 -6.190 10.636 1.00 80.62 402 PHE A CA 1
ATOM 3058 C C . PHE A 1 402 ? -26.570 -5.229 10.880 1.00 80.62 402 PHE A C 1
ATOM 3060 O O . PHE A 1 402 ? -25.707 -5.527 11.703 1.00 80.62 402 PHE A O 1
ATOM 3067 N N . ARG A 1 403 ? -26.563 -4.073 10.208 1.00 78.56 403 ARG A N 1
ATOM 3068 C CA . ARG A 1 403 ? -25.571 -3.014 10.411 1.00 78.56 403 ARG A CA 1
ATOM 3069 C C . ARG A 1 403 ? -25.682 -2.391 11.805 1.00 78.56 403 ARG A C 1
ATOM 3071 O O . ARG A 1 403 ? -24.661 -2.215 12.457 1.00 78.56 403 ARG A O 1
ATOM 3078 N N . SER A 1 404 ? -26.895 -2.103 12.279 1.00 77.81 404 SER A N 1
ATOM 3079 C CA . SER A 1 404 ? -27.118 -1.588 13.638 1.00 77.81 404 SER A CA 1
ATOM 3080 C C . SER A 1 404 ? -26.598 -2.567 14.687 1.00 77.81 404 SER A C 1
ATOM 3082 O O . SER A 1 404 ? -25.813 -2.179 15.545 1.00 77.81 404 SER A O 1
ATOM 3084 N N . ILE A 1 405 ? -26.958 -3.851 14.564 1.00 82.50 405 ILE A N 1
ATOM 3085 C CA . ILE A 1 405 ? -26.493 -4.884 15.497 1.00 82.50 405 ILE A CA 1
ATOM 3086 C C . ILE A 1 405 ? -24.968 -5.026 15.422 1.00 82.50 405 ILE A C 1
ATOM 3088 O O . ILE A 1 405 ? -24.325 -5.150 16.451 1.00 82.50 405 ILE A O 1
ATOM 3092 N N . TYR A 1 406 ? -24.364 -4.974 14.229 1.00 82.31 406 TYR A N 1
ATOM 3093 C CA . TYR A 1 406 ? -22.905 -4.999 14.087 1.00 82.31 406 TYR A CA 1
ATOM 3094 C C . TYR A 1 406 ? -22.216 -3.892 14.896 1.00 82.31 406 TYR A C 1
ATOM 3096 O O . TYR A 1 406 ? -21.275 -4.179 15.631 1.00 82.31 406 TYR A O 1
ATOM 3104 N N . TYR A 1 407 ? -22.685 -2.646 14.784 1.00 64.12 407 TYR A N 1
ATOM 3105 C CA . TYR A 1 407 ? -22.091 -1.532 15.525 1.00 64.12 407 TYR A CA 1
ATOM 3106 C C . TYR A 1 407 ? -22.256 -1.677 17.037 1.00 64.12 407 TYR A C 1
ATOM 3108 O O . TYR A 1 407 ? -21.321 -1.366 17.773 1.00 64.12 407 TYR A O 1
ATOM 3116 N N . ASP A 1 408 ? -23.405 -2.180 17.487 1.00 75.19 408 ASP A N 1
ATOM 3117 C CA . ASP A 1 408 ? -23.637 -2.461 18.901 1.00 75.19 408 ASP A CA 1
ATOM 3118 C C . ASP A 1 408 ? -22.658 -3.526 19.423 1.00 75.19 408 ASP A C 1
ATOM 3120 O O . ASP A 1 408 ? -21.948 -3.281 20.391 1.00 75.19 408 ASP A O 1
ATOM 3124 N N . GLU A 1 409 ? -22.528 -4.666 18.738 1.00 78.38 409 GLU A N 1
ATOM 3125 C CA . GLU A 1 409 ? -21.644 -5.769 19.158 1.00 78.38 409 GLU A CA 1
ATOM 3126 C C . GLU A 1 409 ? -20.164 -5.332 19.176 1.00 78.38 409 GLU A C 1
ATOM 3128 O O . GLU A 1 409 ? -19.409 -5.679 20.085 1.00 78.38 409 GLU A O 1
ATOM 3133 N N . VAL A 1 410 ? -19.735 -4.506 18.211 1.00 63.94 410 VAL A N 1
ATOM 3134 C CA . VAL A 1 410 ? -18.381 -3.918 18.198 1.00 63.94 410 VAL A CA 1
ATOM 3135 C C . VAL A 1 410 ? -18.179 -2.957 19.371 1.00 63.94 410 VAL A C 1
ATOM 3137 O O . VAL A 1 410 ? -17.134 -3.003 20.025 1.00 63.94 410 VAL A O 1
ATOM 3140 N N . ARG A 1 411 ? -19.173 -2.113 19.673 1.00 67.62 411 ARG A N 1
ATOM 3141 C CA . ARG A 1 411 ? -19.141 -1.213 20.835 1.00 67.62 411 ARG A CA 1
ATOM 3142 C C . ARG A 1 411 ? -18.991 -2.007 22.134 1.00 67.62 411 ARG A C 1
ATOM 3144 O O . ARG A 1 411 ? -18.185 -1.633 22.985 1.00 67.62 411 ARG A O 1
ATOM 3151 N N . TRP A 1 412 ? -19.726 -3.108 22.281 1.00 84.19 412 TRP A N 1
ATOM 3152 C CA . TRP A 1 412 ? -19.655 -3.953 23.471 1.00 84.19 412 TRP A CA 1
ATOM 3153 C C . TRP A 1 412 ? -18.346 -4.739 23.561 1.00 84.19 412 TRP A C 1
ATOM 3155 O O . TRP A 1 412 ? -17.792 -4.852 24.654 1.00 84.19 412 TRP A O 1
ATOM 3165 N N . CYS A 1 413 ? -17.779 -5.188 22.434 1.00 70.19 413 CYS A N 1
ATOM 3166 C CA . CYS A 1 413 ? -16.433 -5.767 22.402 1.00 70.19 413 CYS A CA 1
ATOM 3167 C C . CYS A 1 413 ? -15.384 -4.801 22.964 1.00 70.19 413 CYS A C 1
ATOM 3169 O O . CYS A 1 413 ? -14.556 -5.206 23.781 1.00 70.19 413 CYS A O 1
ATOM 3171 N N . ASP A 1 414 ? -15.416 -3.533 22.544 1.00 58.72 414 ASP A N 1
ATOM 3172 C CA . ASP A 1 414 ? -14.474 -2.518 23.026 1.00 58.72 414 ASP A CA 1
ATOM 3173 C C . ASP A 1 414 ? -14.659 -2.252 24.526 1.00 58.72 414 ASP A C 1
ATOM 3175 O O . ASP A 1 414 ? -13.701 -2.305 25.298 1.00 58.72 414 ASP A O 1
ATOM 3179 N N . MET A 1 415 ? -15.908 -2.080 24.968 1.00 86.62 415 MET A N 1
ATOM 3180 C CA . MET A 1 415 ? -16.256 -1.913 26.381 1.00 86.62 415 MET A CA 1
ATOM 3181 C C . MET A 1 415 ? -15.736 -3.074 27.252 1.00 86.62 415 MET A C 1
ATOM 3183 O O . MET A 1 415 ? -15.041 -2.838 28.241 1.00 86.62 415 MET A O 1
ATOM 3187 N N . LEU A 1 416 ? -16.016 -4.330 26.881 1.00 79.00 416 LEU A N 1
ATOM 3188 C CA . LEU A 1 416 ? -15.586 -5.523 27.627 1.00 79.00 416 LEU A CA 1
ATOM 3189 C C . LEU A 1 416 ? -14.061 -5.689 27.627 1.00 79.00 416 LEU A C 1
ATOM 3191 O O . LEU A 1 416 ? -13.469 -5.992 28.663 1.00 79.00 416 LEU A O 1
ATOM 3195 N N . THR A 1 417 ? -13.420 -5.431 26.486 1.00 64.12 417 THR A N 1
ATOM 3196 C CA . THR A 1 417 ? -11.957 -5.441 26.333 1.00 64.12 417 THR A CA 1
ATOM 3197 C C . THR A 1 417 ? -11.299 -4.440 27.281 1.00 64.12 417 THR A C 1
ATOM 3199 O O . THR A 1 417 ? -10.353 -4.776 27.995 1.00 64.12 417 THR A O 1
ATOM 3202 N N . ASN A 1 418 ? -11.838 -3.221 27.351 1.00 62.97 418 ASN A N 1
ATOM 3203 C CA . ASN A 1 418 ? -11.350 -2.184 28.254 1.00 62.97 418 ASN A CA 1
ATOM 3204 C C . ASN A 1 418 ? -11.489 -2.595 29.727 1.00 62.97 418 ASN A C 1
ATOM 3206 O O . ASN A 1 418 ? -10.584 -2.339 30.524 1.00 62.97 418 ASN A O 1
ATOM 3210 N N . TRP A 1 419 ? -12.580 -3.269 30.098 1.00 85.38 419 TRP A N 1
ATOM 3211 C CA . TRP A 1 419 ? -12.759 -3.782 31.457 1.00 85.38 419 TRP A CA 1
ATOM 3212 C C . TRP A 1 419 ? -11.798 -4.917 31.813 1.00 85.38 419 TRP A C 1
ATOM 3214 O O . TRP A 1 419 ? -11.234 -4.904 32.906 1.00 85.38 419 TRP A O 1
ATOM 3224 N N . LEU A 1 420 ? -11.541 -5.850 30.895 1.00 77.44 420 LEU A N 1
ATOM 3225 C CA . LEU A 1 420 ? -10.557 -6.917 31.096 1.00 77.44 420 LEU A CA 1
ATOM 3226 C C . LEU A 1 420 ? -9.143 -6.357 31.303 1.00 77.44 420 LEU A C 1
ATOM 3228 O O . LEU A 1 420 ? -8.472 -6.736 32.264 1.00 77.44 420 LEU A O 1
ATOM 3232 N N . TYR A 1 421 ? -8.734 -5.369 30.500 1.00 70.62 421 TYR A N 1
ATOM 3233 C CA . TYR A 1 421 ? -7.449 -4.692 30.694 1.00 70.62 421 TYR A CA 1
ATOM 3234 C C . TYR A 1 421 ? -7.364 -3.948 32.032 1.00 70.62 421 TYR A C 1
ATOM 3236 O O . TYR A 1 421 ? -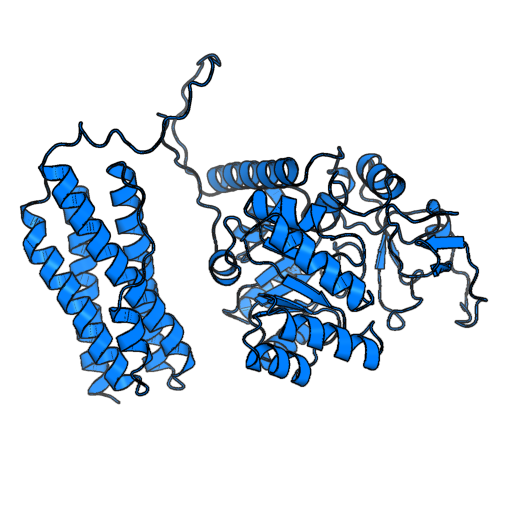6.326 -3.995 32.692 1.00 70.62 421 TYR A O 1
ATOM 3244 N N . ARG A 1 422 ? -8.451 -3.302 32.480 1.00 77.75 422 ARG A N 1
ATOM 3245 C CA . ARG A 1 422 ? -8.514 -2.658 33.809 1.00 77.75 422 ARG A CA 1
ATOM 3246 C C . ARG A 1 422 ? -8.353 -3.656 34.956 1.00 77.75 422 ARG A C 1
ATOM 3248 O O . ARG A 1 422 ? -7.833 -3.282 36.002 1.00 77.75 422 ARG A O 1
ATOM 3255 N N . LEU A 1 423 ? -8.767 -4.906 34.753 1.00 81.69 423 LEU A N 1
ATOM 3256 C CA . LEU A 1 423 ? -8.586 -6.010 35.699 1.00 81.69 423 LEU A CA 1
ATOM 3257 C C . LEU A 1 423 ? -7.219 -6.708 35.554 1.00 81.69 423 LEU A C 1
ATOM 3259 O O . LEU A 1 423 ? -6.974 -7.715 36.214 1.00 81.69 423 LEU A O 1
ATOM 3263 N N . GLY A 1 424 ? -6.323 -6.186 34.707 1.00 73.38 424 GLY A N 1
ATOM 3264 C CA . GLY A 1 424 ? -4.989 -6.747 34.479 1.00 73.38 424 GLY A CA 1
ATOM 3265 C C . GLY A 1 424 ? -4.988 -8.041 33.661 1.00 73.38 424 GLY A C 1
ATOM 3266 O O . GLY A 1 424 ? -4.013 -8.788 33.716 1.00 73.38 424 GLY A O 1
ATOM 3267 N N . TYR A 1 425 ? -6.065 -8.325 32.924 1.00 73.44 425 TYR A N 1
ATOM 3268 C CA . TYR A 1 425 ? -6.192 -9.507 32.077 1.00 73.44 425 TYR A CA 1
ATOM 3269 C C . TYR A 1 425 ? -6.061 -9.139 30.597 1.00 73.44 425 TYR A C 1
ATOM 3271 O O . TYR A 1 425 ? -6.709 -8.207 30.124 1.00 73.44 425 TYR A O 1
ATOM 3279 N N . GLU A 1 426 ? -5.233 -9.879 29.858 1.00 72.00 426 GLU A N 1
ATOM 3280 C CA . GLU A 1 426 ? -5.138 -9.746 28.404 1.00 72.00 426 GLU A CA 1
ATOM 3281 C C . GLU A 1 426 ? -6.235 -10.599 27.734 1.00 72.00 426 GLU A C 1
ATOM 3283 O O . GLU A 1 426 ? -6.203 -11.826 27.869 1.00 72.00 426 GLU A O 1
ATOM 3288 N N . PRO A 1 427 ? -7.206 -9.986 27.030 1.00 73.44 427 PRO A N 1
ATOM 3289 C CA . PRO A 1 427 ? -8.330 -10.708 26.440 1.00 73.44 427 PRO A CA 1
ATOM 3290 C C . PRO A 1 427 ? -7.903 -11.659 25.323 1.00 73.44 427 PRO A C 1
ATOM 3292 O O . PRO A 1 427 ? -7.010 -11.347 24.529 1.00 73.44 427 PRO A O 1
ATOM 3295 N N . SER A 1 428 ? -8.599 -12.788 25.184 1.00 69.00 428 SER A N 1
ATOM 3296 C CA . SER A 1 428 ? -8.423 -13.692 24.050 1.00 69.00 428 SER A CA 1
ATOM 3297 C C . SER A 1 428 ? -9.494 -13.454 22.980 1.00 69.00 428 SER A C 1
ATOM 3299 O O . SER A 1 428 ? -10.695 -13.508 23.218 1.00 69.00 428 SER A O 1
ATOM 3301 N N . TYR A 1 429 ? -9.066 -13.241 21.736 1.00 60.16 429 TYR A N 1
ATOM 3302 C CA . TYR A 1 429 ? -9.967 -12.980 20.602 1.00 60.16 429 TYR A CA 1
ATOM 3303 C C . TYR A 1 429 ? -10.498 -14.273 19.962 1.00 60.16 429 TYR A C 1
ATOM 3305 O O . TYR A 1 429 ? -10.602 -14.405 18.738 1.00 60.16 429 TYR A O 1
ATOM 3313 N N . LYS A 1 430 ? -10.769 -15.295 20.782 1.00 59.19 430 LYS A N 1
ATOM 3314 C CA . LYS A 1 430 ? -11.168 -16.614 20.288 1.00 59.19 430 LYS A CA 1
ATOM 3315 C C . LYS A 1 430 ? -12.620 -16.598 19.843 1.00 59.19 430 LYS A C 1
ATOM 3317 O O . LYS A 1 430 ? -13.542 -16.347 20.607 1.00 59.19 430 LYS A O 1
ATOM 3322 N N . VAL A 1 431 ? -12.828 -16.981 18.593 1.00 58.03 431 VAL A N 1
ATOM 3323 C CA . VAL A 1 431 ? -14.165 -17.145 18.035 1.00 58.03 431 VAL A CA 1
ATOM 3324 C C . VAL A 1 431 ? -14.594 -18.594 18.269 1.00 58.03 431 VAL A C 1
ATOM 3326 O O . VAL A 1 431 ? -14.051 -19.514 17.659 1.00 58.03 431 VAL A O 1
ATOM 3329 N N . GLY A 1 432 ? -15.539 -18.806 19.187 1.00 61.34 432 GLY A N 1
ATOM 3330 C CA . GLY A 1 432 ? -16.039 -20.141 19.535 1.00 61.34 432 GLY A CA 1
ATOM 3331 C C . GLY A 1 432 ? -16.916 -20.792 18.452 1.00 61.34 432 GLY A C 1
ATOM 3332 O O . GLY A 1 432 ? -17.225 -20.201 17.416 1.00 61.34 432 GLY A O 1
ATOM 3333 N N . GLU A 1 433 ? -17.403 -22.011 18.722 1.00 74.56 433 GLU A N 1
ATOM 3334 C CA . GLU A 1 433 ? -18.270 -22.785 17.807 1.00 74.56 433 GLU A CA 1
ATOM 3335 C C . GLU A 1 433 ? -19.540 -22.042 17.348 1.00 74.56 433 GLU A C 1
ATOM 3337 O O . GLU A 1 433 ? -20.133 -22.398 16.326 1.00 74.56 433 GLU A O 1
ATOM 3342 N N . PHE A 1 434 ? -19.979 -21.026 18.100 1.00 79.62 434 PHE A N 1
ATOM 3343 C CA . PHE A 1 434 ? -21.180 -20.248 17.807 1.00 79.62 434 PHE A CA 1
ATOM 3344 C C . PHE A 1 434 ? -21.128 -19.597 16.420 1.00 79.62 434 PHE A C 1
ATOM 3346 O O . PHE A 1 434 ? -22.072 -19.755 15.645 1.00 79.62 434 PHE A O 1
ATOM 3353 N N . TYR A 1 435 ? -20.015 -18.941 16.079 1.00 76.44 435 TYR A N 1
ATOM 3354 C CA . TYR A 1 435 ? -19.822 -18.297 14.776 1.00 76.44 435 TYR A CA 1
ATOM 3355 C C . TYR A 1 435 ? -19.896 -19.308 13.627 1.00 76.44 435 TYR A C 1
ATOM 3357 O O . TYR A 1 435 ? -20.633 -19.107 12.662 1.00 76.44 435 TYR A O 1
ATOM 3365 N N . MET A 1 436 ? -19.186 -20.435 13.757 1.00 75.94 436 MET A N 1
ATOM 3366 C CA . MET A 1 436 ? -19.161 -21.481 12.728 1.00 75.94 436 MET A CA 1
ATOM 3367 C C . MET A 1 436 ? -20.553 -22.084 12.504 1.00 75.94 436 MET A C 1
ATOM 3369 O O . MET A 1 436 ? -20.964 -22.315 11.368 1.00 75.94 436 MET A O 1
ATOM 3373 N N . LYS A 1 437 ? -21.320 -22.297 13.580 1.00 82.06 437 LYS A N 1
ATOM 3374 C CA . LYS A 1 437 ? -22.713 -22.761 13.493 1.00 82.06 437 LYS A CA 1
ATOM 3375 C C . LYS A 1 437 ? -23.619 -21.721 12.832 1.00 82.06 437 LYS A C 1
ATOM 3377 O O . LYS A 1 437 ? -24.442 -22.095 12.001 1.00 82.06 437 LYS A O 1
ATOM 3382 N N . ALA A 1 438 ? -23.446 -20.438 13.150 1.00 83.50 438 ALA A N 1
ATOM 3383 C CA . ALA A 1 438 ? -24.239 -19.353 12.580 1.00 83.50 438 ALA A CA 1
ATOM 3384 C C . ALA A 1 438 ? -23.999 -19.179 11.073 1.00 83.50 438 ALA A C 1
ATOM 3386 O O . ALA A 1 438 ? -24.957 -19.043 10.313 1.00 83.50 438 ALA A O 1
ATOM 3387 N N . ILE A 1 439 ? -22.743 -19.223 10.620 1.00 80.94 439 ILE A N 1
ATOM 3388 C CA . ILE A 1 439 ? -22.415 -18.972 9.211 1.00 80.94 439 ILE A CA 1
ATOM 3389 C C . ILE A 1 439 ? -22.838 -20.107 8.273 1.00 80.94 439 ILE A C 1
ATOM 3391 O O . ILE A 1 439 ? -23.146 -19.869 7.108 1.00 80.94 439 ILE A O 1
ATOM 3395 N N . ASN A 1 440 ? -22.954 -21.328 8.799 1.00 84.31 440 ASN A N 1
ATOM 3396 C CA . ASN A 1 440 ? -23.492 -22.471 8.061 1.00 84.31 440 ASN A CA 1
ATOM 3397 C C . ASN A 1 440 ? -25.011 -22.377 7.815 1.00 84.31 440 ASN A C 1
ATOM 3399 O O . ASN A 1 440 ? -25.557 -23.125 7.000 1.00 84.31 440 ASN A O 1
ATOM 3403 N N . ILE A 1 441 ? -25.714 -21.452 8.478 1.00 88.38 441 ILE A N 1
ATOM 3404 C CA . ILE A 1 441 ? -27.123 -21.167 8.200 1.00 88.38 441 ILE A CA 1
ATOM 3405 C C . ILE A 1 441 ? -27.190 -20.275 6.956 1.00 88.38 441 ILE A C 1
ATOM 3407 O O . ILE A 1 441 ? -26.930 -19.076 7.026 1.00 88.38 441 ILE A O 1
ATOM 3411 N N . LYS A 1 442 ? -27.545 -20.858 5.805 1.00 83.88 442 LYS A N 1
ATOM 3412 C CA . LYS A 1 442 ? -27.613 -20.136 4.517 1.00 83.88 442 LYS A CA 1
ATOM 3413 C C . LYS A 1 442 ? -28.712 -19.069 4.464 1.00 83.88 442 LYS A C 1
ATOM 3415 O O . LYS A 1 442 ? -28.539 -18.041 3.830 1.00 83.88 442 LYS A O 1
ATOM 3420 N N . ASP A 1 443 ? -29.836 -19.320 5.128 1.00 85.75 443 ASP A N 1
ATOM 3421 C CA . ASP A 1 443 ? -30.980 -18.407 5.164 1.00 85.75 443 ASP A CA 1
ATOM 3422 C C . ASP A 1 443 ? -30.756 -17.302 6.210 1.00 85.75 443 ASP A C 1
ATOM 3424 O O . ASP A 1 443 ? -30.729 -17.577 7.414 1.00 85.75 443 ASP A O 1
ATOM 3428 N N . TYR A 1 444 ? -30.628 -16.049 5.761 1.00 83.00 444 TYR A N 1
ATOM 3429 C CA . TYR A 1 444 ? -30.381 -14.900 6.635 1.00 83.00 444 TYR A CA 1
ATOM 3430 C C . TYR A 1 444 ? -31.510 -14.670 7.658 1.00 83.00 444 TYR A C 1
ATOM 3432 O O . TYR A 1 444 ? -31.232 -14.239 8.781 1.00 83.00 444 TYR A O 1
ATOM 3440 N N . LYS A 1 445 ? -32.770 -15.027 7.342 1.00 85.50 445 LYS A N 1
ATOM 3441 C CA . LYS A 1 445 ? -33.895 -14.935 8.292 1.00 85.50 445 LYS A CA 1
ATOM 3442 C C . LYS A 1 445 ? -33.756 -15.966 9.417 1.00 85.50 445 LYS A C 1
ATOM 3444 O O . LYS A 1 445 ? -34.084 -15.666 10.564 1.00 85.50 445 LYS A O 1
ATOM 3449 N N . LYS A 1 446 ? -33.235 -17.161 9.134 1.00 88.00 446 LYS A N 1
ATOM 3450 C CA . LYS A 1 446 ? -32.920 -18.163 10.174 1.00 88.00 446 LYS A CA 1
ATOM 3451 C C . LYS A 1 446 ? -31.643 -17.814 10.931 1.00 88.00 446 LYS A C 1
ATOM 3453 O O . LYS A 1 446 ? -31.523 -18.105 12.119 1.00 88.00 446 LYS A O 1
ATOM 3458 N N . ARG A 1 447 ? -30.691 -17.171 10.257 1.00 89.81 447 ARG A N 1
ATOM 3459 C CA . ARG A 1 447 ? -29.434 -16.732 10.861 1.00 89.81 447 ARG A CA 1
ATOM 3460 C C . ARG A 1 447 ? -29.654 -15.625 11.887 1.00 89.81 447 ARG A C 1
ATOM 3462 O O . ARG A 1 447 ? -29.066 -15.695 12.960 1.00 89.81 447 ARG A O 1
ATOM 3469 N N . ILE A 1 448 ? -30.554 -14.674 11.623 1.00 88.69 448 ILE A N 1
ATOM 3470 C CA . ILE A 1 448 ? -30.915 -13.648 12.613 1.00 88.69 448 ILE A CA 1
ATOM 3471 C C . ILE A 1 448 ? -31.633 -14.249 13.834 1.00 88.69 448 ILE A C 1
ATOM 3473 O O . ILE A 1 448 ? -31.399 -13.807 14.952 1.00 88.69 448 ILE A O 1
ATOM 3477 N N . ASP A 1 449 ? -32.426 -15.320 13.670 1.00 88.94 449 ASP A N 1
ATOM 3478 C CA . ASP A 1 449 ? -32.994 -16.045 14.823 1.00 88.94 449 ASP A CA 1
ATOM 3479 C C . ASP A 1 449 ? -31.914 -16.721 15.661 1.00 88.94 449 ASP A C 1
ATOM 3481 O O . ASP A 1 449 ? -32.009 -16.772 16.887 1.00 88.94 449 ASP A O 1
ATOM 3485 N N . TYR A 1 450 ? -30.884 -17.251 15.005 1.00 90.31 450 TYR A N 1
ATOM 3486 C CA . TYR A 1 450 ? -29.741 -17.837 15.688 1.00 90.31 450 TYR A CA 1
ATOM 3487 C C . TYR A 1 450 ? -28.906 -16.772 16.416 1.00 90.31 450 TYR A C 1
ATOM 3489 O O . TYR A 1 450 ? -28.547 -16.976 17.573 1.00 90.31 450 TYR A O 1
ATOM 3497 N N . LEU A 1 451 ? -28.683 -15.611 15.793 1.00 90.62 451 LEU A N 1
ATOM 3498 C CA . LEU A 1 451 ? -28.028 -14.457 16.416 1.00 90.62 451 LEU A CA 1
ATOM 3499 C C . LEU A 1 451 ? -28.803 -13.966 17.648 1.00 90.62 451 LEU A C 1
ATOM 3501 O O . LEU A 1 451 ? -28.221 -13.792 18.714 1.00 90.62 451 LEU A O 1
ATOM 3505 N N . ASN A 1 452 ? -30.131 -13.866 17.547 1.00 91.81 452 ASN A N 1
ATOM 3506 C CA . ASN A 1 452 ? -31.001 -13.498 18.665 1.00 91.81 452 ASN A CA 1
ATOM 3507 C C . ASN A 1 452 ? -30.915 -14.478 19.845 1.00 91.81 452 ASN A C 1
ATOM 3509 O O . ASN A 1 452 ? -31.103 -14.070 20.990 1.00 91.81 452 ASN A O 1
ATOM 3513 N N . LYS A 1 453 ? -30.621 -15.767 19.608 1.00 90.94 453 LYS A N 1
ATOM 3514 C CA . LYS A 1 453 ? -30.343 -16.722 20.698 1.00 90.94 453 LYS A CA 1
ATOM 3515 C C . LYS A 1 453 ? -29.025 -16.404 21.406 1.00 90.94 453 LYS A C 1
ATOM 3517 O O . LYS A 1 453 ? -28.966 -16.565 22.622 1.00 90.94 453 LYS A O 1
ATOM 3522 N N . GLY A 1 454 ? -28.012 -15.949 20.666 1.00 91.56 454 GLY A N 1
ATOM 3523 C CA . GLY A 1 454 ? -26.748 -15.451 21.218 1.00 91.56 454 GLY A CA 1
ATOM 3524 C C . GLY A 1 454 ? -26.967 -14.222 22.098 1.00 91.56 454 GLY A C 1
ATOM 3525 O O . GLY A 1 454 ? -26.656 -14.261 23.284 1.00 91.56 454 GLY A O 1
ATOM 3526 N N . GLN A 1 455 ? -27.644 -13.197 21.575 1.00 92.75 455 GLN A N 1
ATOM 3527 C CA . GLN A 1 455 ? -27.974 -11.993 22.349 1.00 92.75 455 GLN A CA 1
ATOM 3528 C C . GLN A 1 455 ? -28.835 -12.306 23.586 1.00 92.75 455 GLN A C 1
ATOM 3530 O O . GLN A 1 455 ? -28.604 -11.787 24.675 1.00 92.75 455 GLN A O 1
ATOM 3535 N N . ALA A 1 456 ? -29.806 -13.220 23.474 1.00 91.88 456 ALA A N 1
ATOM 3536 C CA . ALA A 1 456 ? -30.608 -13.643 24.623 1.00 91.88 456 ALA A CA 1
ATOM 3537 C C . ALA A 1 456 ? -29.773 -14.378 25.687 1.00 91.88 456 ALA A C 1
ATOM 3539 O O . ALA A 1 456 ? -30.057 -14.270 26.884 1.00 91.88 456 ALA A O 1
ATOM 3540 N N . TRP A 1 457 ? -28.752 -15.129 25.266 1.00 95.19 457 TRP A N 1
ATOM 3541 C CA . TRP A 1 457 ? -27.803 -15.768 26.173 1.00 95.19 457 TRP A CA 1
ATOM 3542 C C . TRP A 1 457 ? -26.953 -14.728 26.911 1.00 95.19 457 TRP A C 1
ATOM 3544 O O . TRP A 1 457 ? -26.847 -14.822 28.135 1.00 95.19 457 TRP A O 1
ATOM 3554 N N . VAL A 1 458 ? -26.455 -13.705 26.210 1.00 93.31 458 VAL A N 1
ATOM 3555 C CA . VAL A 1 458 ? -25.715 -12.570 26.791 1.00 93.31 458 VAL A CA 1
ATOM 3556 C C . VAL A 1 458 ? -26.568 -11.849 27.835 1.00 93.31 458 VAL A C 1
ATOM 3558 O O . VAL A 1 458 ? -26.171 -11.736 28.994 1.00 93.31 458 VAL A O 1
ATOM 3561 N N . VAL A 1 459 ? -27.808 -11.486 27.487 1.00 93.38 459 VAL A N 1
ATOM 3562 C CA . VAL A 1 459 ? -28.768 -10.865 28.419 1.00 93.38 459 VAL A CA 1
ATOM 3563 C C . VAL A 1 459 ? -28.978 -11.723 29.669 1.00 93.38 459 VAL A C 1
ATOM 3565 O O . VAL A 1 459 ? -29.013 -11.204 30.786 1.00 93.38 459 VAL A O 1
ATOM 3568 N N . LYS A 1 460 ? -29.122 -13.046 29.513 1.00 92.94 460 LYS A N 1
ATOM 3569 C CA . LYS A 1 460 ? -29.291 -13.967 30.647 1.00 92.94 460 LYS A CA 1
ATOM 3570 C C . LYS A 1 460 ? -28.041 -14.017 31.529 1.00 92.94 460 LYS A C 1
ATOM 3572 O O . LYS A 1 460 ? -28.175 -14.061 32.750 1.00 92.94 460 LYS A O 1
ATOM 3577 N N . LYS A 1 461 ? -26.853 -14.026 30.921 1.00 92.62 461 LYS A N 1
ATOM 3578 C CA . LYS A 1 461 ? -25.563 -14.034 31.618 1.00 92.62 461 LYS A CA 1
ATOM 3579 C C . LYS A 1 461 ? -25.363 -12.757 32.427 1.00 92.62 461 LYS A C 1
ATOM 3581 O O . LYS A 1 461 ? -25.091 -12.861 33.618 1.00 92.62 461 LYS A O 1
ATOM 3586 N N . ILE A 1 462 ? -25.609 -11.591 31.827 1.00 94.31 462 ILE A N 1
ATOM 3587 C CA . ILE A 1 462 ? -25.525 -10.297 32.515 1.00 94.31 462 ILE A CA 1
ATOM 3588 C C . ILE A 1 462 ? -26.482 -10.256 33.707 1.00 94.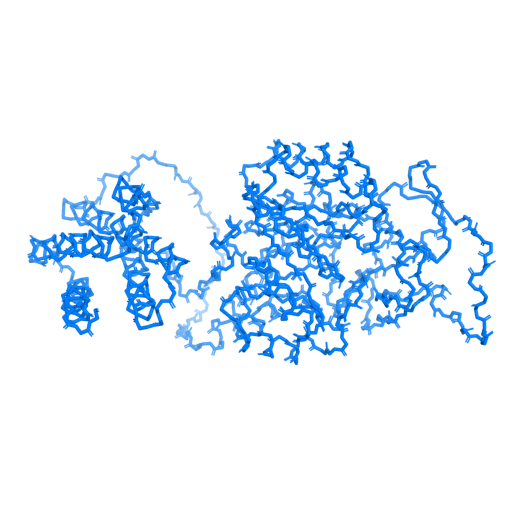31 462 ILE A C 1
ATOM 3590 O O . ILE A 1 462 ? -26.039 -10.033 34.828 1.00 94.31 462 ILE A O 1
ATOM 3594 N N . LYS A 1 463 ? -27.770 -10.579 33.518 1.00 92.44 463 LYS A N 1
ATOM 3595 C CA . LYS A 1 463 ? -28.756 -10.592 34.620 1.00 92.44 463 LYS A CA 1
ATOM 3596 C C . LYS A 1 463 ? -28.364 -11.493 35.790 1.00 92.44 463 LYS A C 1
ATOM 3598 O O . LYS A 1 463 ? -28.722 -11.191 36.921 1.00 92.44 463 LYS A O 1
ATOM 3603 N N . GLY A 1 464 ? -27.687 -12.608 35.514 1.00 90.38 464 GLY A N 1
ATOM 3604 C CA . GLY A 1 464 ? -27.259 -13.558 36.539 1.00 90.38 464 GLY A CA 1
ATOM 3605 C C . GLY A 1 464 ? -26.014 -13.134 37.318 1.00 90.38 464 GLY A C 1
ATOM 3606 O O . GLY A 1 464 ? -25.767 -13.710 38.369 1.00 90.38 464 GLY A O 1
ATOM 3607 N N . MET A 1 465 ? -25.242 -12.170 36.807 1.00 89.44 465 MET A N 1
ATOM 3608 C CA . MET A 1 465 ? -23.961 -11.754 37.385 1.00 89.44 465 MET A CA 1
ATOM 3609 C C . MET A 1 465 ? -23.959 -10.292 37.851 1.00 89.44 465 MET A C 1
ATOM 3611 O O . MET A 1 465 ? -23.110 -9.912 38.646 1.00 89.44 465 MET A O 1
ATOM 3615 N N . LEU A 1 466 ? -24.914 -9.469 37.401 1.00 85.19 466 LEU A N 1
ATOM 3616 C CA . LEU A 1 466 ? -24.919 -8.023 37.643 1.00 85.19 466 LEU A CA 1
ATOM 3617 C C . LEU A 1 466 ? -24.862 -7.659 39.136 1.00 85.19 466 LEU A C 1
ATOM 3619 O O . LEU A 1 466 ? -24.162 -6.726 39.507 1.00 85.19 466 LEU A O 1
ATOM 3623 N N . THR A 1 467 ? -25.554 -8.418 39.993 1.00 81.31 467 THR A N 1
ATOM 3624 C CA . THR A 1 467 ? -25.573 -8.203 41.453 1.00 81.31 467 THR A CA 1
ATOM 3625 C C . THR A 1 467 ? -24.312 -8.681 42.170 1.00 81.31 467 THR A C 1
ATOM 3627 O O . THR A 1 467 ? -24.111 -8.320 43.324 1.00 81.31 467 THR A O 1
ATOM 3630 N N . ASP A 1 468 ? -23.490 -9.494 41.504 1.00 84.69 468 ASP A N 1
ATOM 3631 C CA . ASP A 1 468 ? -22.260 -10.082 42.046 1.00 84.69 468 ASP A CA 1
ATOM 3632 C C . ASP A 1 468 ? -21.010 -9.257 41.677 1.00 84.69 468 ASP A C 1
ATOM 3634 O O . ASP A 1 468 ? -19.903 -9.619 42.071 1.00 84.69 468 ASP A O 1
ATOM 3638 N N . ILE A 1 469 ? -21.160 -8.194 40.879 1.00 87.25 469 ILE A N 1
ATOM 3639 C CA . ILE A 1 469 ? -20.060 -7.333 40.430 1.00 87.25 469 ILE A CA 1
ATOM 3640 C C . ILE A 1 469 ? -19.936 -6.149 41.384 1.00 87.25 469 ILE A C 1
ATOM 3642 O O . ILE A 1 469 ? -20.841 -5.331 41.456 1.00 87.25 469 ILE A O 1
ATOM 3646 N N . ASP A 1 470 ? -18.805 -5.997 42.066 1.00 82.75 470 ASP A N 1
ATOM 3647 C CA . ASP A 1 470 ? -18.627 -4.919 43.053 1.00 82.75 470 ASP A CA 1
ATOM 3648 C C . ASP A 1 470 ? -18.441 -3.523 42.414 1.00 82.75 470 ASP A C 1
ATOM 3650 O O . ASP A 1 470 ? -18.650 -2.490 43.053 1.00 82.75 470 ASP A O 1
ATOM 3654 N N . ASN A 1 471 ? -18.044 -3.466 41.138 1.00 87.12 471 ASN A N 1
ATOM 3655 C CA . ASN A 1 471 ? -17.749 -2.218 40.436 1.00 87.12 471 ASN A CA 1
ATOM 3656 C C . ASN A 1 471 ? -19.011 -1.603 39.800 1.00 87.12 471 ASN A C 1
ATOM 3658 O O . ASN A 1 471 ? -19.500 -2.093 38.783 1.00 87.12 471 ASN A O 1
ATOM 3662 N N . LEU A 1 472 ? -19.494 -0.492 40.367 1.00 86.81 472 LEU A N 1
ATOM 3663 C CA . LEU A 1 472 ? -20.699 0.212 39.902 1.00 86.81 472 LEU A CA 1
ATOM 3664 C C . LEU A 1 472 ? -20.618 0.688 38.443 1.00 86.81 472 LEU A C 1
ATOM 3666 O O . LEU A 1 472 ? -21.599 0.570 37.721 1.00 86.81 472 LEU A O 1
ATOM 3670 N N . ALA A 1 473 ? -19.459 1.165 37.982 1.00 82.88 473 ALA A N 1
ATOM 3671 C CA . ALA A 1 473 ? -19.310 1.609 36.595 1.00 82.88 473 ALA A CA 1
ATOM 3672 C C . ALA A 1 473 ? -19.389 0.427 35.613 1.00 82.88 473 ALA A C 1
ATOM 3674 O O . ALA A 1 473 ? -19.997 0.541 34.555 1.00 82.88 473 ALA A O 1
ATOM 3675 N N . LEU A 1 474 ? -18.841 -0.736 35.987 1.00 90.62 474 LEU A N 1
ATOM 3676 C CA . LEU A 1 474 ? -19.004 -1.960 35.200 1.00 90.62 474 LEU A CA 1
ATOM 3677 C C . LEU A 1 474 ? -20.466 -2.434 35.203 1.00 90.62 474 LEU A C 1
ATOM 3679 O O . LEU A 1 474 ? -20.952 -2.915 34.183 1.00 90.62 474 LEU A O 1
ATOM 3683 N N . GLN A 1 475 ? -21.183 -2.297 36.323 1.00 90.19 475 GLN A N 1
ATOM 3684 C CA . GLN A 1 475 ? -22.613 -2.609 36.363 1.00 90.19 475 GLN A CA 1
ATOM 3685 C C . GLN A 1 475 ? -23.425 -1.712 35.418 1.00 90.19 475 GLN A C 1
ATOM 3687 O O . GLN A 1 475 ? -24.294 -2.222 34.715 1.00 90.19 475 GLN A O 1
ATOM 3692 N N . GLU A 1 476 ? -23.155 -0.404 35.387 1.00 86.94 476 GLU A N 1
ATOM 3693 C CA . GLU A 1 476 ? -23.832 0.543 34.488 1.00 86.94 476 GLU A CA 1
ATOM 3694 C C . GLU A 1 476 ? -23.602 0.177 33.016 1.00 86.94 476 GLU A C 1
ATOM 3696 O O . GLU A 1 476 ? -24.564 -0.023 32.274 1.00 86.94 476 GLU A O 1
ATOM 3701 N N . ASP A 1 477 ? -22.344 -0.035 32.635 1.00 87.62 477 ASP A N 1
ATOM 3702 C CA . ASP A 1 477 ? -21.935 -0.446 31.290 1.00 87.62 477 ASP A CA 1
ATOM 3703 C C . ASP A 1 477 ? -22.606 -1.764 30.845 1.00 87.62 477 ASP A C 1
ATOM 3705 O O . ASP A 1 477 ? -23.173 -1.871 29.753 1.00 87.62 477 ASP A O 1
ATOM 3709 N N . LEU A 1 478 ? -22.612 -2.778 31.717 1.00 93.31 478 LEU A N 1
ATOM 3710 C CA . LEU A 1 478 ? -23.277 -4.055 31.440 1.00 93.31 478 LEU A CA 1
ATOM 3711 C C . LEU A 1 478 ? -24.803 -3.917 31.363 1.00 93.31 478 LEU A C 1
ATOM 3713 O O . LEU A 1 478 ? -25.458 -4.663 30.629 1.00 93.31 478 LEU A O 1
ATOM 3717 N N . ASN A 1 479 ? -25.392 -2.985 32.109 1.00 91.50 479 ASN A N 1
ATOM 3718 C CA . ASN A 1 479 ? -26.824 -2.727 32.052 1.00 91.50 479 ASN A CA 1
ATOM 3719 C C . ASN A 1 479 ? -27.220 -2.034 30.737 1.00 91.50 479 ASN A C 1
ATOM 3721 O O . ASN A 1 479 ? -28.229 -2.407 30.136 1.00 91.50 479 ASN A O 1
ATOM 3725 N N . ASP A 1 480 ? -26.402 -1.107 30.238 1.00 87.38 480 ASP A N 1
ATOM 3726 C CA . ASP A 1 480 ? -26.581 -0.491 28.918 1.00 87.38 480 ASP A CA 1
ATOM 3727 C C . ASP A 1 480 ? -26.509 -1.531 27.793 1.00 87.38 480 ASP A C 1
ATOM 3729 O O . ASP A 1 480 ? -27.388 -1.584 26.923 1.00 87.38 480 ASP A O 1
ATOM 3733 N N . MET A 1 481 ? -25.510 -2.414 27.859 1.00 94.25 481 MET A N 1
ATOM 3734 C CA . MET A 1 481 ? -25.359 -3.551 26.951 1.00 94.25 481 MET A CA 1
ATOM 3735 C C . MET A 1 481 ? -26.601 -4.457 26.973 1.00 94.25 481 MET A C 1
ATOM 3737 O O . MET A 1 481 ? -27.171 -4.795 25.932 1.00 94.25 481 MET A O 1
ATOM 3741 N N . LEU A 1 482 ? -27.094 -4.801 28.166 1.00 94.06 482 LEU A N 1
ATOM 3742 C CA . LEU A 1 482 ? -28.312 -5.593 28.342 1.00 94.06 482 LEU A CA 1
ATOM 3743 C C . LEU A 1 482 ? -29.534 -4.929 27.695 1.00 94.06 482 LEU A C 1
ATOM 3745 O O . LEU A 1 482 ? -30.294 -5.606 26.995 1.00 94.06 482 LEU A O 1
ATOM 3749 N N . ILE A 1 483 ? -29.749 -3.632 27.937 1.00 89.25 483 ILE A N 1
ATOM 3750 C CA . ILE A 1 483 ? -30.889 -2.879 27.393 1.00 89.25 483 ILE A CA 1
ATOM 3751 C C . ILE A 1 483 ? -30.842 -2.886 25.863 1.00 89.25 483 ILE A C 1
ATOM 3753 O O . ILE A 1 483 ? -31.861 -3.144 25.213 1.00 89.25 483 ILE A O 1
ATOM 3757 N N . ASN A 1 484 ? -29.662 -2.661 25.289 1.00 91.81 484 ASN A N 1
ATOM 3758 C CA . ASN A 1 484 ? -29.474 -2.634 23.847 1.00 91.81 484 ASN A CA 1
ATOM 3759 C C . ASN A 1 484 ? -29.724 -4.007 23.193 1.00 91.81 484 ASN A C 1
ATOM 3761 O O . ASN A 1 484 ? -30.492 -4.082 22.234 1.00 91.81 484 ASN A O 1
ATOM 3765 N N . HIS A 1 485 ? -29.217 -5.111 23.752 1.00 90.69 485 HIS A N 1
ATOM 3766 C CA . HIS A 1 485 ? -29.525 -6.449 23.222 1.00 90.69 485 HIS A CA 1
ATOM 3767 C C . HIS A 1 485 ? -31.020 -6.786 23.283 1.00 90.69 485 HIS A C 1
ATOM 3769 O O . HIS A 1 485 ? -31.572 -7.397 22.364 1.00 90.69 485 HIS A O 1
ATOM 3775 N N . VAL A 1 486 ? -31.724 -6.366 24.341 1.00 91.38 486 VAL A N 1
ATOM 3776 C CA . VAL A 1 486 ? -33.186 -6.521 24.417 1.00 91.38 486 VAL A CA 1
ATOM 3777 C C . VAL A 1 486 ? -33.877 -5.726 23.303 1.00 91.38 486 VAL A C 1
ATOM 3779 O O . VAL A 1 486 ? -34.802 -6.248 22.671 1.00 91.38 486 VAL A O 1
ATOM 3782 N N . ALA A 1 487 ? -33.418 -4.503 23.028 1.00 87.81 487 ALA A N 1
ATOM 3783 C CA . ALA A 1 487 ? -33.932 -3.682 21.936 1.00 87.81 487 ALA A CA 1
ATOM 3784 C C . ALA A 1 487 ? -33.676 -4.332 20.565 1.00 87.81 487 ALA A C 1
ATOM 3786 O O . ALA A 1 487 ? -34.609 -4.461 19.772 1.00 87.81 487 ALA A O 1
ATOM 3787 N N . ASN A 1 488 ? -32.468 -4.841 20.318 1.00 88.12 488 ASN A N 1
ATOM 3788 C CA . ASN A 1 488 ? -32.102 -5.533 19.081 1.00 88.12 488 ASN A CA 1
ATOM 3789 C C . ASN A 1 488 ? -32.961 -6.784 18.836 1.00 88.12 488 ASN A C 1
ATOM 3791 O O . ASN A 1 488 ? -33.516 -6.970 17.747 1.00 88.12 488 ASN A O 1
ATOM 3795 N N . ILE A 1 489 ? -33.192 -7.606 19.862 1.00 90.31 489 ILE A N 1
ATOM 3796 C CA . ILE A 1 489 ? -34.091 -8.768 19.761 1.00 90.31 489 ILE A CA 1
ATOM 3797 C C . ILE A 1 489 ? -35.536 -8.336 19.442 1.00 90.31 489 ILE A C 1
ATOM 3799 O O . ILE A 1 489 ? -36.241 -9.022 18.697 1.00 90.31 489 ILE A O 1
ATOM 3803 N N . ALA A 1 490 ? -36.013 -7.216 19.991 1.00 87.75 490 ALA A N 1
ATOM 3804 C CA . ALA A 1 490 ? -37.356 -6.709 19.709 1.00 87.75 490 ALA A CA 1
ATOM 3805 C C . ALA A 1 490 ? -37.480 -6.147 18.279 1.00 87.75 490 ALA A C 1
ATOM 3807 O O . ALA A 1 490 ? -38.450 -6.451 17.578 1.00 87.75 490 ALA A O 1
ATOM 3808 N N . LEU A 1 491 ? -36.484 -5.379 17.827 1.00 83.56 491 LEU A N 1
ATOM 3809 C CA . LEU A 1 491 ? -36.419 -4.784 16.487 1.00 83.56 491 LEU A CA 1
ATOM 3810 C C . LEU A 1 491 ? -36.422 -5.851 15.388 1.00 83.56 491 LEU A C 1
ATOM 3812 O O . LEU A 1 491 ? -37.164 -5.746 14.407 1.00 83.56 491 LEU A O 1
ATOM 3816 N N . THR A 1 492 ? -35.642 -6.913 15.575 1.00 82.50 492 THR A N 1
ATOM 3817 C CA . THR A 1 492 ? -35.551 -8.024 14.617 1.00 82.50 492 THR A CA 1
ATOM 3818 C C . THR A 1 492 ? -36.842 -8.836 14.525 1.00 82.50 492 THR A C 1
ATOM 3820 O O . THR A 1 492 ? -37.199 -9.276 13.433 1.00 82.50 492 THR A O 1
ATOM 3823 N N . LYS A 1 493 ? -37.581 -9.004 15.631 1.00 82.06 493 LYS A N 1
ATOM 3824 C CA . LYS A 1 493 ? -38.909 -9.644 15.624 1.00 82.06 493 LYS A CA 1
ATOM 3825 C C . LYS A 1 493 ? -39.944 -8.787 14.899 1.00 82.06 493 LYS A C 1
ATOM 3827 O O . LYS A 1 493 ? -40.595 -9.277 13.986 1.00 82.06 493 LYS A O 1
ATOM 3832 N N . LYS A 1 494 ? -40.024 -7.495 15.233 1.00 74.94 494 LYS A N 1
ATOM 3833 C CA . LYS A 1 494 ? -40.979 -6.558 14.620 1.00 74.94 494 LYS A CA 1
ATOM 3834 C C . LYS A 1 494 ? -40.786 -6.430 13.106 1.00 74.94 494 LYS A C 1
ATOM 3836 O O . LYS A 1 494 ? -41.755 -6.326 12.368 1.00 74.94 494 LYS A O 1
ATOM 3841 N N . SER A 1 495 ? -39.540 -6.469 12.640 1.00 66.81 495 SER A N 1
ATOM 3842 C CA . SER A 1 495 ? -39.212 -6.331 11.214 1.00 66.81 495 SER A CA 1
ATOM 3843 C C . SER A 1 495 ? -39.526 -7.583 10.387 1.00 66.81 495 SER A C 1
ATOM 3845 O O . SER A 1 495 ? -39.636 -7.491 9.168 1.00 66.81 495 SER A O 1
ATOM 3847 N N . LYS A 1 496 ? -39.707 -8.747 11.028 1.00 63.81 496 LYS A N 1
ATOM 3848 C CA . LYS A 1 496 ? -40.186 -9.973 10.369 1.00 63.81 496 LYS A CA 1
ATOM 3849 C C . LYS A 1 496 ? -41.695 -9.987 10.153 1.00 63.81 496 LYS A C 1
ATOM 3851 O O . LYS A 1 496 ? -42.146 -10.595 9.195 1.00 63.81 496 LYS A O 1
ATOM 3856 N N . ASP A 1 497 ? -42.459 -9.304 11.001 1.00 56.06 497 ASP A N 1
ATOM 3857 C CA . ASP A 1 497 ? -43.920 -9.232 10.867 1.00 56.06 497 ASP A CA 1
ATOM 3858 C C . ASP A 1 497 ? -44.364 -8.275 9.741 1.00 56.06 497 ASP A C 1
ATOM 3860 O O . ASP A 1 497 ? -45.531 -8.259 9.357 1.00 56.06 497 ASP A O 1
ATOM 3864 N N . VAL A 1 498 ? -43.430 -7.481 9.200 1.00 52.59 498 VAL A N 1
ATOM 3865 C CA . VAL A 1 498 ? -43.664 -6.461 8.161 1.00 52.59 498 VAL A CA 1
ATOM 3866 C C . VAL A 1 498 ? -43.106 -6.885 6.784 1.00 52.59 498 VAL A C 1
ATOM 3868 O O . VAL A 1 498 ? -43.394 -6.221 5.790 1.00 52.59 498 VAL A O 1
ATOM 3871 N N . ALA A 1 499 ? -42.338 -7.986 6.700 1.00 49.25 499 ALA A N 1
ATOM 3872 C CA . ALA A 1 499 ? -41.586 -8.417 5.508 1.00 49.25 499 ALA A CA 1
ATOM 3873 C C . ALA A 1 499 ? -41.686 -9.920 5.201 1.00 49.25 499 ALA A C 1
ATOM 3875 O O . ALA A 1 499 ? -42.021 -10.258 4.046 1.00 49.25 499 ALA A O 1
#